Protein AF-0000000079787689 (afdb_homodimer)

pLDDT: mean 85.9, std 15.38, range [28.67, 98.44]

Radius of gyration: 30.89 Å; Cα contacts (8 Å, |Δi|>4): 1537; chains: 2; bounding box: 68×95×63 Å

Nearest PDB structures (foldseek):
  1i8u-assembly1_A  TM=7.383E-01  e=7.746E-08  Thermotoga maritima
  7nwq-assembly1_AAA  TM=6.509E-01  e=5.524E-08  Caldicellulosiruptor acetigenus I77R1B
  7nwo-assembly1_AAA  TM=6.438E-01  e=9.173E-08  Caldicellulosiruptor acetigenus I77R1B
  7b04-assembly3_I  TM=4.260E-01  e=7.138E-04  Candidatus Kuenenia stuttgartensis
  2a3f-assembly1_X  TM=2.308E-01  e=4.158E-01  Rhodnius prolixus

Solvent-accessible surface area (backbone atoms only — not comparable to full-atom values): 37564 Å² total; per-residue (Å²): 105,69,65,54,52,49,50,52,39,54,49,26,20,73,64,50,66,73,82,76,67,54,68,45,71,24,35,43,58,53,92,86,50,54,80,70,76,66,5,56,81,76,38,67,57,51,67,68,49,73,68,49,68,59,34,29,24,24,58,23,84,92,43,72,68,55,92,54,59,33,37,37,36,56,35,28,50,72,52,32,44,32,42,38,36,45,35,49,32,43,65,42,66,63,82,64,80,51,75,62,38,88,59,56,29,44,35,36,50,80,54,29,36,41,22,39,34,77,77,53,37,45,23,41,30,32,44,67,45,47,57,62,73,70,31,52,77,38,67,82,45,68,55,80,55,50,71,24,52,32,62,51,61,51,85,69,35,82,67,22,55,30,37,26,38,24,35,38,35,34,35,65,45,65,45,56,87,31,18,50,73,54,91,54,58,50,88,51,74,70,38,73,44,50,32,38,40,39,38,64,44,74,74,83,69,63,83,85,80,63,64,85,71,61,101,61,83,59,47,45,31,12,57,34,45,55,57,38,98,42,82,72,41,70,92,41,30,13,39,36,31,35,34,79,52,67,72,86,69,69,73,85,74,82,59,90,53,48,60,36,51,48,48,47,52,48,48,51,42,26,41,47,19,43,22,43,64,60,64,43,73,73,56,53,70,86,80,42,78,63,64,50,30,67,70,54,52,66,41,28,62,45,76,46,48,42,70,52,98,76,49,35,41,37,37,30,33,35,60,57,93,83,55,59,39,34,38,33,36,64,87,67,46,57,52,59,56,70,87,56,76,40,38,96,104,68,67,55,51,49,50,52,39,54,47,26,20,73,66,50,66,73,83,75,65,55,70,46,71,26,35,43,57,52,91,85,52,53,81,71,75,67,6,57,79,74,38,65,57,52,67,67,49,71,71,48,69,60,35,29,24,24,58,23,85,92,44,70,69,54,92,53,60,33,36,38,36,55,36,28,51,73,52,30,44,33,41,37,36,45,35,48,30,45,64,42,66,65,84,62,79,50,74,60,39,88,61,55,28,46,34,36,48,80,53,29,37,42,20,40,34,77,76,52,36,45,22,41,31,32,44,66,44,47,59,62,75,70,31,52,78,36,67,82,44,69,55,81,56,50,72,24,50,31,62,52,62,52,85,68,34,80,71,22,55,29,37,26,37,25,35,37,34,34,34,66,46,64,47,56,89,33,21,46,73,57,89,54,58,49,87,51,72,70,38,71,44,50,32,39,40,41,38,63,42,74,72,85,68,65,84,86,82,62,64,84,72,62,99,63,82,62,47,46,31,12,57,34,44,55,57,37,98,42,81,72,41,69,94,42,31,14,40,37,30,34,33,79,55,68,71,86,70,70,73,86,76,82,59,90,53,47,60,36,52,49,46,49,51,48,50,51,42,26,42,47,18,44,23,43,64,59,64,43,73,72,58,54,69,86,81,42,78,63,64,51,30,66,70,53,52,67,40,28,64,43,74,44,49,41,71,53,98,76,48,36,41,38,38,31,33,34,59,56,94,84,55,60,40,32,38,32,37,64,86,67,44,57,52,58,54,69,88,57,73,38,37,97

Organism: Elysia chlorotica (NCBI:txid188477)

Secondary structure (DSSP, 8-state):
-HHHHHHHHHHHHHH--PPP--EEEEEEP-TT-----SS---SHHHHTSPPPPPPEETT-TTSPPPSS-EEEEEEE-SSEEEEEEEEE-SS------STTS--S-EEEETTEEEEE-TT--EEEEEESS-GGGT--EETT-----EEEEEESS-TT-S---EEEEEEEEEHHHHTTTSS-----SSPPTT-EEEEEEEEEE-----SS--S---S---EEEESS--SSS----GGGSEEEEEE-SSTT---PPPPTTHHHHHHHHHHHHHHHHHHHHHS---S-GGGS---HHHHSSSSEEEEEEEEETTEEEEEEEESSTTSPPEEEETT--EEESS------/-HHHHHHHHHHHHHH--PPP--EEEEEEP-TT-----SS---SHHHHTSPPPPPPEETT-TTSPPPSS-EEEEEEE-SSEEEEEEEEE-SS------STTS--S-EEEETTEEEEE-TT--EEEEEESS-GGGT--EETT-----EEEEEESS-TTSS---EEEEEEEEEHHHHTTTSS-----SSPPTT-EEEEEEEEEE-----SS--S---S---EEEESS--SSS----GGGSEEEEEE-SSTTS--PPPPTTHHHHHHHHHHHHHHHHHHHHHS---S-GGGS---HHHHSSSSEEEEEEEEETTEEEEEEEESSTTSPPEEEETT--EEESS------

Structure (mmCIF, N/CA/C/O backbone):
data_AF-0000000079787689-model_v1
#
loop_
_entity.id
_entity.type
_entity.pdbx_description
1 polymer 'Carbohydrate-binding domain-containing protein'
#
loop_
_atom_site.group_PDB
_atom_site.id
_atom_site.type_symbol
_atom_site.label_atom_id
_atom_site.label_alt_id
_atom_site.label_comp_id
_atom_site.label_asym_id
_atom_site.label_entity_id
_atom_site.label_seq_id
_atom_site.pdbx_PDB_ins_code
_atom_site.Cartn_x
_atom_site.Cartn_y
_atom_site.Cartn_z
_atom_site.occupancy
_atom_site.B_iso_or_equiv
_atom_site.auth_seq_id
_atom_site.auth_comp_id
_atom_site.auth_asym_id
_atom_site.auth_atom_id
_atom_site.pdbx_PDB_model_num
ATOM 1 N N . ARG A 1 1 ? 5.504 5.363 -22.781 1 49.41 1 ARG A N 1
ATOM 2 C CA . ARG A 1 1 ? 5.012 4.145 -22.156 1 49.41 1 ARG A CA 1
ATOM 3 C C . ARG A 1 1 ? 3.799 4.434 -21.281 1 49.41 1 ARG A C 1
ATOM 5 O O . ARG A 1 1 ? 2.799 3.715 -21.328 1 49.41 1 ARG A O 1
ATOM 12 N N . HIS A 1 2 ? 3.869 5.578 -20.578 1 56.03 2 HIS A N 1
ATOM 13 C CA . HIS A 1 2 ? 2.732 5.93 -19.734 1 56.03 2 HIS A CA 1
ATOM 14 C C . HIS A 1 2 ? 1.501 6.25 -20.578 1 56.03 2 HIS A C 1
ATOM 16 O O . HIS A 1 2 ? 0.388 5.848 -20.234 1 56.03 2 HIS A O 1
ATOM 22 N N . LEU A 1 3 ? 1.772 6.879 -21.641 1 51.88 3 LEU A N 1
ATOM 23 C CA . LEU A 1 3 ? 0.656 7.223 -22.516 1 51.88 3 LEU A CA 1
ATOM 24 C C . LEU A 1 3 ? 0.043 5.969 -23.125 1 51.88 3 LEU A C 1
ATOM 26 O O . LEU A 1 3 ? -1.182 5.852 -23.219 1 51.88 3 LEU A O 1
ATOM 30 N N . LEU A 1 4 ? 0.965 5.074 -23.422 1 54.41 4 LEU A N 1
ATOM 31 C CA . LEU A 1 4 ? 0.492 3.83 -24.031 1 54.41 4 LEU A CA 1
ATOM 32 C C . LEU A 1 4 ? -0.293 3.006 -23.016 1 54.41 4 LEU A C 1
ATOM 34 O O . LEU A 1 4 ? -1.325 2.422 -23.344 1 54.41 4 LEU A O 1
ATOM 38 N N . GLU A 1 5 ? 0.19 3.033 -21.797 1 68.06 5 GLU A N 1
ATOM 39 C CA . GLU A 1 5 ? -0.511 2.283 -20.75 1 68.06 5 GLU A CA 1
ATOM 40 C C . GLU A 1 5 ? -1.898 2.865 -20.5 1 68.06 5 GLU A C 1
ATOM 42 O O . GLU A 1 5 ? -2.859 2.121 -20.281 1 68.06 5 GLU A O 1
ATOM 47 N N . ASN A 1 6 ? -1.919 4.148 -20.625 1 69.56 6 ASN A N 1
ATOM 48 C CA . ASN A 1 6 ? -3.209 4.801 -20.438 1 69.56 6 ASN A CA 1
ATOM 49 C C . ASN A 1 6 ? -4.188 4.453 -21.547 1 69.56 6 ASN A C 1
ATOM 51 O O . ASN A 1 6 ? -5.379 4.262 -21.297 1 69.56 6 ASN A O 1
ATOM 55 N N . ASP A 1 7 ? -3.604 4.316 -22.719 1 68.69 7 ASP A N 1
ATOM 56 C CA . ASP A 1 7 ? -4.453 3.967 -23.844 1 68.69 7 ASP A CA 1
ATOM 57 C C . ASP A 1 7 ? -4.984 2.541 -23.719 1 68.69 7 ASP A C 1
ATOM 59 O O . ASP A 1 7 ? -6.152 2.281 -24 1 68.69 7 ASP A O 1
ATOM 63 N N . VAL A 1 8 ? -4.168 1.725 -23.281 1 76 8 VAL A N 1
ATOM 64 C CA . VAL A 1 8 ? -4.559 0.328 -23.109 1 76 8 VAL A CA 1
ATOM 65 C C . VAL A 1 8 ? -5.641 0.22 -22.047 1 76 8 VAL A C 1
ATOM 67 O O . VAL A 1 8 ? -6.637 -0.484 -22.219 1 76 8 VAL A O 1
ATOM 70 N N . GLU A 1 9 ? -5.445 0.922 -21.047 1 80.19 9 GLU A N 1
ATOM 71 C CA . GLU A 1 9 ? -6.41 0.869 -19.953 1 80.19 9 GLU A CA 1
ATOM 72 C C . GLU A 1 9 ? -7.75 1.467 -20.359 1 80.19 9 GLU A C 1
ATOM 74 O O . GLU A 1 9 ? -8.805 0.981 -19.953 1 80.19 9 GLU A O 1
ATOM 79 N N . ALA A 1 10 ? -7.652 2.475 -21.109 1 76.56 10 ALA A N 1
ATOM 80 C CA . ALA A 1 10 ? -8.883 3.08 -21.625 1 76.56 10 ALA A CA 1
ATOM 81 C C . ALA A 1 10 ? -9.633 2.109 -22.531 1 76.56 10 ALA A C 1
ATOM 83 O O . ALA A 1 10 ? -10.859 2.016 -22.469 1 76.56 10 ALA A O 1
ATOM 84 N N . CYS A 1 11 ? -8.906 1.46 -23.312 1 80.81 11 CYS A N 1
ATOM 85 C CA . CYS A 1 11 ? -9.508 0.466 -24.188 1 80.81 11 CYS A CA 1
ATOM 86 C C . CYS A 1 11 ? -10.164 -0.648 -23.375 1 80.81 11 CYS A C 1
ATOM 88 O O . CYS A 1 11 ? -11.281 -1.073 -23.688 1 80.81 11 CYS A O 1
ATOM 90 N N . ARG A 1 12 ? -9.516 -1.038 -22.406 1 84 12 ARG A N 1
ATOM 91 C CA . ARG A 1 12 ? -10.039 -2.104 -21.562 1 84 12 ARG A CA 1
ATOM 92 C C . ARG A 1 12 ? -11.32 -1.665 -20.859 1 84 12 ARG A C 1
ATOM 94 O O . ARG A 1 12 ? -12.195 -2.488 -20.578 1 84 12 ARG A O 1
ATOM 101 N N . ALA A 1 13 ? -11.383 -0.445 -20.594 1 85.69 13 ALA A N 1
ATOM 102 C CA . ALA A 1 13 ? -12.562 0.086 -19.922 1 85.69 13 ALA A CA 1
ATOM 103 C C . ALA A 1 13 ? -13.805 -0.038 -20.797 1 85.69 13 ALA A C 1
ATOM 105 O O . ALA A 1 13 ? -14.93 -0.065 -20.297 1 85.69 13 ALA A O 1
ATOM 106 N N . VAL A 1 14 ? -13.562 -0.178 -22.062 1 86 14 VAL A N 1
ATOM 107 C CA . VAL A 1 14 ? -14.672 -0.265 -23.016 1 86 14 VAL A CA 1
ATOM 108 C C . VAL A 1 14 ? -14.875 -1.716 -23.438 1 86 14 VAL A C 1
ATOM 110 O O . VAL A 1 14 ? -16.016 -2.199 -23.5 1 86 14 VAL A O 1
ATOM 113 N N . THR A 1 15 ? -13.82 -2.406 -23.578 1 89.88 15 THR A N 1
ATOM 114 C CA . THR A 1 15 ? -13.898 -3.76 -24.109 1 89.88 15 THR A CA 1
ATOM 115 C C . THR A 1 15 ? -14.07 -4.777 -22.984 1 89.88 15 THR A C 1
ATOM 117 O O . THR A 1 15 ? -14.477 -5.914 -23.219 1 89.88 15 THR A O 1
ATOM 120 N N . CYS A 1 16 ? -13.719 -4.398 -21.797 1 91.44 16 CYS A N 1
ATOM 121 C CA . CYS A 1 16 ? -13.734 -5.273 -20.625 1 91.44 16 CYS A CA 1
ATOM 122 C C . CYS A 1 16 ? -12.867 -6.504 -20.859 1 91.44 16 CYS A C 1
ATOM 124 O O . CYS A 1 16 ? -13.188 -7.59 -20.375 1 91.44 16 CYS A O 1
ATOM 126 N N . ASP A 1 17 ? -11.875 -6.324 -21.656 1 91.19 17 ASP A N 1
ATOM 127 C CA . ASP A 1 17 ? -10.945 -7.41 -21.953 1 91.19 17 ASP A CA 1
ATOM 128 C C . ASP A 1 17 ? -9.789 -7.422 -20.953 1 91.19 17 ASP A C 1
ATOM 130 O O . ASP A 1 17 ? -8.766 -6.766 -21.188 1 91.19 17 ASP A O 1
ATOM 134 N N . ILE A 1 18 ? -9.945 -8.172 -19.953 1 93.12 18 ILE A N 1
ATOM 135 C CA . ILE A 1 18 ? -8.875 -8.367 -18.969 1 93.12 18 ILE A CA 1
ATOM 136 C C . ILE A 1 18 ? -8.07 -9.617 -19.344 1 93.12 18 ILE A C 1
ATOM 138 O O . ILE A 1 18 ? -8.609 -10.719 -19.375 1 93.12 18 ILE A O 1
ATOM 142 N N . PRO A 1 19 ? -6.832 -9.398 -19.547 1 92.56 19 PRO A N 1
ATOM 143 C CA . PRO A 1 19 ? -6.031 -10.539 -20.016 1 92.56 19 PRO A CA 1
ATOM 144 C C . PRO A 1 19 ? -5.926 -11.648 -18.969 1 92.56 19 PRO A C 1
ATOM 146 O O . PRO A 1 19 ? -5.871 -11.367 -17.766 1 92.56 19 PRO A O 1
ATOM 149 N N . TYR A 1 20 ? -5.887 -12.852 -19.469 1 95.25 20 TYR A N 1
ATOM 150 C CA . TYR A 1 20 ? -5.598 -14.008 -18.625 1 95.25 20 TYR A CA 1
ATOM 151 C C . TYR A 1 20 ? -4.094 -14.18 -18.438 1 95.25 20 TYR A C 1
ATOM 153 O O . TYR A 1 20 ? -3.307 -13.852 -19.312 1 95.25 20 TYR A O 1
ATOM 161 N N . PRO A 1 21 ? -3.727 -14.688 -17.281 1 96.56 21 PRO A N 1
ATOM 162 C CA . PRO A 1 21 ? -2.354 -15.18 -17.172 1 96.56 21 PRO A CA 1
ATOM 163 C C . PRO A 1 21 ? -2.115 -16.438 -18 1 96.56 21 PRO A C 1
ATOM 165 O O . PRO A 1 21 ? -2.951 -16.797 -18.844 1 96.56 21 PRO A O 1
ATOM 168 N N . ARG A 1 22 ? -0.986 -17.016 -17.812 1 97.12 22 ARG A N 1
ATOM 169 C CA . ARG A 1 22 ? -0.772 -18.297 -18.484 1 97.12 22 ARG A CA 1
ATOM 170 C C . ARG A 1 22 ? -1.796 -19.328 -18.031 1 97.12 22 ARG A C 1
ATOM 172 O O . ARG A 1 22 ? -2.148 -19.375 -16.844 1 97.12 22 ARG A O 1
ATOM 179 N N . THR A 1 23 ? -2.256 -20.094 -18.969 1 97.31 23 THR A N 1
ATOM 180 C CA . THR A 1 23 ? -3.252 -21.125 -18.703 1 97.31 23 THR A CA 1
ATOM 181 C C . THR A 1 23 ? -2.754 -22.484 -19.156 1 97.31 23 THR A C 1
ATOM 183 O O . THR A 1 23 ? -1.87 -22.578 -20 1 97.31 23 THR A O 1
ATOM 186 N N . TYR A 1 24 ? -3.232 -23.484 -18.562 1 97.19 24 TYR A N 1
ATOM 187 C CA . TYR A 1 24 ? -2.949 -24.875 -18.922 1 97.19 24 TYR A CA 1
ATOM 188 C C . TYR A 1 24 ? -4.176 -25.75 -18.719 1 97.19 24 TYR A C 1
ATOM 190 O O . TYR A 1 24 ? -4.797 -25.719 -17.656 1 97.19 24 TYR A O 1
ATOM 198 N N . VAL A 1 25 ? -4.508 -26.484 -19.719 1 97.81 25 VAL A N 1
ATOM 199 C CA . VAL A 1 25 ? -5.645 -27.406 -19.625 1 97.81 25 VAL A CA 1
ATOM 200 C C . VAL A 1 25 ? -5.16 -28.797 -19.219 1 97.81 25 VAL A C 1
ATOM 202 O O . VAL A 1 25 ? -4.273 -29.359 -19.859 1 97.81 25 VAL A O 1
ATOM 205 N N . ILE A 1 26 ? -5.73 -29.312 -18.188 1 97.62 26 ILE A N 1
ATOM 206 C CA . ILE A 1 26 ? -5.395 -30.625 -17.672 1 97.62 26 ILE A CA 1
ATOM 207 C C . ILE A 1 26 ? -6.457 -31.641 -18.094 1 97.62 26 ILE A C 1
ATOM 209 O O . ILE A 1 26 ? -7.621 -31.531 -17.688 1 97.62 26 ILE A O 1
ATOM 213 N N . TYR A 1 27 ? -6.055 -32.625 -18.812 1 97.44 27 TYR A N 1
ATOM 214 C CA . TYR A 1 27 ? -7.012 -33.625 -19.281 1 97.44 27 TYR A CA 1
ATOM 215 C C . TYR A 1 27 ? -7.031 -34.844 -18.375 1 97.44 27 TYR A C 1
ATOM 217 O O . TYR A 1 27 ? -5.98 -35.312 -17.938 1 97.44 27 TYR A O 1
ATOM 225 N N . LYS A 1 28 ? -8.156 -35.344 -18.125 1 96.81 28 LYS A N 1
ATOM 226 C CA . LYS A 1 28 ? -8.367 -36.5 -17.266 1 96.81 28 LYS A CA 1
ATOM 227 C C . LYS A 1 28 ? -7.801 -37.75 -17.906 1 96.81 28 LYS A C 1
ATOM 229 O O . LYS A 1 28 ? -7.926 -37.969 -19.109 1 96.81 28 LYS A O 1
ATOM 234 N N . LEU A 1 29 ? -7.203 -38.594 -17.078 1 96.62 29 LEU A N 1
ATOM 235 C CA . LEU A 1 29 ? -6.816 -39.906 -17.516 1 96.62 29 LEU A CA 1
ATOM 236 C C . LEU A 1 29 ? -8.047 -40.781 -17.766 1 96.62 29 LEU A C 1
ATOM 238 O O . LEU A 1 29 ? -8.961 -40.812 -16.938 1 96.62 29 LEU A O 1
ATOM 242 N N . ARG A 1 30 ? -8.133 -41.375 -18.953 1 89.94 30 ARG A N 1
ATOM 243 C CA . ARG A 1 30 ? -9.289 -42.219 -19.297 1 89.94 30 ARG A CA 1
ATOM 244 C C . ARG A 1 30 ? -8.844 -43.594 -19.766 1 89.94 30 ARG A C 1
ATOM 246 O O . ARG A 1 30 ? -7.719 -43.75 -20.25 1 89.94 30 ARG A O 1
ATOM 253 N N . GLY A 1 31 ? -9.82 -44.469 -19.641 1 82.88 31 GLY A N 1
ATOM 254 C CA . GLY A 1 31 ? -9.633 -45.812 -20.156 1 82.88 31 GLY A CA 1
ATOM 255 C C . GLY A 1 31 ? -8.414 -46.5 -19.578 1 82.88 31 GLY A C 1
ATOM 256 O O . GLY A 1 31 ? -8.273 -46.594 -18.359 1 82.88 31 GLY A O 1
ATOM 257 N N . ASN A 1 32 ? -7.477 -46.75 -20.531 1 83.31 32 ASN A N 1
ATOM 258 C CA . ASN A 1 32 ? -6.289 -47.5 -20.156 1 83.31 32 ASN A CA 1
ATOM 259 C C . ASN A 1 32 ? -5.074 -46.594 -19.984 1 83.31 32 ASN A C 1
ATOM 261 O O . ASN A 1 32 ? -3.939 -47.094 -19.922 1 83.31 32 ASN A O 1
ATOM 265 N N . ASP A 1 33 ? -5.371 -45.312 -19.922 1 89.75 33 ASP A N 1
ATOM 266 C CA . ASP A 1 33 ? -4.254 -44.406 -19.688 1 89.75 33 ASP A CA 1
ATOM 267 C C . ASP A 1 33 ? -3.709 -44.562 -18.266 1 89.75 33 ASP A C 1
ATOM 269 O O . ASP A 1 33 ? -4.461 -44.469 -17.297 1 89.75 33 ASP A O 1
ATOM 273 N N . VAL A 1 34 ? -2.439 -44.875 -18.234 1 90.88 34 VAL A N 1
ATOM 274 C CA . VAL A 1 34 ? -1.806 -45.062 -16.922 1 90.88 34 VAL A CA 1
ATOM 275 C C . VAL A 1 34 ? -0.493 -44.281 -16.875 1 90.88 34 VAL A C 1
ATOM 277 O O . VAL A 1 34 ? 0.209 -44.188 -17.891 1 90.88 34 VAL A O 1
ATOM 280 N N . ILE A 1 35 ? -0.29 -43.719 -15.82 1 95.56 35 ILE A N 1
ATOM 281 C CA . ILE A 1 35 ? 1.008 -43.125 -15.539 1 95.56 35 ILE A CA 1
ATOM 282 C C . ILE A 1 35 ? 1.77 -43.969 -14.523 1 95.56 35 ILE A C 1
ATOM 284 O O . ILE A 1 35 ? 1.351 -44.094 -13.375 1 95.56 35 ILE A O 1
ATOM 288 N N . ASP A 1 36 ? 2.803 -44.625 -14.953 1 94.5 36 ASP A N 1
ATOM 289 C CA . ASP A 1 36 ? 3.719 -45.344 -14.078 1 94.5 36 ASP A CA 1
ATOM 290 C C . ASP A 1 36 ? 4.773 -44.406 -13.484 1 94.5 36 ASP A C 1
ATOM 292 O O . ASP A 1 36 ? 5.59 -43.844 -14.219 1 94.5 36 ASP A O 1
ATOM 296 N N . LEU A 1 37 ? 4.77 -44.25 -12.242 1 96.56 37 LEU A N 1
ATOM 297 C CA . LEU A 1 37 ? 5.676 -43.312 -11.594 1 96.56 37 LEU A CA 1
ATOM 298 C C . LEU A 1 37 ? 7.086 -43.906 -11.508 1 96.56 37 LEU A C 1
ATOM 300 O O . LEU A 1 37 ? 7.465 -44.469 -10.484 1 96.56 37 LEU A O 1
ATOM 304 N N . ASP A 1 38 ? 7.879 -43.75 -12.477 1 96.31 38 ASP A N 1
ATOM 305 C CA . ASP A 1 38 ? 9.266 -44.219 -12.523 1 96.31 38 ASP A CA 1
ATO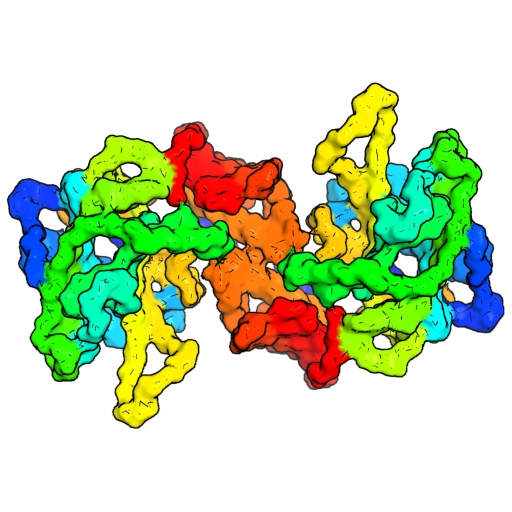M 306 C C . ASP A 1 38 ? 10.227 -43.062 -12.766 1 96.31 38 ASP A C 1
ATOM 308 O O . ASP A 1 38 ? 11.406 -43.281 -13.055 1 96.31 38 ASP A O 1
ATOM 312 N N . GLY A 1 39 ? 9.703 -41.875 -12.711 1 96.25 39 GLY A N 1
ATOM 313 C CA . GLY A 1 39 ? 10.523 -40.688 -12.852 1 96.25 39 GLY A CA 1
ATOM 314 C C . GLY A 1 39 ? 10.695 -40.25 -14.289 1 96.25 39 GLY A C 1
ATOM 315 O O . GLY A 1 39 ? 11.195 -39.156 -14.555 1 96.25 39 GLY A O 1
ATOM 316 N N . ARG A 1 40 ? 10.234 -41.031 -15.195 1 96.38 40 ARG A N 1
ATOM 317 C CA . ARG A 1 40 ? 10.375 -40.719 -16.609 1 96.38 40 ARG A CA 1
ATOM 318 C C . ARG A 1 40 ? 9.047 -40.281 -17.203 1 96.38 40 ARG A C 1
ATOM 320 O O . ARG A 1 40 ? 7.984 -40.688 -16.766 1 96.38 40 ARG A O 1
ATOM 327 N N . LEU A 1 41 ? 9.125 -39.438 -18.172 1 97.19 41 LEU A N 1
ATOM 328 C CA . LEU A 1 41 ? 7.922 -38.875 -18.781 1 97.19 41 LEU A CA 1
ATOM 329 C C . LEU A 1 41 ? 7.676 -39.5 -20.156 1 97.19 41 LEU A C 1
ATOM 331 O O . LEU A 1 41 ? 7.34 -38.812 -21.109 1 97.19 41 LEU A O 1
ATOM 335 N N . GLU A 1 42 ? 7.797 -40.844 -20.172 1 95.94 42 GLU A N 1
ATOM 336 C CA . GLU A 1 42 ? 7.738 -41.531 -21.453 1 95.94 42 GLU A CA 1
ATOM 337 C C . GLU A 1 42 ? 6.402 -42.25 -21.625 1 95.94 42 GLU A C 1
ATOM 339 O O . GLU A 1 42 ? 6.109 -42.781 -22.703 1 95.94 42 GLU A O 1
ATOM 344 N N . ASP A 1 43 ? 5.613 -42.281 -20.578 1 96.44 43 ASP A N 1
ATOM 345 C CA . ASP A 1 43 ? 4.309 -42.906 -20.688 1 96.44 43 ASP A CA 1
ATOM 346 C C . ASP A 1 43 ? 3.471 -42.281 -21.781 1 96.44 43 ASP A C 1
ATOM 348 O O . ASP A 1 43 ? 3.58 -41.062 -22.031 1 96.44 43 ASP A O 1
ATOM 352 N N . LYS A 1 44 ? 2.633 -43.125 -22.406 1 95.62 44 LYS A N 1
ATOM 353 C CA . LYS A 1 44 ? 1.733 -42.594 -23.438 1 95.62 44 LYS A CA 1
ATOM 354 C C . LYS A 1 44 ? 0.887 -41.438 -22.891 1 95.62 44 LYS A C 1
ATOM 356 O O . LYS A 1 44 ? 0.618 -40.469 -23.609 1 95.62 44 LYS A O 1
ATOM 361 N N . ALA A 1 45 ? 0.448 -41.562 -21.672 1 96.69 45 ALA A N 1
ATOM 362 C CA . ALA A 1 45 ? -0.388 -40.531 -21.062 1 96.69 45 ALA A CA 1
ATOM 363 C C . ALA A 1 45 ? 0.301 -39.156 -21.078 1 96.69 45 ALA A C 1
ATOM 365 O O . ALA A 1 45 ? -0.356 -38.125 -21.234 1 96.69 45 ALA A O 1
ATOM 366 N N . TRP A 1 46 ? 1.584 -39.156 -20.906 1 97.31 46 TRP A N 1
ATOM 367 C CA . TRP A 1 46 ? 2.338 -37.906 -20.953 1 97.31 46 TRP A CA 1
ATOM 368 C C . TRP A 1 46 ? 2.51 -37.438 -22.391 1 97.31 46 TRP A C 1
ATOM 370 O O . TRP A 1 46 ? 2.41 -36.25 -22.672 1 97.31 46 TRP A O 1
ATOM 380 N N . LYS A 1 47 ? 2.801 -38.375 -23.266 1 96.06 47 LYS A N 1
ATOM 381 C CA . LYS A 1 47 ? 3.08 -38.062 -24.656 1 96.06 47 LYS A CA 1
ATOM 382 C C . LYS A 1 47 ? 1.852 -37.469 -25.344 1 96.06 47 LYS A C 1
ATOM 384 O O . LYS A 1 47 ? 1.978 -36.656 -26.266 1 96.06 47 LYS A O 1
ATOM 389 N N . ASP A 1 48 ? 0.715 -37.75 -24.859 1 95.25 48 ASP A N 1
ATOM 390 C CA . ASP A 1 48 ? -0.541 -37.375 -25.5 1 95.25 48 ASP A CA 1
ATOM 391 C C . ASP A 1 48 ? -0.894 -35.938 -25.188 1 95.25 48 ASP A C 1
ATOM 393 O O . ASP A 1 48 ? -1.765 -35.344 -25.828 1 95.25 48 ASP A O 1
ATOM 397 N N . VAL A 1 49 ? -0.29 -35.344 -24.203 1 96.5 49 VAL A N 1
ATOM 398 C CA . VAL A 1 49 ? -0.667 -33.969 -23.828 1 96.5 49 VAL A CA 1
ATOM 399 C C . VAL A 1 49 ? 0.504 -33.031 -24.078 1 96.5 49 VAL A C 1
ATOM 401 O O . VAL A 1 49 ? 1.661 -33.469 -24.094 1 96.5 49 VAL A O 1
ATOM 404 N N . ALA A 1 50 ? 0.191 -31.781 -24.312 1 95.44 50 ALA A N 1
ATOM 405 C CA . ALA A 1 50 ? 1.2 -30.766 -24.625 1 95.44 50 ALA A CA 1
ATOM 406 C C . ALA A 1 50 ? 1.937 -30.328 -23.359 1 95.44 50 ALA A C 1
ATOM 408 O O . ALA A 1 50 ? 1.41 -30.438 -22.25 1 95.44 50 ALA A O 1
ATOM 409 N N . TRP A 1 51 ? 3.15 -29.828 -23.562 1 97 51 TRP A N 1
ATOM 410 C CA . TRP A 1 51 ? 3.896 -29.156 -22.5 1 97 51 TRP A CA 1
ATOM 411 C C . TRP A 1 51 ? 3.309 -27.781 -22.203 1 97 51 TRP A C 1
ATOM 413 O O . TRP A 1 51 ? 2.682 -27.172 -23.078 1 97 51 TRP A O 1
ATOM 423 N N . SER A 1 52 ? 3.52 -27.359 -20.984 1 96.75 52 SER A N 1
ATOM 424 C CA . SER A 1 52 ? 3.316 -25.938 -20.688 1 96.75 52 SER A CA 1
ATOM 425 C C . SER A 1 52 ? 4.301 -25.062 -21.469 1 96.75 52 SER A C 1
ATOM 427 O O . SER A 1 52 ? 5.266 -25.578 -22.047 1 96.75 52 SER A O 1
ATOM 429 N N . ASP A 1 53 ? 4.016 -23.703 -21.453 1 96.44 53 ASP A N 1
ATOM 430 C CA . ASP A 1 53 ? 5.059 -22.781 -21.859 1 96.44 53 ASP A CA 1
ATOM 431 C C . ASP A 1 53 ? 6.293 -22.906 -20.969 1 96.44 53 ASP A C 1
ATOM 433 O O . ASP A 1 53 ? 6.18 -23.25 -19.797 1 96.44 53 ASP A O 1
ATOM 437 N N . SER A 1 54 ? 7.414 -22.594 -21.594 1 96.88 54 SER A N 1
ATOM 438 C CA . SER A 1 54 ? 8.656 -22.641 -20.812 1 96.88 54 SER A CA 1
ATOM 439 C C . SER A 1 54 ? 8.664 -21.562 -19.734 1 96.88 54 SER A C 1
ATOM 441 O O . SER A 1 54 ? 8.047 -20.5 -19.891 1 96.88 54 SER A O 1
ATOM 443 N N . PHE A 1 55 ? 9.359 -21.922 -18.703 1 95.94 55 PHE A N 1
ATOM 444 C CA . PHE A 1 55 ? 9.469 -20.969 -17.594 1 95.94 55 PHE A CA 1
ATOM 445 C C . PHE A 1 55 ? 10.195 -19.703 -18.047 1 95.94 55 PHE A C 1
ATOM 447 O O . PHE A 1 55 ? 10.992 -19.734 -18.984 1 95.94 55 PHE A O 1
ATOM 454 N N . ILE A 1 56 ? 9.93 -18.609 -17.406 1 96 56 ILE A N 1
ATOM 455 C CA . ILE A 1 56 ? 10.562 -17.328 -17.656 1 96 56 ILE A CA 1
ATOM 456 C C . ILE A 1 56 ? 11.078 -16.734 -16.344 1 96 56 ILE A C 1
ATOM 458 O O . ILE A 1 56 ? 10.844 -17.312 -15.273 1 96 56 ILE A O 1
ATOM 462 N N . ASP A 1 57 ? 11.805 -15.648 -16.5 1 94.31 57 ASP A N 1
ATOM 463 C CA . ASP A 1 57 ? 12.25 -14.953 -15.297 1 94.31 57 ASP A CA 1
ATOM 464 C C . ASP A 1 57 ? 11.055 -14.539 -14.438 1 94.31 57 ASP A C 1
ATOM 466 O O . ASP A 1 57 ? 10.039 -14.07 -14.953 1 94.31 57 ASP A O 1
ATOM 470 N N . ILE A 1 58 ? 11.195 -14.68 -13.156 1 93.88 58 ILE A N 1
ATOM 471 C CA . ILE A 1 58 ? 10.109 -14.391 -12.219 1 93.88 58 ILE A CA 1
ATOM 472 C C . ILE A 1 58 ? 9.672 -12.938 -12.383 1 93.88 58 ILE A C 1
ATOM 474 O O . ILE A 1 58 ? 8.516 -12.594 -12.094 1 93.88 58 ILE A O 1
ATOM 478 N N . GLN A 1 59 ? 10.5 -12.102 -12.906 1 93.06 59 GLN A N 1
ATOM 479 C CA . GLN A 1 59 ? 10.203 -10.68 -13.039 1 93.06 59 GLN A CA 1
ATOM 480 C C . GLN A 1 59 ? 9.5 -10.391 -14.359 1 93.06 59 GLN A C 1
ATOM 482 O O . GLN A 1 59 ? 9.023 -9.273 -14.586 1 93.06 59 GLN A O 1
ATOM 487 N N . GLY A 1 60 ? 9.508 -11.336 -15.227 1 92.81 60 GLY A N 1
ATOM 488 C CA . GLY A 1 60 ? 8.727 -11.156 -16.438 1 92.81 60 GLY A CA 1
ATOM 489 C C . GLY A 1 60 ? 9.539 -11.336 -17.703 1 92.81 60 GLY A C 1
ATOM 490 O O . GLY A 1 60 ? 10.719 -11.695 -17.641 1 92.81 60 GLY A O 1
ATOM 491 N N . ARG A 1 61 ? 8.922 -11.055 -18.828 1 91.5 61 ARG A N 1
ATOM 492 C CA . ARG A 1 61 ? 9.477 -11.367 -20.156 1 91.5 61 ARG A CA 1
ATOM 493 C C . ARG A 1 61 ? 10.492 -10.312 -20.578 1 91.5 61 ARG A C 1
ATOM 495 O O . ARG A 1 61 ? 11.25 -10.523 -21.531 1 91.5 61 ARG A O 1
ATOM 502 N N . ASP A 1 62 ? 10.484 -9.203 -19.891 1 88.44 62 ASP A N 1
ATOM 503 C CA . ASP A 1 62 ? 11.445 -8.156 -20.203 1 88.44 62 ASP A CA 1
ATOM 504 C C . ASP A 1 62 ? 12.836 -8.5 -19.672 1 88.44 62 ASP A C 1
ATOM 506 O O . ASP A 1 62 ? 13.805 -7.797 -19.953 1 88.44 62 ASP A O 1
ATOM 510 N N . PHE A 1 63 ? 12.922 -9.555 -19 1 90.31 63 PHE A N 1
ATOM 511 C CA . PHE A 1 63 ? 14.195 -10.047 -18.469 1 90.31 63 PHE A CA 1
ATOM 512 C C . PHE A 1 63 ? 14.719 -11.203 -19.328 1 90.31 63 PHE A C 1
ATOM 514 O O . PHE A 1 63 ? 13.969 -11.797 -20.094 1 90.31 63 PHE A O 1
ATOM 521 N N . PRO A 1 64 ? 15.93 -11.445 -19.203 1 90.12 64 PRO A N 1
ATOM 522 C CA . PRO A 1 64 ? 16.516 -12.508 -20.031 1 90.12 64 PRO A CA 1
ATOM 523 C C . PRO A 1 64 ? 15.812 -13.852 -19.844 1 90.12 64 PRO A C 1
ATOM 525 O O . PRO A 1 64 ? 15.422 -14.195 -18.719 1 90.12 64 PRO A O 1
ATOM 528 N N . GLU A 1 65 ? 15.672 -14.477 -20.906 1 92 65 GLU A N 1
ATOM 529 C CA . GLU A 1 65 ? 15.102 -15.82 -20.859 1 92 65 GLU A CA 1
ATOM 530 C C . GLU A 1 65 ? 16 -16.781 -20.078 1 92 65 GLU A C 1
ATOM 532 O O . GLU A 1 65 ? 17.234 -16.703 -20.172 1 92 65 GLU A O 1
ATOM 537 N N . PRO A 1 66 ? 15.367 -17.672 -19.391 1 92.25 66 PRO A N 1
ATOM 538 C CA . PRO A 1 66 ? 16.172 -18.688 -18.703 1 92.25 66 PRO A CA 1
ATOM 539 C C . PRO A 1 66 ? 17.109 -19.438 -19.641 1 92.25 66 PRO A C 1
ATOM 541 O O . PRO A 1 66 ? 16.719 -19.797 -20.75 1 92.25 66 PRO A O 1
ATOM 544 N N . ARG A 1 67 ? 18.312 -19.656 -19.188 1 90.12 67 ARG A N 1
ATOM 545 C CA . ARG A 1 67 ? 19.312 -20.359 -19.969 1 90.12 67 ARG A CA 1
ATOM 546 C C . ARG A 1 67 ? 18.938 -21.828 -20.156 1 90.12 67 ARG A C 1
ATOM 548 O O . ARG A 1 67 ? 19.328 -22.453 -21.156 1 90.12 67 ARG A O 1
ATOM 555 N N . LEU A 1 68 ? 18.25 -22.391 -19.234 1 90.94 68 LEU A N 1
ATOM 556 C CA . LEU A 1 68 ? 17.828 -23.781 -19.25 1 90.94 68 LEU A CA 1
ATOM 557 C C . LEU A 1 68 ? 16.312 -23.891 -19.281 1 90.94 68 LEU A C 1
ATOM 559 O O . LEU A 1 68 ? 15.625 -23.25 -18.484 1 90.94 68 LEU A O 1
ATOM 563 N N . LYS A 1 69 ? 15.859 -24.75 -20.078 1 93.75 69 LYS A N 1
ATOM 564 C CA . LYS A 1 69 ? 14.414 -24.891 -20.25 1 93.75 69 LYS A CA 1
ATOM 565 C C . LYS A 1 69 ? 13.797 -25.688 -19.109 1 93.75 69 LYS A C 1
ATOM 567 O O . LYS A 1 69 ? 14.367 -26.688 -18.672 1 93.75 69 LYS A O 1
ATOM 572 N N . THR A 1 70 ? 12.734 -25.234 -18.625 1 94.31 70 THR A N 1
ATOM 573 C CA . THR A 1 70 ? 11.875 -25.938 -17.672 1 94.31 70 THR A CA 1
ATOM 574 C C . THR A 1 70 ? 10.414 -25.859 -18.109 1 94.31 70 THR A C 1
ATOM 576 O O . THR A 1 70 ? 9.914 -24.781 -18.438 1 94.31 70 THR A O 1
ATOM 579 N N . LYS A 1 71 ? 9.75 -26.969 -18.156 1 96.19 71 LYS A N 1
ATOM 580 C CA . LYS A 1 71 ? 8.344 -27.047 -18.531 1 96.19 71 LYS A CA 1
ATOM 581 C C . LYS A 1 71 ? 7.629 -28.156 -17.766 1 96.19 71 LYS A C 1
ATOM 583 O O . LYS A 1 71 ? 8.273 -29.047 -17.203 1 96.19 71 LYS A O 1
ATOM 588 N N . VAL A 1 72 ? 6.332 -28.172 -17.812 1 97 72 VAL A N 1
ATOM 589 C CA . VAL A 1 72 ? 5.582 -29.156 -17.047 1 97 72 VAL A CA 1
ATOM 590 C C . VAL A 1 72 ? 4.426 -29.688 -17.875 1 97 72 VAL A C 1
ATOM 592 O O . VAL A 1 72 ? 4.012 -29.062 -18.859 1 97 72 VAL A O 1
ATOM 595 N N . LYS A 1 73 ? 4.008 -30.859 -17.578 1 97.38 73 LYS A N 1
ATOM 596 C CA . LYS A 1 73 ? 2.764 -31.5 -18.016 1 97.38 73 LYS A CA 1
ATOM 597 C C . LYS A 1 73 ? 1.896 -31.859 -16.812 1 97.38 73 LYS A C 1
ATOM 599 O O . LYS A 1 73 ? 2.412 -32.125 -15.719 1 97.38 73 LYS A O 1
ATOM 604 N N . MET A 1 74 ? 0.603 -31.859 -17.078 1 97.31 74 MET A N 1
ATOM 605 C CA . MET A 1 74 ? -0.299 -32.281 -16 1 97.31 74 MET A CA 1
ATOM 606 C C . MET A 1 74 ? -1.439 -33.125 -16.531 1 97.31 74 MET A C 1
ATOM 608 O O . MET A 1 74 ? -1.916 -32.906 -17.656 1 97.31 74 MET A O 1
ATOM 612 N N . ARG A 1 75 ? -1.79 -34.031 -15.781 1 97.75 75 ARG A N 1
ATOM 613 C CA . ARG A 1 75 ? -2.957 -34.906 -15.945 1 97.75 75 ARG A CA 1
ATOM 614 C C . ARG A 1 75 ? -3.65 -35.125 -14.602 1 97.75 75 ARG A C 1
ATOM 616 O O . ARG A 1 75 ? -3.129 -34.75 -13.555 1 97.75 75 ARG A O 1
ATOM 623 N N . TYR A 1 76 ? -4.879 -35.688 -14.68 1 97.06 76 TYR A N 1
ATOM 624 C CA . TYR A 1 76 ? -5.516 -36 -13.398 1 97.06 76 TYR A CA 1
ATOM 625 C C . TYR A 1 76 ? -6.48 -37.188 -13.547 1 97.06 76 TYR A C 1
ATOM 627 O O . TYR A 1 76 ? -6.852 -37.562 -14.656 1 97.06 76 TYR A O 1
ATOM 635 N N . ASP A 1 77 ? -6.777 -37.812 -12.516 1 95.81 77 ASP A N 1
ATOM 636 C CA . ASP A 1 77 ? -7.863 -38.781 -12.398 1 95.81 77 ASP A CA 1
ATOM 637 C C . ASP A 1 77 ? -8.719 -38.531 -11.164 1 95.81 77 ASP A C 1
ATOM 639 O O . ASP A 1 77 ? -8.773 -37.375 -10.68 1 95.81 77 ASP A O 1
ATOM 643 N N . TYR A 1 78 ? -9.43 -39.469 -10.719 1 93.06 78 TYR A N 1
ATOM 644 C CA . TYR A 1 78 ? -10.398 -39.25 -9.656 1 93.06 78 TYR A CA 1
ATOM 645 C C . TYR A 1 78 ? -9.688 -39.062 -8.312 1 93.06 78 TYR A C 1
ATOM 647 O O . TYR A 1 78 ? -10.289 -38.594 -7.348 1 93.06 78 TYR A O 1
ATOM 655 N N . ARG A 1 79 ? -8.406 -39.406 -8.258 1 94.38 79 ARG A N 1
ATOM 656 C CA . ARG A 1 79 ? -7.75 -39.406 -6.957 1 94.38 79 ARG A CA 1
ATOM 657 C C . ARG A 1 79 ? -6.559 -38.469 -6.941 1 94.38 79 ARG A C 1
ATOM 659 O O . ARG A 1 79 ? -6.223 -37.906 -5.898 1 94.38 79 ARG A O 1
ATOM 666 N N . PHE A 1 80 ? -5.91 -38.312 -8.109 1 96.31 80 PHE A N 1
ATOM 667 C CA . PHE A 1 80 ? -4.613 -37.656 -8.062 1 96.31 80 PHE A CA 1
ATOM 668 C C . PHE A 1 80 ? -4.512 -36.594 -9.141 1 96.31 80 PHE A C 1
ATOM 670 O O . PHE A 1 80 ? -5.066 -36.75 -10.234 1 96.31 80 PHE A O 1
ATOM 677 N N . LEU A 1 81 ? -3.857 -35.5 -8.797 1 96.5 81 LEU A N 1
ATOM 678 C CA . LEU A 1 81 ? -3.234 -34.625 -9.766 1 96.5 81 LEU A CA 1
ATOM 679 C C . LEU A 1 81 ? -1.833 -35.094 -10.125 1 96.5 81 LEU A C 1
ATOM 681 O O . LEU A 1 81 ? -0.977 -35.25 -9.25 1 96.5 81 LEU A O 1
ATOM 685 N N . TYR A 1 82 ? -1.594 -35.375 -11.344 1 97.44 82 TYR A N 1
ATOM 686 C CA . TYR A 1 82 ? -0.274 -35.781 -11.805 1 97.44 82 TYR A CA 1
ATOM 687 C C . TYR A 1 82 ? 0.479 -34.625 -12.422 1 97.44 82 TYR A C 1
ATOM 689 O O . TYR A 1 82 ? -0.077 -33.875 -13.227 1 97.44 82 TYR A O 1
ATOM 697 N N . ILE A 1 83 ? 1.72 -34.5 -12.039 1 96.88 83 ILE A N 1
ATOM 698 C CA . ILE A 1 83 ? 2.578 -33.469 -12.578 1 96.88 83 ILE A CA 1
ATOM 699 C C . ILE A 1 83 ? 3.885 -34.062 -13.086 1 96.88 83 ILE A C 1
ATOM 701 O O . ILE A 1 83 ? 4.535 -34.844 -12.367 1 96.88 83 ILE A O 1
ATOM 705 N N . GLY A 1 84 ? 4.215 -33.844 -14.258 1 97.06 84 GLY A N 1
ATOM 706 C CA . GLY A 1 84 ? 5.512 -34.156 -14.844 1 97.06 84 GLY A CA 1
ATOM 707 C C . GLY A 1 84 ? 6.316 -32.906 -15.18 1 97.06 84 GLY A C 1
ATOM 708 O O . GLY A 1 84 ? 5.816 -32 -15.836 1 97.06 84 GLY A O 1
ATOM 709 N N . ALA A 1 85 ? 7.52 -32.906 -14.719 1 95.81 85 ALA A N 1
ATOM 710 C CA . ALA A 1 85 ? 8.375 -31.734 -14.969 1 95.81 85 ALA A CA 1
ATOM 711 C C . ALA A 1 85 ? 9.672 -32.156 -15.656 1 95.81 85 ALA A C 1
ATOM 713 O O . ALA A 1 85 ? 10.258 -33.188 -15.32 1 95.81 85 ALA A O 1
ATOM 714 N N . LEU A 1 86 ? 10.047 -31.359 -16.609 1 96.25 86 LEU A N 1
ATOM 715 C CA . LEU A 1 86 ? 11.336 -31.5 -17.266 1 96.25 86 LEU A CA 1
ATOM 716 C C . LEU A 1 86 ? 12.234 -30.297 -16.953 1 96.25 86 LEU A C 1
ATOM 718 O O . LEU A 1 86 ? 11.844 -29.156 -17.188 1 96.25 86 LEU A O 1
ATOM 722 N N . LEU A 1 87 ? 13.391 -30.609 -16.438 1 93 87 LEU A N 1
ATOM 723 C CA . LEU A 1 87 ? 14.375 -29.578 -16.141 1 93 87 LEU A CA 1
ATOM 724 C C . LEU A 1 87 ? 15.695 -29.859 -16.844 1 93 87 LEU A C 1
ATOM 726 O O . LEU A 1 87 ? 16.422 -30.781 -16.484 1 93 87 LEU A O 1
ATOM 730 N N . GLU A 1 88 ? 15.938 -29.031 -17.828 1 92.62 88 GLU A N 1
ATOM 731 C CA . GLU A 1 88 ? 17.281 -29.078 -18.375 1 92.62 88 GLU A CA 1
ATOM 732 C C . GLU A 1 88 ? 18.328 -28.672 -17.328 1 92.62 88 GLU A C 1
ATOM 734 O O . GLU A 1 88 ? 18.141 -27.672 -16.625 1 92.62 88 GLU A O 1
ATOM 739 N N . GLU A 1 89 ? 19.328 -29.5 -17.219 1 88 89 GLU A N 1
ATOM 740 C CA . GLU A 1 89 ? 20.344 -29.234 -16.203 1 88 89 GLU A CA 1
ATOM 741 C C . GLU A 1 89 ? 21.609 -30.031 -16.469 1 88 89 GLU A C 1
ATOM 743 O O . GLU A 1 89 ? 21.688 -31.234 -16.203 1 88 89 GLU A O 1
ATOM 748 N N . PRO A 1 90 ? 22.609 -29.328 -16.891 1 85.19 90 PRO A N 1
ATOM 749 C CA . PRO A 1 90 ? 23.859 -30.031 -17.109 1 85.19 90 PRO A CA 1
ATOM 750 C C . PRO A 1 90 ? 24.531 -30.484 -15.82 1 85.19 90 PRO A C 1
ATOM 752 O O . PRO A 1 90 ? 25.266 -31.469 -15.805 1 85.19 90 PRO A O 1
ATOM 755 N N . ASP A 1 91 ? 24.281 -29.703 -14.758 1 80.94 91 ASP A N 1
ATOM 756 C CA . ASP A 1 91 ? 24.875 -30 -13.461 1 80.94 91 ASP A CA 1
ATOM 757 C C . ASP A 1 91 ? 23.812 -30.297 -12.406 1 80.94 91 ASP A C 1
ATOM 759 O O . ASP A 1 91 ? 23.531 -29.453 -11.555 1 80.94 91 ASP A O 1
ATOM 763 N N . VAL A 1 92 ? 23.391 -31.5 -12.414 1 79.62 92 VAL A N 1
ATOM 764 C CA . VAL A 1 92 ? 22.344 -31.875 -11.469 1 79.62 92 VAL A CA 1
ATOM 765 C C . VAL A 1 92 ? 22.953 -32.156 -10.094 1 79.62 92 VAL A C 1
ATOM 767 O O . VAL A 1 92 ? 23.781 -33.031 -9.945 1 79.62 92 VAL A O 1
ATOM 770 N N . TRP A 1 93 ? 22.547 -31.297 -9.141 1 75.88 93 TRP A N 1
ATOM 771 C CA . TRP A 1 93 ? 23.094 -31.438 -7.793 1 75.88 93 TRP A CA 1
ATOM 772 C C . TRP A 1 93 ? 21.969 -31.5 -6.754 1 75.88 93 TRP A C 1
ATOM 774 O O . TRP A 1 93 ? 20.984 -30.766 -6.855 1 75.88 93 TRP A O 1
ATOM 784 N N . ALA A 1 94 ? 22.109 -32.438 -5.785 1 79.75 94 ALA A N 1
ATOM 785 C CA . ALA A 1 94 ? 21.219 -32.5 -4.625 1 79.75 94 ALA A CA 1
ATOM 786 C C . ALA A 1 94 ? 21.938 -33.125 -3.434 1 79.75 94 ALA A C 1
ATOM 788 O O . ALA A 1 94 ? 22.359 -34.281 -3.494 1 79.75 94 ALA A O 1
ATOM 789 N N . ASN A 1 95 ? 21.984 -32.312 -2.311 1 76.12 95 ASN A N 1
ATOM 790 C CA . ASN A 1 95 ? 22.719 -32.812 -1.153 1 76.12 95 ASN A CA 1
ATOM 791 C C . ASN A 1 95 ? 21.812 -33 0.058 1 76.12 95 ASN A C 1
ATOM 793 O O . ASN A 1 95 ? 22.172 -33.656 1.023 1 76.12 95 ASN A O 1
ATOM 797 N N . VAL A 1 96 ? 20.688 -32.375 -0.034 1 75.62 96 VAL A N 1
ATOM 798 C CA . VAL A 1 96 ? 19.75 -32.531 1.074 1 75.62 96 VAL A CA 1
ATOM 799 C C . VAL A 1 96 ? 19.094 -33.906 1.034 1 75.62 96 VAL A C 1
ATOM 801 O O . VAL A 1 96 ? 18.562 -34.312 -0.002 1 75.62 96 VAL A O 1
ATOM 804 N N . THR A 1 97 ? 19.078 -34.594 2.197 1 80.62 97 THR A N 1
ATOM 805 C CA . THR A 1 97 ? 18.578 -35.969 2.213 1 80.62 97 THR A CA 1
ATOM 806 C C . THR A 1 97 ? 17.469 -36.094 3.236 1 80.62 97 THR A C 1
ATOM 808 O O . THR A 1 97 ? 16.859 -37.188 3.359 1 80.62 97 THR A O 1
ATOM 811 N N . LEU A 1 98 ? 17.203 -35.031 3.881 1 80.06 98 LEU A N 1
ATOM 812 C CA . LEU A 1 98 ? 16.172 -35.125 4.906 1 80.06 98 LEU A CA 1
ATOM 813 C C . LEU A 1 98 ? 14.867 -34.469 4.43 1 80.06 98 LEU A C 1
ATOM 815 O O . LEU A 1 98 ? 14.883 -33.438 3.789 1 80.06 98 LEU A O 1
ATOM 819 N N . HIS A 1 99 ? 13.828 -35.219 4.789 1 82.12 99 HIS A N 1
ATOM 820 C CA . HIS A 1 99 ? 12.5 -34.688 4.512 1 82.12 99 HIS A CA 1
ATOM 821 C C . HIS A 1 99 ? 12.32 -33.281 5.121 1 82.12 99 HIS A C 1
ATOM 823 O O . HIS A 1 99 ? 12.758 -33.031 6.25 1 82.12 99 HIS A O 1
ATOM 829 N N . ASP A 1 100 ? 11.695 -32.312 4.266 1 73.44 100 ASP A N 1
ATOM 830 C CA . ASP A 1 100 ? 11.391 -30.938 4.652 1 73.44 100 ASP A CA 1
ATOM 831 C C . ASP A 1 100 ? 12.656 -30.094 4.77 1 73.44 100 ASP A C 1
ATOM 833 O O . ASP A 1 100 ? 12.648 -29.016 5.371 1 73.44 100 ASP A O 1
ATOM 837 N N . GLY A 1 101 ? 13.703 -30.609 4.297 1 68.19 101 GLY A N 1
ATOM 838 C CA . GLY A 1 101 ? 14.898 -29.797 4.152 1 68.19 101 GLY A CA 1
ATOM 839 C C . GLY A 1 101 ? 14.797 -28.781 3.027 1 68.19 101 GLY A C 1
ATOM 840 O O . GLY A 1 101 ? 13.844 -28.797 2.254 1 68.19 101 GLY A O 1
ATOM 841 N N . PRO A 1 102 ? 15.805 -27.828 3.131 1 60.81 102 PRO A N 1
ATOM 842 C CA . PRO A 1 102 ? 15.766 -26.828 2.055 1 60.81 102 PRO A CA 1
ATOM 843 C C . PRO A 1 102 ? 15.828 -27.469 0.667 1 60.81 102 PRO A C 1
ATOM 845 O O . PRO A 1 102 ? 16.562 -28.438 0.461 1 60.81 102 PRO A O 1
ATOM 848 N N . GLY A 1 103 ? 14.82 -27.297 -0.118 1 57.94 103 GLY A N 1
ATOM 849 C CA . GLY A 1 103 ? 14.75 -27.938 -1.417 1 57.94 103 GLY A CA 1
ATOM 850 C C . GLY A 1 103 ? 15.008 -27 -2.572 1 57.94 103 GLY A C 1
ATOM 851 O O . GLY A 1 103 ? 15.188 -25.797 -2.367 1 57.94 103 GLY A O 1
ATOM 852 N N . ALA A 1 104 ? 15.266 -27.594 -3.803 1 57 104 ALA A N 1
ATOM 853 C CA . ALA A 1 104 ? 15.758 -26.891 -4.992 1 57 104 ALA A CA 1
ATOM 854 C C . ALA A 1 104 ? 14.602 -26.531 -5.926 1 57 104 ALA A C 1
ATOM 856 O O . ALA A 1 104 ? 14.727 -25.625 -6.754 1 57 104 ALA A O 1
ATOM 857 N N . TRP A 1 105 ? 13.453 -27.219 -5.898 1 59.69 105 TRP A N 1
ATOM 858 C CA . TRP A 1 105 ? 12.383 -27 -6.867 1 59.69 105 TRP A CA 1
ATOM 859 C C . TRP A 1 105 ? 11.039 -26.828 -6.168 1 59.69 105 TRP A C 1
ATOM 861 O O . TRP A 1 105 ? 10.352 -27.812 -5.879 1 59.69 105 TRP A O 1
ATOM 871 N N . PRO A 1 106 ? 10.602 -25.625 -5.977 1 69.31 106 PRO A N 1
ATOM 872 C CA . PRO A 1 106 ? 9.297 -25.453 -5.336 1 69.31 106 PRO A CA 1
ATOM 873 C C . PRO A 1 106 ? 8.156 -25.312 -6.34 1 69.31 106 PRO A C 1
ATOM 875 O O . PRO A 1 106 ? 8.359 -24.781 -7.441 1 69.31 106 PRO A O 1
ATOM 878 N N . LEU A 1 107 ? 7.113 -26.047 -6.172 1 73.69 107 LEU A N 1
ATOM 879 C CA . LEU A 1 107 ? 5.836 -25.844 -6.84 1 73.69 107 LEU A CA 1
ATOM 880 C C . LEU A 1 107 ? 4.781 -25.359 -5.852 1 73.69 107 LEU A C 1
ATOM 882 O O . LEU A 1 107 ? 4.824 -25.703 -4.668 1 73.69 107 LEU A O 1
ATOM 886 N N . TRP A 1 108 ? 3.867 -24.453 -6.324 1 76.12 108 TRP A N 1
ATOM 887 C CA . TRP A 1 108 ? 2.736 -23.984 -5.527 1 76.12 108 TRP A CA 1
ATOM 888 C C . TRP A 1 108 ? 1.416 -24.297 -6.223 1 76.12 108 TRP A C 1
ATOM 890 O O . TRP A 1 108 ? 1.205 -23.906 -7.375 1 76.12 108 TRP A O 1
ATOM 900 N N . ILE A 1 109 ? 0.501 -25.047 -5.547 1 66.88 109 ILE A N 1
ATOM 901 C CA . ILE A 1 109 ? -0.9 -25.234 -5.902 1 66.88 109 ILE A CA 1
ATOM 902 C C . ILE A 1 109 ? -1.779 -25.031 -4.672 1 66.88 109 ILE A C 1
ATOM 904 O O . ILE A 1 109 ? -1.563 -25.656 -3.635 1 66.88 109 ILE A O 1
ATOM 908 N N . PHE A 1 110 ? -2.881 -24.203 -4.762 1 65.44 110 PHE A N 1
ATOM 909 C CA . PHE A 1 110 ? -3.75 -23.828 -3.652 1 65.44 110 PHE A CA 1
ATOM 910 C C . PHE A 1 110 ? -2.928 -23.375 -2.453 1 65.44 110 PHE A C 1
ATOM 912 O O . PHE A 1 110 ? -3.221 -23.75 -1.315 1 65.44 110 PHE A O 1
ATOM 919 N N . TYR A 1 111 ? -1.979 -22.812 -2.699 1 78.06 111 TYR A N 1
ATOM 920 C CA . TYR A 1 111 ? -0.996 -22.234 -1.788 1 78.06 111 TYR A CA 1
ATOM 921 C C . TYR A 1 111 ? -0.389 -23.297 -0.892 1 78.06 111 TYR A C 1
ATOM 923 O O . TYR A 1 111 ? -0.078 -23.047 0.273 1 78.06 111 TYR A O 1
ATOM 931 N N . LYS A 1 112 ? -0.538 -24.594 -1.429 1 88.62 112 LYS A N 1
ATOM 932 C CA . LYS A 1 112 ? 0.323 -25.672 -0.959 1 88.62 112 LYS A CA 1
ATOM 933 C C . LYS A 1 112 ? 1.689 -25.625 -1.637 1 88.62 112 LYS A C 1
ATOM 935 O O . LYS A 1 112 ? 1.776 -25.484 -2.859 1 88.62 112 LYS A O 1
ATOM 940 N N . GLU A 1 113 ? 2.607 -25.609 -0.836 1 89.94 113 GLU A N 1
ATOM 941 C CA . GLU A 1 113 ? 3.965 -25.578 -1.375 1 89.94 113 GLU A CA 1
ATOM 942 C C . GLU A 1 113 ? 4.625 -26.938 -1.284 1 89.94 113 GLU A C 1
ATOM 944 O O . GLU A 1 113 ? 4.73 -27.516 -0.199 1 89.94 113 GLU A O 1
ATOM 949 N N . ILE A 1 114 ? 4.973 -27.453 -2.381 1 91.75 114 ILE A N 1
ATOM 950 C CA . ILE A 1 114 ? 5.676 -28.734 -2.467 1 91.75 114 ILE A CA 1
ATOM 951 C C . ILE A 1 114 ? 7.008 -28.547 -3.189 1 91.75 114 ILE A C 1
ATOM 953 O O . ILE A 1 114 ? 7.055 -27.953 -4.277 1 91.75 114 ILE A O 1
ATOM 957 N N . THR A 1 115 ? 8.039 -29 -2.549 1 89.5 115 THR A N 1
ATOM 958 C CA . THR A 1 115 ? 9.375 -28.906 -3.137 1 89.5 115 THR A CA 1
ATOM 959 C C . THR A 1 115 ? 10.008 -30.297 -3.238 1 89.5 115 THR A C 1
ATOM 961 O O . THR A 1 115 ? 9.812 -31.141 -2.367 1 89.5 115 THR A O 1
ATOM 964 N N . ILE A 1 116 ? 10.719 -30.516 -4.324 1 88.62 116 ILE A N 1
ATOM 965 C CA . ILE A 1 116 ? 11.414 -31.781 -4.523 1 88.62 116 ILE A CA 1
ATOM 966 C C . ILE A 1 116 ? 12.805 -31.516 -5.113 1 88.62 116 ILE A C 1
ATOM 968 O O . ILE A 1 116 ? 12.969 -30.641 -5.953 1 88.62 116 ILE A O 1
ATOM 972 N N . ASN A 1 117 ? 13.758 -32.25 -4.668 1 85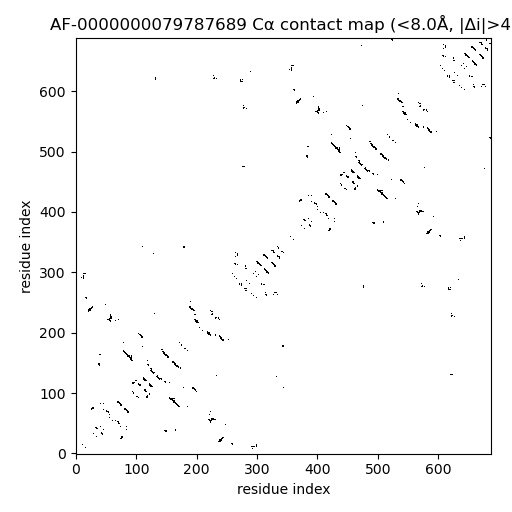.88 117 ASN A N 1
ATOM 973 C CA . ASN A 1 117 ? 15.094 -32.125 -5.254 1 85.88 117 ASN A CA 1
ATOM 974 C C . ASN A 1 117 ? 15.422 -33.344 -6.141 1 85.88 117 ASN A C 1
ATOM 976 O O . ASN A 1 117 ? 14.586 -34.219 -6.344 1 85.88 117 ASN A O 1
ATOM 980 N N . ALA A 1 118 ? 16.609 -33.344 -6.695 1 87.31 118 ALA A N 1
ATOM 981 C CA . ALA A 1 118 ? 16.984 -34.375 -7.691 1 87.31 118 ALA A CA 1
ATOM 982 C C . ALA A 1 118 ? 17.188 -35.719 -7.043 1 87.31 118 ALA A C 1
ATOM 984 O O . ALA A 1 118 ? 17.297 -36.75 -7.738 1 87.31 118 ALA A O 1
ATOM 985 N N . ARG A 1 119 ? 17.156 -35.75 -5.73 1 87.75 119 ARG A N 1
ATOM 986 C CA . ARG A 1 119 ? 17.234 -37.031 -5.012 1 87.75 119 ARG A CA 1
ATOM 987 C C . ARG A 1 119 ? 15.828 -37.562 -4.719 1 87.75 119 ARG A C 1
ATOM 989 O O . ARG A 1 119 ? 15.68 -38.688 -4.254 1 87.75 119 ARG A O 1
ATOM 996 N N . GLY A 1 120 ? 14.883 -36.719 -4.969 1 88.94 120 GLY A N 1
ATOM 997 C CA . GLY A 1 120 ? 13.508 -37.125 -4.699 1 88.94 120 GLY A CA 1
ATOM 998 C C . GLY A 1 120 ? 13.047 -36.781 -3.301 1 88.94 120 GLY A C 1
ATOM 999 O O . GLY A 1 120 ? 12 -37.219 -2.848 1 88.94 120 GLY A O 1
ATOM 1000 N N . ILE A 1 121 ? 13.836 -35.969 -2.656 1 88.25 121 ILE A N 1
ATOM 1001 C CA . ILE A 1 121 ? 13.461 -35.562 -1.309 1 88.25 121 ILE A CA 1
ATOM 1002 C C . ILE A 1 121 ? 12.406 -34.469 -1.382 1 88.25 121 ILE A C 1
ATOM 1004 O O . ILE A 1 121 ? 12.578 -33.469 -2.107 1 88.25 121 ILE A O 1
ATOM 1008 N N . VAL A 1 122 ? 11.391 -34.688 -0.583 1 90.31 122 VAL A N 1
ATOM 1009 C CA . VAL A 1 122 ? 10.242 -33.781 -0.651 1 90.31 122 VAL A CA 1
ATOM 1010 C C . VAL A 1 122 ? 10.203 -32.875 0.59 1 90.31 122 VAL A C 1
ATOM 1012 O O . VAL A 1 122 ? 10.523 -33.344 1.692 1 90.31 122 VAL A O 1
ATOM 1015 N N . ALA A 1 123 ? 9.875 -31.656 0.405 1 88.62 123 ALA A N 1
ATOM 1016 C CA . ALA A 1 123 ? 9.445 -30.75 1.455 1 88.62 123 ALA A CA 1
ATOM 1017 C C . ALA A 1 123 ? 8.078 -30.156 1.138 1 88.62 123 ALA A C 1
ATOM 1019 O O . ALA A 1 123 ? 7.781 -29.828 -0.018 1 88.62 123 ALA A O 1
ATOM 1020 N N . ASP A 1 124 ? 7.176 -30.125 2.109 1 90.56 124 ASP A N 1
ATOM 1021 C CA . ASP A 1 124 ? 5.84 -29.609 1.847 1 90.56 124 ASP A CA 1
ATOM 1022 C C . ASP A 1 124 ? 5.332 -28.781 3.025 1 90.56 124 ASP A C 1
ATOM 1024 O O . ASP A 1 124 ? 5.715 -29.016 4.172 1 90.56 124 ASP A O 1
ATOM 1028 N N . LEU A 1 125 ? 4.672 -27.734 2.758 1 89.75 125 LEU A N 1
ATOM 1029 C CA . LEU A 1 125 ? 4.016 -26.875 3.729 1 89.75 125 LEU A CA 1
ATOM 1030 C C . LEU A 1 125 ? 2.766 -26.234 3.129 1 89.75 125 LEU A C 1
ATOM 1032 O O . LEU A 1 125 ? 2.566 -26.266 1.912 1 89.75 125 LEU A O 1
ATOM 1036 N N . MET A 1 126 ? 1.93 -25.828 3.984 1 89.25 126 MET A N 1
ATOM 1037 C CA . MET A 1 126 ? 0.745 -25.109 3.52 1 89.25 126 MET A CA 1
ATOM 1038 C C . MET A 1 126 ? 0.697 -23.703 4.098 1 89.25 126 MET A C 1
ATOM 1040 O O . MET A 1 126 ? 1.028 -23.5 5.266 1 89.25 126 MET A O 1
ATOM 1044 N N . MET A 1 127 ? 0.305 -22.781 3.211 1 87.44 127 MET A N 1
ATOM 1045 C CA . MET A 1 127 ? 0.127 -21.406 3.656 1 87.44 127 MET A CA 1
ATOM 1046 C C . MET A 1 127 ? -1.333 -21.125 3.998 1 87.44 127 MET A C 1
ATOM 1048 O O . MET A 1 127 ? -2.236 -21.562 3.285 1 87.44 127 MET A O 1
ATOM 1052 N N . THR A 1 128 ? -1.613 -20.406 5.004 1 81.75 128 THR A N 1
ATOM 1053 C CA . THR A 1 128 ? -2.971 -20.031 5.375 1 81.75 128 THR A CA 1
ATOM 1054 C C . THR A 1 128 ? -3.484 -18.891 4.484 1 81.75 128 THR A C 1
ATOM 1056 O O . THR A 1 128 ? -4.648 -18.906 4.074 1 81.75 128 THR A O 1
ATOM 1059 N N . LYS A 1 129 ? -2.691 -17.953 4.242 1 86.88 129 LYS A N 1
ATOM 1060 C CA . LYS A 1 129 ? -2.875 -16.812 3.359 1 86.88 129 LYS A CA 1
ATOM 1061 C C . LYS A 1 129 ? -1.532 -16.234 2.924 1 86.88 129 LYS A C 1
ATOM 1063 O O . LYS A 1 129 ? -0.478 -16.688 3.369 1 86.88 129 LYS A O 1
ATOM 1068 N N . PRO A 1 130 ? -1.61 -15.32 1.95 1 89.56 130 PRO A N 1
ATOM 1069 C CA . PRO A 1 130 ? -0.339 -14.766 1.478 1 89.56 130 PRO A CA 1
ATOM 1070 C C . PRO A 1 130 ? 0.438 -14.047 2.58 1 89.56 130 PRO A C 1
ATOM 1072 O O . PRO A 1 130 ? -0.164 -13.492 3.502 1 89.56 130 PRO A O 1
ATOM 1075 N N . TYR A 1 131 ? 1.729 -14.055 2.426 1 90.31 131 TYR A N 1
ATOM 1076 C CA . TYR A 1 131 ? 2.584 -13.383 3.393 1 90.31 131 TYR A CA 1
ATOM 1077 C C . TYR A 1 131 ? 2.221 -11.906 3.502 1 90.31 131 TYR A C 1
ATOM 1079 O O . TYR A 1 131 ? 2.262 -11.328 4.59 1 90.31 131 TYR A O 1
ATOM 1087 N N . VAL A 1 132 ? 1.839 -11.258 2.42 1 92.5 132 VAL A N 1
ATOM 1088 C CA . VAL A 1 132 ? 1.496 -9.836 2.406 1 92.5 132 VAL A CA 1
ATOM 1089 C C . VAL A 1 132 ? 0.26 -9.594 3.27 1 92.5 132 VAL A C 1
ATOM 1091 O O . VAL A 1 132 ? 0.003 -8.469 3.695 1 92.5 132 VAL A O 1
ATOM 1094 N N . ASP A 1 133 ? -0.476 -10.641 3.518 1 92 133 ASP A N 1
ATOM 1095 C CA . ASP A 1 133 ? -1.662 -10.578 4.367 1 92 133 ASP A CA 1
ATOM 1096 C C . ASP A 1 133 ? -1.385 -11.18 5.742 1 92 133 ASP A C 1
ATOM 1098 O O . ASP A 1 133 ? -2.311 -11.594 6.441 1 92 133 ASP A O 1
ATOM 1102 N N . SER A 1 134 ? -0.14 -11.367 6.066 1 90.06 134 SER A N 1
ATOM 1103 C CA . SER A 1 134 ? 0.305 -11.875 7.359 1 90.06 134 SER A CA 1
ATOM 1104 C C . SER A 1 134 ? 0.039 -13.375 7.48 1 90.06 134 SER A C 1
ATOM 1106 O O . SER A 1 134 ? -0.297 -13.859 8.562 1 90.06 134 SER A O 1
ATOM 1108 N N . GLY A 1 135 ? 0.156 -14 6.379 1 89.75 135 GLY A N 1
ATOM 1109 C CA . GLY A 1 135 ? 0.045 -15.445 6.406 1 89.75 135 GLY A CA 1
ATOM 1110 C C . GLY A 1 135 ? 1.25 -16.125 7.027 1 89.75 135 GLY A C 1
ATOM 1111 O O . GLY A 1 135 ? 2.34 -15.547 7.074 1 89.75 135 GLY A O 1
ATOM 1112 N N . GLU A 1 136 ? 0.958 -17.344 7.566 1 88.31 136 GLU A N 1
ATOM 1113 C CA . GLU A 1 136 ? 2.01 -18.141 8.18 1 88.31 136 GLU A CA 1
ATOM 1114 C C . GLU A 1 136 ? 2.088 -19.531 7.539 1 88.31 136 GLU A C 1
ATOM 1116 O O . GLU A 1 136 ? 1.062 -20.109 7.191 1 88.31 136 GLU A O 1
ATOM 1121 N N . PRO A 1 137 ? 3.312 -19.984 7.422 1 88.75 137 PRO A N 1
ATOM 1122 C CA . PRO A 1 137 ? 3.459 -21.344 6.918 1 88.75 137 PRO A CA 1
ATOM 1123 C C . PRO A 1 137 ? 3.137 -22.406 7.973 1 88.75 137 PRO A C 1
ATOM 1125 O O . PRO A 1 137 ? 3.559 -22.281 9.125 1 88.75 137 PRO A O 1
ATOM 1128 N N . LEU A 1 138 ? 2.354 -23.297 7.617 1 89.19 138 LEU A N 1
ATOM 1129 C CA . LEU A 1 138 ? 2.096 -24.484 8.43 1 89.19 138 LEU A CA 1
ATOM 1130 C C . LEU A 1 138 ? 2.984 -25.641 7.992 1 89.19 138 LEU A C 1
ATOM 1132 O O . LEU A 1 138 ? 2.621 -26.406 7.094 1 89.19 138 LEU A O 1
ATOM 1136 N N . GLN A 1 139 ? 4 -25.844 8.688 1 87.31 139 GLN A N 1
ATOM 1137 C CA . GLN A 1 139 ? 5.059 -26.766 8.297 1 87.31 139 GLN A CA 1
ATOM 1138 C C . GLN A 1 139 ? 4.652 -28.219 8.562 1 87.31 139 GLN A C 1
ATOM 1140 O O . GLN A 1 139 ? 5.277 -29.156 8.047 1 87.31 139 GLN A O 1
ATOM 1145 N N . PHE A 1 140 ? 3.652 -28.391 9.305 1 87.38 140 PHE A N 1
ATOM 1146 C CA . PHE A 1 140 ? 3.277 -29.75 9.68 1 87.38 140 PHE A CA 1
ATOM 1147 C C . PHE A 1 140 ? 2.391 -30.375 8.609 1 87.38 140 PHE A C 1
ATOM 1149 O O . PHE A 1 140 ? 2.139 -31.578 8.633 1 87.38 140 PHE A O 1
ATOM 1156 N N . TRP A 1 141 ? 1.889 -29.594 7.664 1 90.19 141 TRP A N 1
ATOM 1157 C CA . TRP A 1 141 ? 1.089 -30.156 6.582 1 90.19 141 TRP A CA 1
ATOM 1158 C C . TRP A 1 141 ? 1.919 -31.109 5.734 1 90.19 141 TRP A C 1
ATOM 1160 O O . TRP A 1 141 ? 3.068 -30.812 5.398 1 90.19 141 TRP A O 1
ATOM 1170 N N . GLU A 1 142 ? 1.301 -32.25 5.367 1 91.06 142 GLU A N 1
ATOM 1171 C CA . GLU A 1 142 ? 1.932 -33.25 4.512 1 91.06 142 GLU A CA 1
ATOM 1172 C C . GLU A 1 142 ? 1.131 -33.469 3.23 1 91.06 142 GLU A C 1
ATOM 1174 O O . GLU A 1 142 ? -0.093 -33.625 3.273 1 91.06 142 GLU A O 1
ATOM 1179 N N . SER A 1 143 ? 1.833 -33.531 2.135 1 91 143 SER A N 1
ATOM 1180 C CA . SER A 1 143 ? 1.176 -33.656 0.837 1 91 143 SER A CA 1
ATOM 1181 C C . SER A 1 143 ? 0.783 -35.094 0.555 1 91 143 SER A C 1
ATOM 1183 O O . SER A 1 143 ? -0.079 -35.344 -0.286 1 91 143 SER A O 1
ATOM 1185 N N . ASP A 1 144 ? 1.438 -36.062 1.216 1 93.19 144 ASP A N 1
ATOM 1186 C CA . ASP A 1 144 ? 1.249 -37.469 0.983 1 93.19 144 ASP A CA 1
ATOM 1187 C C . ASP A 1 144 ? 1.438 -37.812 -0.492 1 93.19 144 ASP A C 1
ATOM 1189 O O . ASP A 1 144 ? 0.797 -38.75 -1.007 1 93.19 144 ASP A O 1
ATOM 1193 N N . LEU A 1 145 ? 2.221 -37.031 -1.224 1 94.5 145 LEU A N 1
ATOM 1194 C CA . LEU A 1 145 ? 2.445 -37.312 -2.641 1 94.5 145 LEU A CA 1
ATOM 1195 C C . LEU A 1 145 ? 3.336 -38.531 -2.834 1 94.5 145 LEU A C 1
ATOM 1197 O O . LEU A 1 145 ? 4.043 -38.938 -1.911 1 94.5 145 LEU A O 1
ATOM 1201 N N . VAL A 1 146 ? 3.18 -39.156 -3.955 1 95.81 146 VAL A N 1
ATOM 1202 C CA . VAL A 1 146 ? 4.125 -40.156 -4.445 1 95.81 146 VAL A CA 1
ATOM 1203 C C . VAL A 1 146 ? 4.891 -39.594 -5.645 1 95.81 146 VAL A C 1
ATOM 1205 O O . VAL A 1 146 ? 4.301 -39 -6.539 1 95.81 146 VAL A O 1
ATOM 1208 N N . SER A 1 147 ? 6.242 -39.719 -5.547 1 94.31 147 SER A N 1
ATOM 1209 C CA . SER A 1 147 ? 7.027 -39.125 -6.625 1 94.31 147 SER A CA 1
ATOM 1210 C C . SER A 1 147 ? 8.242 -40 -6.961 1 94.31 147 SER A C 1
ATOM 1212 O O . SER A 1 147 ? 8.672 -40.812 -6.152 1 94.31 147 SER A O 1
ATOM 1214 N N . GLU A 1 148 ? 8.656 -39.906 -8.141 1 96.25 148 GLU A N 1
ATOM 1215 C CA . GLU A 1 148 ? 9.906 -40.469 -8.633 1 96.25 148 GLU A CA 1
ATOM 1216 C C . GLU A 1 148 ? 10.672 -39.469 -9.484 1 96.25 148 GLU A C 1
ATOM 1218 O O . GLU A 1 148 ? 10.07 -38.625 -10.164 1 96.25 148 GLU A O 1
ATOM 1223 N N . VAL A 1 149 ? 12 -39.531 -9.383 1 94 149 VAL A N 1
ATOM 1224 C CA . VAL A 1 149 ? 12.875 -38.625 -10.141 1 94 149 VAL A CA 1
ATOM 1225 C C . VAL A 1 149 ? 13.789 -39.469 -11.047 1 94 149 VAL A C 1
ATOM 1227 O O . VAL A 1 149 ? 14.25 -40.531 -10.656 1 94 149 VAL A O 1
ATOM 1230 N N . TYR A 1 150 ? 13.992 -39 -12.211 1 94.88 150 TYR A N 1
ATOM 1231 C CA . TYR A 1 150 ? 14.961 -39.594 -13.133 1 94.88 150 TYR A CA 1
ATOM 1232 C C . TYR A 1 150 ? 16.016 -38.562 -13.539 1 94.88 150 TYR A C 1
ATOM 1234 O O . TYR A 1 150 ? 15.68 -37.438 -13.875 1 94.88 150 TYR A O 1
ATOM 1242 N N . VAL A 1 151 ? 17.266 -38.906 -13.43 1 92.62 151 VAL A N 1
ATOM 1243 C CA . VAL A 1 151 ? 18.375 -38.062 -13.852 1 92.62 151 VAL A CA 1
ATOM 1244 C C . VAL A 1 151 ? 19.062 -38.688 -15.062 1 92.62 151 VAL A C 1
ATOM 1246 O O . VAL A 1 151 ? 19.516 -39.844 -15.008 1 92.62 151 VAL A O 1
ATOM 1249 N N . GLN A 1 152 ? 19 -38 -16.156 1 93.38 152 GLN A N 1
ATOM 1250 C CA . GLN A 1 152 ? 19.797 -38.438 -17.297 1 93.38 152 GLN A CA 1
ATOM 1251 C C . GLN A 1 152 ? 21.281 -38.188 -17.047 1 93.38 152 GLN A C 1
ATOM 1253 O O . GLN A 1 152 ? 21.797 -37.094 -17.375 1 93.38 152 GLN A O 1
ATOM 1258 N N . GLY A 1 153 ? 21.953 -39.094 -16.688 1 88.56 153 GLY A N 1
ATOM 1259 C CA . GLY A 1 153 ? 23.312 -39 -16.172 1 88.56 153 GLY A CA 1
ATOM 1260 C C . GLY A 1 153 ? 23.422 -39.5 -14.734 1 88.56 153 GLY A C 1
ATOM 1261 O O . GLY A 1 153 ? 22.844 -40.531 -14.375 1 88.56 153 GLY A O 1
ATOM 1262 N N . SER A 1 154 ? 24.359 -38.844 -13.945 1 84.81 154 SER A N 1
ATOM 1263 C CA . SER A 1 154 ? 24.531 -39.219 -12.547 1 84.81 154 SER A CA 1
ATOM 1264 C C . SER A 1 154 ? 24.453 -38.031 -11.625 1 84.81 154 SER A C 1
ATOM 1266 O O . SER A 1 154 ? 24.938 -36.938 -11.969 1 84.81 154 SER A O 1
ATOM 1268 N N . LEU A 1 155 ? 23.828 -38.281 -10.516 1 83.81 155 LEU A N 1
ATOM 1269 C CA . LEU A 1 155 ? 23.672 -37.219 -9.516 1 83.81 155 LEU A CA 1
ATOM 1270 C C . LEU A 1 155 ? 25.031 -36.75 -9.031 1 83.81 155 LEU A C 1
ATOM 1272 O O . LEU A 1 155 ? 25.938 -37.531 -8.773 1 83.81 155 LEU A O 1
ATOM 1276 N N . ASN A 1 156 ? 25.156 -35.406 -9.031 1 77.25 156 ASN A N 1
ATOM 1277 C CA . ASN A 1 156 ? 26.344 -34.75 -8.5 1 77.25 156 ASN A CA 1
ATOM 1278 C C . ASN A 1 156 ? 27.562 -35 -9.383 1 77.25 156 ASN A C 1
ATOM 1280 O O . ASN A 1 156 ? 28.672 -35.156 -8.883 1 77.25 156 ASN A O 1
ATOM 1284 N N . ASN A 1 157 ? 27.328 -35.312 -10.578 1 77.75 157 ASN A N 1
ATOM 1285 C CA . ASN A 1 157 ? 28.359 -35.406 -11.609 1 77.75 157 ASN A CA 1
ATOM 1286 C C . ASN A 1 157 ? 28.078 -34.469 -12.773 1 77.75 157 ASN A C 1
ATOM 1288 O O . ASN A 1 157 ? 26.969 -34.438 -13.305 1 77.75 157 ASN A O 1
ATOM 1292 N N . PRO A 1 158 ? 29.031 -33.594 -13.117 1 72.38 158 PRO A N 1
ATOM 1293 C CA . PRO A 1 158 ? 28.812 -32.656 -14.195 1 72.38 158 PRO A CA 1
ATOM 1294 C C . PRO A 1 158 ? 28.625 -33.312 -15.562 1 72.38 158 PRO A C 1
ATOM 1296 O O . PRO A 1 158 ? 29.5 -34.062 -16.016 1 72.38 158 PRO A O 1
ATOM 1299 N N . ARG A 1 159 ? 27.891 -33.594 -16.094 1 71.38 159 ARG A N 1
ATOM 1300 C CA . ARG A 1 159 ? 27.688 -34.156 -17.438 1 71.38 159 ARG A CA 1
ATOM 1301 C C . ARG A 1 159 ? 26.266 -34.656 -17.625 1 71.38 159 ARG A C 1
ATOM 1303 O O . ARG A 1 159 ? 26.047 -35.719 -18.188 1 71.38 159 ARG A O 1
ATOM 1310 N N . ASN A 1 160 ? 25.453 -33.812 -17.094 1 76.69 160 ASN A N 1
ATOM 1311 C CA . ASN A 1 160 ? 24.062 -34.188 -17.25 1 76.69 160 ASN A CA 1
ATOM 1312 C C . ASN A 1 160 ? 23.359 -33.344 -18.328 1 76.69 160 ASN A C 1
ATOM 1314 O O . ASN A 1 160 ? 23.953 -32.406 -18.844 1 76.69 160 ASN A O 1
ATOM 1318 N N . GLU A 1 161 ? 22.234 -33.969 -18.703 1 86.88 161 GLU A N 1
ATOM 1319 C CA . GLU A 1 161 ? 21.438 -33.219 -19.672 1 86.88 161 GLU A CA 1
ATOM 1320 C C . GLU A 1 161 ? 20.188 -32.625 -19.031 1 86.88 161 GLU A C 1
ATOM 1322 O O . GLU A 1 161 ? 19.922 -31.438 -19.172 1 86.88 161 GLU A O 1
ATOM 1327 N N . TYR A 1 162 ? 19.5 -33.469 -18.375 1 92.38 162 TYR A N 1
ATOM 1328 C CA . TYR A 1 162 ? 18.266 -33.031 -17.734 1 92.38 162 TYR A CA 1
ATOM 1329 C C . TYR A 1 162 ? 17.859 -33.969 -16.609 1 92.38 162 TYR A C 1
ATOM 1331 O O . TYR A 1 162 ? 18.453 -35.031 -16.453 1 92.38 162 TYR A O 1
ATOM 1339 N N . TRP A 1 163 ? 16.953 -33.625 -15.789 1 92.06 163 TRP A N 1
ATOM 1340 C CA . TRP A 1 163 ? 16.234 -34.531 -14.883 1 92.06 163 TRP A CA 1
ATOM 1341 C C . TRP A 1 163 ? 14.734 -34.281 -14.945 1 92.06 163 TRP A C 1
ATOM 1343 O O . TRP A 1 163 ? 14.297 -33.188 -15.352 1 92.06 163 TRP A O 1
ATOM 1353 N N . THR A 1 164 ? 14.031 -35.312 -14.703 1 95 164 THR A N 1
ATOM 1354 C CA . THR A 1 164 ? 12.578 -35.25 -14.758 1 95 164 THR A CA 1
ATOM 1355 C C . THR A 1 164 ? 11.961 -35.688 -13.43 1 95 164 THR A C 1
ATOM 1357 O O . THR A 1 164 ? 12.578 -36.438 -12.672 1 95 164 THR A O 1
ATOM 1360 N N . ILE A 1 165 ? 10.859 -35.094 -13.188 1 94.62 165 ILE A N 1
ATOM 1361 C CA . ILE A 1 165 ? 10.078 -35.406 -11.992 1 94.62 165 ILE A CA 1
ATOM 1362 C C . ILE A 1 165 ? 8.695 -35.906 -12.391 1 94.62 165 ILE A C 1
ATOM 1364 O O . ILE A 1 165 ? 8.062 -35.344 -13.289 1 94.62 165 ILE A O 1
ATOM 1368 N N . GLU A 1 166 ? 8.297 -36.938 -11.797 1 96.38 166 GLU A N 1
ATOM 1369 C CA . GLU A 1 166 ? 6.914 -37.406 -11.836 1 96.38 166 GLU A CA 1
ATOM 1370 C C . GLU A 1 166 ? 6.301 -37.438 -10.438 1 96.38 166 GLU A C 1
ATOM 1372 O O . GLU A 1 166 ? 6.859 -38.031 -9.516 1 96.38 166 GLU A O 1
ATOM 1377 N N . MET A 1 167 ? 5.164 -36.781 -10.297 1 95.38 167 MET A N 1
ATOM 1378 C CA . MET A 1 167 ? 4.535 -36.812 -8.977 1 95.38 167 MET A CA 1
ATOM 1379 C C . MET A 1 167 ? 3.025 -37 -9.102 1 95.38 167 MET A C 1
ATOM 1381 O O . MET A 1 167 ? 2.422 -36.562 -10.086 1 95.38 167 MET A O 1
ATOM 1385 N N . ALA A 1 168 ? 2.473 -37.688 -8.242 1 96.94 168 ALA A N 1
ATOM 1386 C CA . ALA A 1 168 ? 1.034 -37.844 -8.023 1 96.94 168 ALA A CA 1
ATOM 1387 C C . ALA A 1 168 ? 0.63 -37.25 -6.668 1 96.94 168 ALA A C 1
ATOM 1389 O O . ALA A 1 168 ? 1.04 -37.75 -5.621 1 96.94 168 ALA A O 1
ATOM 1390 N N . VAL A 1 169 ? -0.142 -36.219 -6.695 1 95.38 169 VAL A N 1
ATOM 1391 C CA . VAL A 1 169 ? -0.58 -35.562 -5.473 1 95.38 169 VAL A CA 1
ATOM 1392 C C . VAL A 1 169 ? -2.059 -35.844 -5.227 1 95.38 169 VAL A C 1
ATOM 1394 O O . VAL A 1 169 ? -2.906 -35.531 -6.066 1 95.38 169 VAL A O 1
ATOM 1397 N N . PRO A 1 170 ? -2.389 -36.375 -4.059 1 94.81 170 PRO A N 1
ATOM 1398 C CA . PRO A 1 170 ? -3.803 -36.656 -3.799 1 94.81 170 PRO A CA 1
ATOM 1399 C C . PRO A 1 170 ? -4.645 -35.375 -3.68 1 94.81 170 PRO A C 1
ATOM 1401 O O . PRO A 1 170 ? -4.25 -34.438 -2.986 1 94.81 170 PRO A O 1
ATOM 1404 N N . PHE A 1 171 ? -5.844 -35.406 -4.301 1 92.88 171 PHE A N 1
ATOM 1405 C CA . PHE A 1 171 ? -6.754 -34.281 -4.172 1 92.88 171 PHE A CA 1
ATOM 1406 C C . PHE A 1 171 ? -7.215 -34.125 -2.729 1 92.88 171 PHE A C 1
ATOM 1408 O O . PHE A 1 171 ? -7.445 -33 -2.266 1 92.88 171 PHE A O 1
ATOM 1415 N N . SER A 1 172 ? -7.293 -35.25 -2.051 1 89.31 172 SER A N 1
ATOM 1416 C CA . SER A 1 172 ? -7.719 -35.188 -0.656 1 89.31 172 SER A CA 1
ATOM 1417 C C . SER A 1 172 ? -6.797 -34.312 0.177 1 89.31 172 SER A C 1
ATOM 1419 O O . SER A 1 172 ? -7.258 -33.594 1.07 1 89.31 172 SER A O 1
ATOM 1421 N N . THR A 1 173 ? -5.539 -34.344 -0.099 1 88.94 173 THR A N 1
ATOM 1422 C CA . THR A 1 173 ? -4.59 -33.531 0.639 1 88.94 173 THR A CA 1
ATOM 1423 C C . THR A 1 173 ? -4.613 -32.094 0.13 1 88.94 173 THR A C 1
ATOM 1425 O O . THR A 1 173 ? -4.488 -31.156 0.914 1 88.94 173 THR A O 1
ATOM 1428 N N . LEU A 1 174 ? -4.824 -31.906 -1.138 1 89.25 174 LEU A N 1
ATOM 1429 C CA . LEU A 1 174 ? -4.863 -30.578 -1.71 1 89.25 174 LEU A CA 1
ATOM 1430 C C . LEU A 1 174 ? -6.086 -29.812 -1.214 1 89.25 174 LEU A C 1
ATOM 1432 O O . LEU A 1 174 ? -6.043 -28.578 -1.08 1 89.25 174 LEU A O 1
ATOM 1436 N N . TYR A 1 175 ? -7.07 -30.5 -0.923 1 86.38 175 TYR A N 1
ATOM 1437 C CA . TYR A 1 175 ? -8.305 -29.859 -0.481 1 86.38 175 TYR A CA 1
ATOM 1438 C C . TYR A 1 175 ? -8.25 -29.547 1.012 1 86.38 175 TYR A C 1
ATOM 1440 O O . TYR A 1 175 ? -9.094 -28.797 1.527 1 86.38 175 TYR A O 1
ATOM 1448 N N . GLN A 1 176 ? -7.309 -30.062 1.698 1 82 176 GLN A N 1
ATOM 1449 C CA . GLN A 1 176 ? -7.211 -29.797 3.129 1 82 176 GLN A CA 1
ATOM 1450 C C . GLN A 1 176 ? -7.012 -28.297 3.398 1 82 176 GLN A C 1
ATOM 1452 O O . GLN A 1 176 ? -6.121 -27.672 2.816 1 82 176 GLN A O 1
ATOM 1457 N N . GLY A 1 177 ? -7.855 -27.688 4.324 1 73.5 177 GLY A N 1
ATOM 1458 C CA . GLY A 1 177 ? -7.711 -26.297 4.711 1 73.5 177 GLY A CA 1
ATOM 1459 C C . GLY A 1 177 ? -8.156 -25.328 3.633 1 73.5 177 GLY A C 1
ATOM 1460 O O . GLY A 1 177 ? -7.922 -24.125 3.736 1 73.5 177 GLY A O 1
ATOM 1461 N N . SER A 1 178 ? -8.469 -25.844 2.531 1 65.88 178 SER A N 1
ATOM 1462 C CA . SER A 1 178 ? -8.953 -24.984 1.458 1 65.88 178 SER A CA 1
ATOM 1463 C C . SER A 1 178 ? -10.469 -24.797 1.545 1 65.88 178 SER A C 1
ATOM 1465 O O . SER A 1 178 ? -11.172 -25.641 2.08 1 65.88 178 SER A O 1
ATOM 1467 N N . GLY A 1 179 ? -10.969 -23.734 2.344 1 55.91 179 GLY A N 1
ATOM 1468 C CA . GLY A 1 179 ? -12.383 -23.469 2.533 1 55.91 179 GLY A CA 1
ATOM 1469 C C . GLY A 1 179 ? -13.281 -24.375 1.716 1 55.91 179 GLY A C 1
ATOM 1470 O O . GLY A 1 179 ? -14.5 -24.188 1.687 1 55.91 179 GLY A O 1
ATOM 1471 N N . ALA A 1 180 ? -12.844 -24.797 0.77 1 48.06 180 ALA A N 1
ATOM 1472 C CA . ALA A 1 180 ? -13.812 -25.531 -0.039 1 48.06 180 ALA A CA 1
ATOM 1473 C C . ALA A 1 180 ? -14.398 -26.719 0.735 1 48.06 180 ALA A C 1
ATOM 1475 O O . ALA A 1 180 ? -13.664 -27.578 1.218 1 48.06 180 ALA A O 1
ATOM 1476 N N . SER A 1 181 ? -15.258 -26.547 1.598 1 45.59 181 SER A N 1
ATOM 1477 C CA . SER A 1 181 ? -16.141 -27.641 2.002 1 45.59 181 SER A CA 1
ATOM 1478 C C . SER A 1 181 ? -16.172 -28.734 0.949 1 45.59 181 SER A C 1
ATOM 1480 O O . SER A 1 181 ? -17.188 -29.422 0.791 1 45.59 181 SER A O 1
ATOM 1482 N N . MET A 1 182 ? -15.273 -28.75 0.004 1 50.88 182 MET A N 1
ATOM 1483 C CA . MET A 1 182 ? -15.805 -29.531 -1.117 1 50.88 182 MET A CA 1
ATOM 1484 C C . MET A 1 182 ? -15.891 -31.016 -0.762 1 50.88 182 MET A C 1
ATOM 1486 O O . MET A 1 182 ? -14.883 -31.625 -0.412 1 50.88 182 MET A O 1
ATOM 1490 N N . ASN A 1 183 ? -16.797 -31.172 0.015 1 60.84 183 ASN A N 1
ATOM 1491 C CA . ASN A 1 183 ? -17.109 -32.594 0.026 1 60.84 183 ASN A CA 1
ATOM 1492 C C . ASN A 1 183 ? -16.828 -33.25 -1.322 1 60.84 183 ASN A C 1
ATOM 1494 O O . ASN A 1 183 ? -17.609 -34.062 -1.814 1 60.84 183 ASN A O 1
ATOM 1498 N N . ARG A 1 184 ? -15.648 -32.625 -1.979 1 74.75 184 ARG A N 1
ATOM 1499 C CA . ARG A 1 184 ? -15.359 -33.25 -3.268 1 74.75 184 ARG A CA 1
ATOM 1500 C C . ARG A 1 184 ? -14.055 -34.031 -3.217 1 74.75 184 ARG A C 1
ATOM 1502 O O . ARG A 1 184 ? -13.148 -33.688 -2.461 1 74.75 184 ARG A O 1
ATOM 1509 N N . SER A 1 185 ? -14.055 -35.062 -3.91 1 81.81 185 SER A N 1
ATOM 1510 C CA . SER A 1 185 ? -12.906 -35.969 -3.961 1 81.81 185 SER A CA 1
ATOM 1511 C C . SER A 1 185 ? -11.977 -35.594 -5.121 1 81.81 185 SER A C 1
ATOM 1513 O O . SER A 1 185 ? -10.797 -35.938 -5.102 1 81.81 185 SER A O 1
ATOM 1515 N N . SER A 1 186 ? -12.484 -34.906 -6.133 1 88.75 186 SER A N 1
ATOM 1516 C CA . SER A 1 186 ? -11.711 -34.5 -7.301 1 88.75 186 SER A CA 1
ATOM 1517 C C . SER A 1 186 ? -12.344 -33.312 -8.008 1 88.75 186 SER A C 1
ATOM 1519 O O . SER A 1 186 ? -13.523 -33 -7.797 1 88.75 186 SER A O 1
ATOM 1521 N N . PRO A 1 187 ? -11.57 -32.594 -8.781 1 90.94 187 PRO A N 1
ATOM 1522 C CA . PRO A 1 187 ? -12.133 -31.469 -9.523 1 90.94 187 PRO A CA 1
ATOM 1523 C C . PRO A 1 187 ? -13.156 -31.906 -10.57 1 90.94 187 PRO A C 1
ATOM 1525 O O . PRO A 1 187 ? -13.078 -33.031 -11.086 1 90.94 187 PRO A O 1
ATOM 1528 N N . ILE A 1 188 ? -14.086 -30.984 -10.828 1 90.5 188 ILE A N 1
ATOM 1529 C CA . ILE A 1 188 ? -15.086 -31.25 -11.859 1 90.5 188 ILE A CA 1
ATOM 1530 C C . ILE A 1 188 ? -14.648 -30.625 -13.18 1 90.5 188 ILE A C 1
ATOM 1532 O O . ILE A 1 188 ? -13.734 -29.797 -13.211 1 90.5 188 ILE A O 1
ATOM 1536 N N . HIS A 1 189 ? -15.32 -31.094 -14.266 1 93 189 HIS A N 1
ATOM 1537 C CA . HIS A 1 189 ? -15.055 -30.547 -15.594 1 93 189 HIS A CA 1
ATOM 1538 C C . HIS A 1 189 ? -15.172 -29.031 -15.602 1 93 189 HIS A C 1
ATOM 1540 O O . HIS A 1 189 ? -16.125 -28.469 -15.062 1 93 189 HIS A O 1
ATOM 1546 N N . ASP A 1 190 ? -14.094 -28.312 -16.031 1 93.12 190 ASP A N 1
ATOM 1547 C CA . ASP A 1 190 ? -14.023 -26.875 -16.234 1 93.12 190 ASP A CA 1
ATOM 1548 C C . ASP A 1 190 ? -13.625 -26.156 -14.953 1 93.12 190 ASP A C 1
ATOM 1550 O O . ASP A 1 190 ? -13.562 -24.922 -14.914 1 93.12 190 ASP A O 1
ATOM 1554 N N . GLU A 1 191 ? -13.375 -26.938 -13.945 1 92.12 191 GLU A N 1
ATOM 1555 C CA . GLU A 1 191 ? -12.891 -26.297 -12.727 1 92.12 191 GLU A CA 1
ATOM 1556 C C . GLU A 1 191 ? -11.5 -25.703 -12.93 1 92.12 191 GLU A C 1
ATOM 1558 O O . GLU A 1 191 ? -10.648 -26.328 -13.578 1 92.12 191 GLU A O 1
ATOM 1563 N N . THR A 1 192 ? -11.344 -24.484 -12.391 1 93.56 192 THR A N 1
ATOM 1564 C CA . THR A 1 192 ? -10.086 -23.766 -12.602 1 93.56 192 THR A CA 1
ATOM 1565 C C . THR A 1 192 ? -9.406 -23.469 -11.273 1 93.56 192 THR A C 1
ATOM 1567 O O . THR A 1 192 ? -10.07 -23.062 -10.312 1 93.56 192 THR A O 1
ATOM 1570 N N . TRP A 1 193 ? -8.086 -23.781 -11.211 1 92.38 193 TRP A N 1
ATOM 1571 C CA . TRP A 1 193 ? -7.262 -23.469 -10.047 1 92.38 193 TRP A CA 1
ATOM 1572 C C . TRP A 1 193 ? -6.109 -22.547 -10.422 1 92.38 193 TRP A C 1
ATOM 1574 O O . TRP A 1 193 ? -5.711 -22.484 -11.594 1 92.38 193 TRP A O 1
ATOM 1584 N N . ARG A 1 194 ? -5.656 -21.781 -9.398 1 92.81 194 ARG A N 1
ATOM 1585 C CA . ARG A 1 194 ? -4.395 -21.062 -9.555 1 92.81 194 ARG A CA 1
ATOM 1586 C C . ARG A 1 194 ? -3.209 -21.953 -9.195 1 92.81 194 ARG A C 1
ATOM 1588 O O . ARG A 1 194 ? -3.268 -22.719 -8.234 1 92.81 194 ARG A O 1
ATOM 1595 N N . ALA A 1 195 ? -2.189 -21.828 -9.961 1 94.19 195 ALA A N 1
ATOM 1596 C CA . ALA A 1 195 ? -0.967 -22.578 -9.711 1 94.19 195 ALA A CA 1
ATOM 1597 C C . ALA A 1 195 ? 0.256 -21.844 -10.25 1 94.19 195 ALA A C 1
ATOM 1599 O O . ALA A 1 195 ? 0.132 -20.984 -11.117 1 94.19 195 ALA A O 1
ATOM 1600 N N . ASN A 1 196 ? 1.336 -22.109 -9.641 1 95.75 196 ASN A N 1
ATOM 1601 C CA . ASN A 1 196 ? 2.611 -21.656 -10.18 1 95.75 196 ASN A CA 1
ATOM 1602 C C . ASN A 1 196 ? 3.742 -22.625 -9.852 1 95.75 196 ASN A C 1
ATOM 1604 O O . ASN A 1 196 ? 3.605 -23.469 -8.969 1 95.75 196 ASN A O 1
ATOM 1608 N N . PHE A 1 197 ? 4.75 -22.609 -10.625 1 94.69 197 PHE A N 1
ATOM 1609 C CA . PHE A 1 197 ? 5.941 -23.453 -10.523 1 94.69 197 PHE A CA 1
ATOM 1610 C C . PHE A 1 197 ? 7.203 -22.594 -10.562 1 94.69 197 PHE A C 1
ATOM 1612 O O . PHE A 1 197 ? 7.281 -21.625 -11.32 1 94.69 197 PHE A O 1
ATOM 1619 N N . LEU A 1 198 ? 8.094 -22.984 -9.766 1 92.12 198 LEU A N 1
ATOM 1620 C CA . LEU A 1 198 ? 9.312 -22.188 -9.656 1 92.12 198 LEU A CA 1
ATOM 1621 C C . LEU A 1 198 ? 10.547 -23.094 -9.68 1 92.12 198 LEU A C 1
ATOM 1623 O O . LEU A 1 198 ? 10.5 -24.219 -9.188 1 92.12 198 LEU A O 1
ATOM 1627 N N . ARG A 1 199 ? 11.57 -22.625 -10.258 1 87.5 199 ARG A N 1
ATOM 1628 C CA . ARG A 1 199 ? 12.898 -23.234 -10.242 1 87.5 199 ARG A CA 1
ATOM 1629 C C . ARG A 1 199 ? 13.953 -22.234 -9.781 1 87.5 199 ARG A C 1
ATOM 1631 O O . ARG A 1 199 ? 13.992 -21.094 -10.25 1 87.5 199 ARG A O 1
ATOM 1638 N N . CYS A 1 200 ? 14.664 -22.688 -8.836 1 81.5 200 CYS A N 1
ATOM 1639 C CA . CYS A 1 200 ? 15.812 -21.891 -8.406 1 81.5 200 CYS A CA 1
ATOM 1640 C C . CYS A 1 200 ? 17.031 -22.188 -9.258 1 81.5 200 CYS A C 1
ATOM 1642 O O . CYS A 1 200 ? 17.484 -23.328 -9.32 1 81.5 200 CYS A O 1
ATOM 1644 N N . ALA A 1 201 ? 17.469 -21.172 -9.961 1 71.94 201 ALA A N 1
ATOM 1645 C CA . ALA A 1 201 ? 18.656 -21.391 -10.773 1 71.94 201 ALA A CA 1
ATOM 1646 C C . ALA A 1 201 ? 19.906 -20.797 -10.117 1 71.94 201 ALA A C 1
ATOM 1648 O O . ALA A 1 201 ? 19.938 -19.609 -9.812 1 71.94 201 ALA A O 1
ATOM 1649 N N . LYS A 1 202 ? 20.641 -21.672 -9.445 1 60.72 202 LYS A N 1
ATOM 1650 C CA . LYS A 1 202 ? 21.891 -21.188 -8.844 1 60.72 202 LYS A CA 1
ATOM 1651 C C . LYS A 1 202 ? 22.922 -20.844 -9.914 1 60.72 202 LYS A C 1
ATOM 1653 O O . LYS A 1 202 ? 22.984 -21.516 -10.953 1 60.72 202 LYS A O 1
ATOM 1658 N N . ILE A 1 203 ? 23.438 -19.766 -10.016 1 50.12 203 ILE A N 1
ATOM 1659 C CA . ILE A 1 203 ? 24.531 -19.422 -10.914 1 50.12 203 ILE A CA 1
ATOM 1660 C C . ILE A 1 203 ? 25.781 -20.203 -10.508 1 50.12 203 ILE A C 1
ATOM 1662 O O . ILE A 1 203 ? 26.078 -20.344 -9.32 1 50.12 203 ILE A O 1
ATOM 1666 N N . LYS A 1 204 ? 26.344 -21.062 -11.555 1 47.28 204 LYS A N 1
ATOM 1667 C CA . LYS A 1 204 ? 27.594 -21.812 -11.453 1 47.28 204 LYS A CA 1
ATOM 1668 C C . LYS A 1 204 ? 28.625 -21.047 -10.625 1 47.28 204 LYS A C 1
ATOM 1670 O O . LYS A 1 204 ? 28.844 -19.859 -10.852 1 47.28 204 LYS A O 1
ATOM 1675 N N . ARG A 1 205 ? 29.047 -21.797 -9.445 1 42.16 205 ARG A N 1
ATOM 1676 C CA . ARG A 1 205 ? 30.234 -21.484 -8.656 1 42.16 205 ARG A CA 1
ATOM 1677 C C . ARG A 1 205 ? 31.484 -21.469 -9.531 1 42.16 205 ARG A C 1
ATOM 1679 O O . ARG A 1 205 ? 31.812 -22.484 -10.172 1 42.16 205 ARG A O 1
ATOM 1686 N N . MET A 1 206 ? 32.062 -20.641 -10.031 1 35.75 206 MET A N 1
ATOM 1687 C CA . MET A 1 206 ? 33.5 -20.844 -10.25 1 35.75 206 MET A CA 1
ATOM 1688 C C . MET A 1 206 ? 34.156 -21.328 -8.969 1 35.75 206 MET A C 1
ATOM 1690 O O . MET A 1 206 ? 33.688 -21.078 -7.871 1 35.75 206 MET A O 1
ATOM 1694 N N . LYS A 1 207 ? 35.375 -22.125 -8.977 1 35.06 207 LYS A N 1
ATOM 1695 C CA . LYS A 1 207 ? 36.188 -22.781 -7.969 1 35.06 207 LYS A CA 1
ATOM 1696 C C . LYS A 1 207 ? 36.156 -22.016 -6.648 1 35.06 207 LYS A C 1
ATOM 1698 O O . LYS A 1 207 ? 36.094 -22.625 -5.578 1 35.06 207 LYS A O 1
ATOM 1703 N N . ARG A 1 208 ? 37.188 -20.969 -6.504 1 34.56 208 ARG A N 1
ATOM 1704 C CA . ARG A 1 208 ? 37.656 -20.469 -5.215 1 34.56 208 ARG A CA 1
ATOM 1705 C C . ARG A 1 208 ? 36.5 -20.141 -4.297 1 34.56 208 ARG A C 1
ATOM 1707 O O . ARG A 1 208 ? 36.562 -20.391 -3.094 1 34.56 208 ARG A O 1
ATOM 1714 N N . PHE A 1 209 ? 35.844 -18.906 -4.328 1 28.67 209 PHE A N 1
ATOM 1715 C CA . PHE A 1 209 ? 35 -18.219 -3.377 1 28.67 209 PHE A CA 1
ATOM 1716 C C . PHE A 1 209 ? 33.594 -18.828 -3.377 1 28.67 209 PHE A C 1
ATOM 1718 O O . PHE A 1 209 ? 32.75 -18.453 -4.184 1 28.67 209 PHE A O 1
ATOM 1725 N N . LEU A 1 210 ? 33.375 -20.016 -3.352 1 31.98 210 LEU A N 1
ATOM 1726 C CA . LEU A 1 210 ? 32.125 -20.719 -3.123 1 31.98 210 LEU A CA 1
ATOM 1727 C C . LEU A 1 210 ? 31.375 -20.141 -1.924 1 31.98 210 LEU A C 1
ATOM 1729 O O . LEU A 1 210 ? 30.391 -20.703 -1.47 1 31.98 210 LEU A O 1
ATOM 1733 N N . LEU A 1 211 ? 32.188 -19.5 -0.93 1 30.48 211 LEU A N 1
ATOM 1734 C CA . LEU A 1 211 ? 31.594 -19.125 0.357 1 30.48 211 LEU A CA 1
ATOM 1735 C C . LEU A 1 211 ? 30.156 -18.656 0.191 1 30.48 211 LEU A C 1
ATOM 1737 O O . LEU A 1 211 ? 29.734 -18.297 -0.913 1 30.48 211 LEU A O 1
ATOM 1741 N N . PHE A 1 212 ? 29.625 -18.094 1.474 1 30.73 212 PHE A N 1
ATOM 1742 C CA . PHE A 1 212 ? 28.359 -17.484 1.906 1 30.73 212 PHE A CA 1
ATOM 1743 C C . PHE A 1 212 ? 27.875 -16.453 0.892 1 30.73 212 PHE A C 1
ATOM 1745 O O . PHE A 1 212 ? 28.203 -15.266 1 1 30.73 212 PHE A O 1
ATOM 1752 N N . GLN A 1 213 ? 28.219 -16.578 -0.238 1 33.88 213 GLN A N 1
ATOM 1753 C CA . GLN A 1 213 ? 27.75 -15.445 -1.032 1 33.88 213 GLN A CA 1
ATOM 1754 C C . GLN A 1 213 ? 26.328 -15.062 -0.661 1 33.88 213 GLN A C 1
ATOM 1756 O O . GLN A 1 213 ? 25.438 -15.906 -0.64 1 33.88 213 GLN A O 1
ATOM 1761 N N . SER A 1 214 ? 26.078 -13.977 0.141 1 35.91 214 SER A N 1
ATOM 1762 C CA . SER A 1 214 ? 24.969 -13.141 0.597 1 35.91 214 SER A CA 1
ATOM 1763 C C . SER A 1 214 ? 23.734 -13.312 -0.292 1 35.91 214 SER A C 1
ATOM 1765 O O . SER A 1 214 ? 23.828 -13.906 -1.372 1 35.91 214 SER A O 1
ATOM 1767 N N . LYS A 1 215 ? 22.641 -12.391 -0.032 1 38.62 215 LYS A N 1
ATOM 1768 C CA . LYS A 1 215 ? 21.422 -12.195 -0.827 1 38.62 215 LYS A CA 1
ATOM 1769 C C . LYS A 1 215 ? 21.734 -12.227 -2.32 1 38.62 215 LYS A C 1
ATOM 1771 O O . LYS A 1 215 ? 21.875 -11.18 -2.953 1 38.62 215 LYS A O 1
ATOM 1776 N N . ILE A 1 216 ? 22.672 -12.883 -2.854 1 40.38 216 ILE A N 1
ATOM 1777 C CA . ILE A 1 216 ? 23.109 -13.008 -4.238 1 40.38 216 ILE A CA 1
ATOM 1778 C C . ILE A 1 216 ? 21.906 -13.367 -5.125 1 40.38 216 ILE A C 1
ATOM 1780 O O . ILE A 1 216 ? 21.031 -14.109 -4.711 1 40.38 216 ILE A O 1
ATOM 1784 N N . SER A 1 217 ? 21.891 -12.953 -6.422 1 50.22 217 SER A N 1
ATOM 1785 C CA . SER A 1 217 ? 20.938 -12.82 -7.523 1 50.22 217 SER A CA 1
ATOM 1786 C C . SER A 1 217 ? 20.438 -14.188 -7.977 1 50.22 217 SER A C 1
ATOM 1788 O O . SER A 1 217 ? 21.047 -14.836 -8.82 1 50.22 217 SER A O 1
ATOM 1790 N N . ALA A 1 218 ? 20.172 -15.078 -7.148 1 57.22 218 ALA A N 1
ATOM 1791 C CA . ALA A 1 218 ? 19.438 -16.203 -7.734 1 57.22 218 ALA A CA 1
ATOM 1792 C C . ALA A 1 218 ? 18.422 -15.703 -8.773 1 57.22 218 ALA A C 1
ATOM 1794 O O . ALA A 1 218 ? 17.812 -14.648 -8.594 1 57.22 218 ALA A O 1
ATOM 1795 N N . ASN A 1 219 ? 18.641 -16.406 -9.867 1 78.12 219 ASN A N 1
ATOM 1796 C CA . ASN A 1 219 ? 17.594 -16.219 -10.875 1 78.12 219 ASN A CA 1
ATOM 1797 C C . ASN A 1 219 ? 16.422 -17.141 -10.641 1 78.12 219 ASN A C 1
ATOM 1799 O O . ASN A 1 219 ? 16.609 -18.328 -10.328 1 78.12 219 ASN A O 1
ATOM 1803 N N . TRP A 1 220 ? 15.414 -16.656 -10.398 1 88.19 220 TRP A N 1
ATOM 1804 C CA . TRP A 1 220 ? 14.18 -17.422 -10.242 1 88.19 220 TRP A CA 1
ATOM 1805 C C . TRP A 1 220 ? 13.406 -17.469 -11.562 1 88.19 220 TRP A C 1
ATOM 1807 O O . TRP A 1 220 ? 13.148 -16.422 -12.172 1 88.19 220 TRP A O 1
ATOM 1817 N N . TRP A 1 221 ? 13.148 -18.75 -11.914 1 92.81 221 TRP A N 1
ATOM 1818 C CA . TRP A 1 221 ? 12.359 -18.953 -13.117 1 92.81 221 TRP A CA 1
ATOM 1819 C C . TRP A 1 221 ? 11 -19.547 -12.789 1 92.81 221 TRP A C 1
ATOM 1821 O O . TRP A 1 221 ? 10.891 -20.438 -11.93 1 92.81 221 TRP A O 1
ATOM 1831 N N . VAL A 1 222 ? 9.977 -19.062 -13.398 1 95.19 222 VAL A N 1
ATOM 1832 C CA . VAL A 1 222 ? 8.617 -19.469 -13.047 1 95.19 222 VAL A CA 1
ATOM 1833 C C . VAL A 1 222 ? 7.816 -19.734 -14.312 1 95.19 222 VAL A C 1
ATOM 1835 O O . VAL A 1 222 ? 8.172 -19.266 -15.398 1 95.19 222 VAL A O 1
ATOM 1838 N N . TRP A 1 223 ? 6.766 -20.562 -14.094 1 96.62 223 TRP A N 1
ATOM 1839 C CA . TRP A 1 223 ? 5.828 -20.734 -15.195 1 96.62 223 TRP A CA 1
ATOM 1840 C C . TRP A 1 223 ? 5.055 -19.453 -15.469 1 96.62 223 TRP A C 1
ATOM 1842 O O . TRP A 1 223 ? 5.051 -18.953 -16.594 1 96.62 223 TRP A O 1
ATOM 1852 N N . GLN A 1 224 ? 4.539 -18.859 -14.445 1 96.88 224 GLN A N 1
ATOM 1853 C CA . GLN A 1 224 ? 3.828 -17.594 -14.531 1 96.88 224 GLN A CA 1
ATOM 1854 C C . GLN A 1 224 ? 4.5 -16.516 -13.672 1 96.88 224 GLN A C 1
ATOM 1856 O O . GLN A 1 224 ? 4.645 -16.703 -12.461 1 96.88 224 GLN A O 1
ATOM 1861 N N . SER A 1 225 ? 4.855 -15.43 -14.312 1 95.94 225 SER A N 1
ATOM 1862 C CA . SER A 1 225 ? 5.559 -14.367 -13.602 1 95.94 225 SER A CA 1
ATOM 1863 C C . SER A 1 225 ? 4.59 -13.5 -12.805 1 95.94 225 SER A C 1
ATOM 1865 O O . SER A 1 225 ? 3.605 -13 -13.352 1 95.94 225 SER A O 1
ATOM 1867 N N . PRO A 1 226 ? 4.922 -13.32 -11.547 1 94.88 226 PRO A N 1
ATOM 1868 C CA . PRO A 1 226 ? 4.172 -12.312 -10.789 1 94.88 226 PRO A CA 1
ATOM 1869 C C . PRO A 1 226 ? 4.699 -10.898 -11.008 1 94.88 226 PRO A C 1
ATOM 1871 O O . PRO A 1 226 ? 4.195 -9.945 -10.398 1 94.88 226 PRO A O 1
ATOM 1874 N N . GLN A 1 227 ? 5.75 -10.695 -11.742 1 93.44 227 GLN A N 1
ATOM 1875 C CA . GLN A 1 227 ? 6.336 -9.422 -12.148 1 93.44 227 GLN A CA 1
ATOM 1876 C C . GLN A 1 227 ? 7.094 -8.773 -11 1 93.44 227 GLN A C 1
ATOM 1878 O O . GLN A 1 227 ? 7.328 -7.562 -11.008 1 93.44 227 GLN A O 1
ATOM 1883 N N . VAL A 1 228 ? 7.301 -9.484 -9.977 1 93.25 228 VAL A N 1
ATOM 1884 C CA . VAL A 1 228 ? 8.109 -9.102 -8.828 1 93.25 228 VAL A CA 1
ATOM 1885 C C . VAL A 1 228 ? 8.844 -10.328 -8.281 1 93.25 228 VAL A C 1
ATOM 1887 O O . VAL A 1 228 ? 8.406 -11.469 -8.492 1 93.25 228 VAL A O 1
ATOM 1890 N N . THR A 1 229 ? 9.93 -10.102 -7.613 1 90.5 229 THR A N 1
ATOM 1891 C CA . THR A 1 229 ? 10.695 -11.234 -7.09 1 90.5 229 THR A CA 1
ATOM 1892 C C . THR A 1 229 ? 10.039 -11.789 -5.828 1 90.5 229 THR A C 1
ATOM 1894 O O . THR A 1 229 ? 10.664 -11.836 -4.766 1 90.5 229 THR A O 1
ATOM 1897 N N . ASN A 1 230 ? 8.844 -12.188 -5.953 1 92.75 230 ASN A N 1
ATOM 1898 C CA . ASN A 1 230 ? 8.023 -12.82 -4.93 1 92.75 230 ASN A CA 1
ATOM 1899 C C . ASN A 1 230 ? 6.957 -13.719 -5.543 1 92.75 230 ASN A C 1
ATOM 1901 O O . ASN A 1 230 ? 5.98 -13.227 -6.113 1 92.75 230 ASN A O 1
ATOM 1905 N N . VAL A 1 231 ? 7.117 -14.93 -5.402 1 92.44 231 VAL A N 1
ATOM 1906 C CA . VAL A 1 231 ? 6.176 -15.867 -6.008 1 92.44 231 VAL A CA 1
ATOM 1907 C C . VAL A 1 231 ? 4.941 -16.016 -5.117 1 92.44 231 VAL A C 1
ATOM 1909 O O . VAL A 1 231 ? 3.916 -16.531 -5.547 1 92.44 231 VAL A O 1
ATOM 1912 N N . HIS A 1 232 ? 5.039 -15.57 -3.865 1 93.38 232 HIS A N 1
ATOM 1913 C CA . HIS A 1 232 ? 3.959 -15.75 -2.902 1 93.38 232 HIS A CA 1
ATOM 1914 C C . HIS A 1 232 ? 2.854 -14.719 -3.109 1 93.38 232 HIS A C 1
ATOM 1916 O O . HIS A 1 232 ? 2.443 -14.047 -2.164 1 93.38 232 HIS A O 1
ATOM 1922 N N . LEU A 1 233 ? 2.4 -14.609 -4.293 1 94.56 233 LEU A N 1
ATOM 1923 C CA . LEU A 1 233 ? 1.282 -13.797 -4.75 1 94.56 233 LEU A CA 1
ATOM 1924 C C . LEU A 1 233 ? 0.301 -14.625 -5.57 1 94.56 233 LEU A C 1
ATOM 1926 O O . LEU A 1 233 ? 0.244 -14.492 -6.793 1 94.56 233 LEU A O 1
ATOM 1930 N N . PRO A 1 234 ? -0.537 -15.352 -4.898 1 93.69 234 PRO A N 1
ATOM 1931 C CA . PRO A 1 234 ? -1.373 -16.344 -5.586 1 93.69 234 PRO A CA 1
ATOM 1932 C C . PRO A 1 234 ? -2.314 -15.711 -6.609 1 93.69 234 PRO A C 1
ATOM 1934 O O . PRO A 1 234 ? -2.662 -16.344 -7.605 1 93.69 234 PRO A O 1
ATOM 1937 N N . ASP A 1 235 ? -2.697 -14.477 -6.445 1 94.38 235 ASP A N 1
ATOM 1938 C CA . ASP A 1 235 ? -3.598 -13.805 -7.375 1 94.38 235 ASP A CA 1
ATOM 1939 C C . ASP A 1 235 ? -2.922 -13.578 -8.727 1 94.38 235 ASP A C 1
ATOM 1941 O O . ASP A 1 235 ? -3.59 -13.258 -9.711 1 94.38 235 ASP A O 1
ATOM 1945 N N . ARG A 1 236 ? -1.621 -13.797 -8.758 1 95.62 236 ARG A N 1
ATOM 1946 C CA . ARG A 1 236 ? -0.871 -13.523 -9.977 1 95.62 236 ARG A CA 1
ATOM 1947 C C . ARG A 1 236 ? -0.333 -14.82 -10.586 1 95.62 236 ARG A C 1
ATOM 1949 O O . ARG A 1 236 ? 0.492 -14.781 -11.5 1 95.62 236 ARG A O 1
ATOM 1956 N N . TRP A 1 237 ? -0.769 -15.922 -10.062 1 96.31 237 TRP A N 1
ATOM 1957 C CA . TRP A 1 237 ? -0.354 -17.203 -10.602 1 96.31 237 TRP A CA 1
ATOM 1958 C C . TRP A 1 237 ? -1.112 -17.531 -11.883 1 96.31 237 TRP A C 1
ATOM 1960 O O . TRP A 1 237 ? -2.047 -16.828 -12.258 1 96.31 237 TRP A O 1
ATOM 1970 N N . GLY A 1 238 ? -0.622 -18.578 -12.562 1 96.75 238 GLY A N 1
ATOM 1971 C CA . GLY A 1 238 ? -1.339 -19.047 -13.734 1 96.75 238 GLY A CA 1
ATOM 1972 C C . GLY A 1 238 ? -2.605 -19.812 -13.391 1 96.75 238 GLY A C 1
ATOM 1973 O O . GLY A 1 238 ? -2.93 -19.984 -12.211 1 96.75 238 GLY A O 1
ATOM 1974 N N . LEU A 1 239 ? -3.328 -20.156 -14.469 1 96.56 239 LEU A N 1
ATOM 1975 C CA . LEU A 1 239 ? -4.586 -20.875 -14.297 1 96.56 239 LEU A CA 1
ATOM 1976 C C . LEU A 1 239 ? -4.5 -22.266 -14.93 1 96.56 239 LEU A C 1
ATOM 1978 O O . LEU A 1 239 ? -4.086 -22.406 -16.078 1 96.56 239 LEU A O 1
ATOM 1982 N N . ILE A 1 240 ? -4.863 -23.25 -14.125 1 96 240 ILE A N 1
ATOM 1983 C CA . ILE A 1 240 ? -5 -24.594 -14.641 1 96 240 ILE A CA 1
ATOM 1984 C C . ILE A 1 240 ? -6.469 -25.016 -14.633 1 96 240 ILE A C 1
ATOM 1986 O O . ILE A 1 240 ? -7.211 -24.672 -13.711 1 96 240 ILE A O 1
ATOM 1990 N N . GLN A 1 241 ? -6.863 -25.641 -15.664 1 96.5 241 GLN A N 1
ATOM 1991 C CA . GLN A 1 241 ? -8.266 -26 -15.812 1 96.5 241 GLN A CA 1
ATOM 1992 C C . GLN A 1 241 ? -8.422 -27.5 -16.078 1 96.5 241 GLN A C 1
ATOM 1994 O O . GLN A 1 241 ? -7.754 -28.047 -16.969 1 96.5 241 GLN A O 1
ATOM 1999 N N . PHE A 1 242 ? -9.328 -28.109 -15.289 1 95.94 242 PHE A N 1
ATOM 2000 C CA . PHE A 1 242 ? -9.555 -29.547 -15.398 1 95.94 242 PHE A CA 1
ATOM 2001 C C . PHE A 1 242 ? -10.609 -29.844 -16.453 1 95.94 242 PHE A C 1
ATOM 2003 O O . PHE A 1 242 ? -11.68 -29.234 -16.469 1 95.94 242 PHE A O 1
ATOM 2010 N N . GLN A 1 243 ? -10.266 -30.781 -17.344 1 96.06 243 GLN A N 1
ATOM 2011 C CA . GLN A 1 243 ? -11.195 -31.141 -18.406 1 96.06 243 GLN A CA 1
ATOM 2012 C C . GLN A 1 243 ? -11.406 -32.656 -18.469 1 96.06 243 GLN A C 1
ATOM 2014 O O . GLN A 1 243 ? -10.445 -33.406 -18.562 1 96.06 243 GLN A O 1
ATOM 2019 N N . ASP A 1 244 ? -12.633 -32.969 -18.359 1 94.12 244 ASP A N 1
ATOM 2020 C CA . ASP A 1 244 ? -13.055 -34.344 -18.656 1 94.12 244 ASP A CA 1
ATOM 2021 C C . ASP A 1 244 ? -13.547 -34.469 -20.094 1 94.12 244 ASP A C 1
ATOM 2023 O O . ASP A 1 244 ? -14.742 -34.625 -20.328 1 94.12 244 ASP A O 1
ATOM 2027 N N . ALA A 1 245 ? -12.633 -34.344 -21.047 1 92.38 245 ALA A N 1
ATOM 2028 C CA . ALA A 1 245 ? -12.867 -34.375 -22.484 1 92.38 245 ALA A CA 1
ATOM 2029 C C . ALA A 1 245 ? -11.727 -35.062 -23.219 1 92.38 245 ALA A C 1
ATOM 2031 O O . ALA A 1 245 ? -10.742 -35.5 -22.594 1 92.38 245 ALA A O 1
ATOM 2032 N N . LYS A 1 246 ? -12.016 -35.281 -24.516 1 92.06 246 LYS A N 1
ATOM 2033 C CA . LYS A 1 246 ? -10.953 -35.844 -25.344 1 92.06 246 LYS A CA 1
ATOM 2034 C C . LYS A 1 246 ? -9.695 -34.969 -25.312 1 92.06 246 LYS A C 1
ATOM 2036 O O . LYS A 1 246 ? -9.781 -33.75 -25.359 1 92.06 246 LYS A O 1
ATOM 2041 N N . ILE A 1 247 ? -8.617 -35.625 -25.203 1 92.38 247 ILE A N 1
ATOM 2042 C CA . ILE A 1 247 ? -7.324 -34.938 -25.062 1 92.38 247 ILE A CA 1
ATOM 2043 C C . ILE A 1 247 ? -7.129 -33.938 -26.188 1 92.38 247 ILE A C 1
ATOM 2045 O O . ILE A 1 247 ? -7.418 -34.25 -27.359 1 92.38 247 ILE A O 1
ATOM 2049 N N . ASN A 1 248 ? -6.664 -32.844 -25.875 1 87.44 248 ASN A N 1
ATOM 2050 C CA . ASN A 1 248 ? -6.27 -31.75 -26.781 1 87.44 248 ASN A CA 1
ATOM 2051 C C . ASN A 1 248 ? -7.426 -31.312 -27.672 1 87.44 248 ASN A C 1
ATOM 2053 O O . ASN A 1 248 ? -7.207 -30.797 -28.766 1 87.44 248 ASN A O 1
ATOM 2057 N N . SER A 1 249 ? -8.617 -31.562 -27.25 1 86.75 249 SER A N 1
ATOM 2058 C CA . SER A 1 249 ? -9.789 -31.234 -28.047 1 86.75 249 SER A CA 1
ATOM 2059 C C . SER A 1 249 ? -10.422 -29.922 -27.578 1 86.75 249 SER A C 1
ATOM 2061 O O . SER A 1 249 ? -11.383 -29.438 -28.188 1 86.75 249 SER A O 1
ATOM 2063 N N . SER A 1 250 ? -9.914 -29.453 -26.578 1 85.06 250 SER A N 1
ATOM 2064 C CA . SER A 1 250 ? -10.531 -28.266 -26 1 85.06 250 SER A CA 1
ATOM 2065 C C . SER A 1 250 ? -9.492 -27.188 -25.703 1 85.06 250 SER A C 1
ATOM 2067 O O . SER A 1 250 ? -8.289 -27.422 -25.859 1 85.06 250 SER A O 1
ATOM 2069 N N . ARG A 1 251 ? -9.992 -25.984 -25.484 1 90.19 251 ARG A N 1
ATOM 2070 C CA . ARG A 1 251 ? -9.18 -24.844 -25.047 1 90.19 251 ARG A CA 1
ATOM 2071 C C . ARG A 1 251 ? -9.641 -24.344 -23.688 1 90.19 251 ARG A C 1
ATOM 2073 O O . ARG A 1 251 ? -10.703 -24.734 -23.203 1 90.19 251 ARG A O 1
ATOM 2080 N N . PHE A 1 252 ? -8.758 -23.641 -23.094 1 94.38 252 PHE A N 1
ATOM 2081 C CA . PHE A 1 252 ? -9.117 -23.031 -21.812 1 94.38 252 PHE A CA 1
ATOM 2082 C C . PHE A 1 252 ? -10.414 -22.25 -21.938 1 94.38 252 PHE A C 1
ATOM 2084 O O . PHE A 1 252 ? -10.547 -21.391 -22.812 1 94.38 252 PHE A O 1
ATOM 2091 N N . MET A 1 253 ? -11.336 -22.578 -21.109 1 91.88 253 MET A N 1
ATOM 2092 C CA . MET A 1 253 ? -12.625 -21.891 -21.125 1 91.88 253 MET A CA 1
ATOM 2093 C C . MET A 1 253 ? -12.617 -20.688 -20.172 1 91.88 253 MET A C 1
ATOM 2095 O O . MET A 1 253 ? -12.289 -20.828 -19 1 91.88 253 MET A O 1
ATOM 2099 N N . THR A 1 254 ? -13.039 -19.641 -20.703 1 89.19 254 THR A N 1
ATOM 2100 C CA . THR A 1 254 ? -13.078 -18.406 -19.938 1 89.19 254 THR A CA 1
ATOM 2101 C C . THR A 1 254 ? -14.242 -18.422 -18.938 1 89.19 254 THR A C 1
ATOM 2103 O O . THR A 1 254 ? -15.289 -19.016 -19.219 1 89.19 254 THR A O 1
ATOM 2106 N N . SER A 1 255 ? -14.031 -17.828 -17.891 1 88.38 255 SER A N 1
ATOM 2107 C CA . SER A 1 255 ? -15.07 -17.719 -16.891 1 88.38 255 SER A CA 1
ATOM 2108 C C . SER A 1 255 ? -15.852 -16.406 -17.031 1 88.38 255 SER A C 1
ATOM 2110 O O . SER A 1 255 ? -15.266 -15.352 -17.281 1 88.38 255 SER A O 1
ATOM 2112 N N . GLU A 1 256 ? -17.141 -16.5 -16.828 1 87.56 256 GLU A N 1
ATOM 2113 C CA . GLU A 1 256 ? -17.969 -15.297 -16.812 1 87.56 256 GLU A CA 1
ATOM 2114 C C . GLU A 1 256 ? -17.672 -14.43 -15.594 1 87.56 256 GLU A C 1
ATOM 2116 O O . GLU A 1 256 ? -18.031 -13.258 -15.562 1 87.56 256 GLU A O 1
ATOM 2121 N N . LYS A 1 257 ? -17 -15.078 -14.711 1 90.88 257 LYS A N 1
ATOM 2122 C CA . LYS A 1 257 ? -16.703 -14.367 -13.461 1 90.88 257 LYS A CA 1
ATOM 2123 C C . LYS A 1 257 ? -15.344 -13.68 -13.531 1 90.88 257 LYS A C 1
ATOM 2125 O O . LYS A 1 257 ? -14.938 -13.008 -12.586 1 90.88 257 LYS A O 1
ATOM 2130 N N . TRP A 1 258 ? -14.695 -13.812 -14.609 1 94.06 258 TRP A N 1
ATOM 2131 C CA . TRP A 1 258 ? -13.305 -13.375 -14.695 1 94.06 258 TRP A CA 1
ATOM 2132 C C . TRP A 1 258 ? -13.188 -11.875 -14.469 1 94.06 258 TRP A C 1
ATOM 2134 O O . TRP A 1 258 ? -12.367 -11.43 -13.664 1 94.06 258 TRP A O 1
ATOM 2144 N N . VAL A 1 259 ? -14.047 -11.109 -15.133 1 94.31 259 VAL A N 1
ATOM 2145 C CA . VAL A 1 259 ? -13.984 -9.656 -15.023 1 94.31 259 VAL A CA 1
ATOM 2146 C C . VAL A 1 259 ? -14.312 -9.227 -13.594 1 94.31 259 VAL A C 1
ATOM 2148 O O . VAL A 1 259 ? -13.602 -8.414 -13 1 94.31 259 VAL A O 1
ATOM 2151 N N . ALA A 1 260 ? -15.336 -9.82 -13.039 1 94.69 260 ALA A N 1
ATOM 2152 C CA . ALA A 1 260 ? -15.734 -9.492 -11.672 1 94.69 260 ALA A CA 1
ATOM 2153 C C . ALA A 1 260 ? -14.664 -9.914 -10.68 1 94.69 260 ALA A C 1
ATOM 2155 O O . ALA A 1 260 ? -14.383 -9.195 -9.711 1 94.69 260 ALA A O 1
ATOM 2156 N N . THR A 1 261 ? -14.094 -11.094 -10.875 1 95.56 261 THR A N 1
ATOM 2157 C CA . THR A 1 261 ? -13.016 -11.562 -10.016 1 95.56 261 THR A CA 1
ATOM 2158 C C . THR A 1 261 ? -11.859 -10.562 -10.008 1 95.56 261 THR A C 1
ATOM 2160 O O . THR A 1 261 ? -11.352 -10.211 -8.938 1 95.56 261 THR A O 1
ATOM 2163 N N . ASN A 1 262 ? -11.516 -10.102 -11.156 1 96.56 262 ASN A N 1
ATOM 2164 C CA . ASN A 1 262 ? -10.398 -9.164 -11.227 1 96.56 262 ASN A CA 1
ATOM 2165 C C . ASN A 1 262 ? -10.758 -7.809 -10.617 1 96.56 262 ASN A C 1
ATOM 2167 O O . ASN A 1 262 ? -9.914 -7.156 -10 1 96.56 262 ASN A O 1
ATOM 2171 N N . ALA A 1 263 ? -11.977 -7.402 -10.789 1 96.75 263 ALA A N 1
ATOM 2172 C CA . ALA A 1 263 ? -12.422 -6.164 -10.156 1 96.75 263 ALA A CA 1
ATOM 2173 C C . ALA A 1 263 ? -12.305 -6.258 -8.633 1 96.75 263 ALA A C 1
ATOM 2175 O O . ALA A 1 263 ? -11.891 -5.305 -7.977 1 96.75 263 ALA A O 1
ATOM 2176 N N . LEU A 1 264 ? -12.695 -7.43 -8.078 1 97.38 264 LEU A N 1
ATOM 2177 C CA . LEU A 1 264 ? -12.562 -7.672 -6.645 1 97.38 264 LEU A CA 1
ATOM 2178 C C . LEU A 1 264 ? -11.109 -7.605 -6.207 1 97.38 264 LEU A C 1
ATOM 2180 O O . LEU A 1 264 ? -10.773 -6.918 -5.242 1 97.38 264 LEU A O 1
ATOM 2184 N N . LEU A 1 265 ? -10.297 -8.258 -6.93 1 97.62 265 LEU A N 1
ATOM 2185 C CA . LEU A 1 265 ? -8.891 -8.359 -6.566 1 97.62 265 LEU A CA 1
ATOM 2186 C C . LEU A 1 265 ? -8.195 -7.012 -6.719 1 97.62 265 LEU A C 1
ATOM 2188 O O . LEU A 1 265 ? -7.367 -6.637 -5.887 1 97.62 265 LEU A O 1
ATOM 2192 N N . ASP A 1 266 ? -8.5 -6.281 -7.785 1 97.31 266 ASP A N 1
ATOM 2193 C CA . ASP A 1 266 ? -7.938 -4.945 -7.977 1 97.31 266 ASP A CA 1
ATOM 2194 C C . ASP A 1 266 ? -8.367 -4.004 -6.852 1 97.31 266 ASP A C 1
ATOM 2196 O O . ASP A 1 266 ? -7.555 -3.219 -6.352 1 97.31 266 ASP A O 1
ATOM 2200 N N . THR A 1 267 ? -9.602 -4.086 -6.488 1 98.06 267 THR A N 1
ATOM 2201 C CA . THR A 1 267 ? -10.109 -3.234 -5.414 1 98.06 267 THR A CA 1
ATOM 2202 C C . THR A 1 267 ? -9.469 -3.615 -4.082 1 98.06 267 THR A C 1
ATOM 2204 O O . THR A 1 267 ? -9.07 -2.742 -3.307 1 98.06 267 THR A O 1
ATOM 2207 N N . TYR A 1 268 ? -9.391 -4.93 -3.852 1 97.88 268 TYR A N 1
ATOM 2208 C CA . TYR A 1 268 ? -8.703 -5.41 -2.66 1 97.88 268 TYR A CA 1
ATOM 2209 C C . TYR A 1 268 ? -7.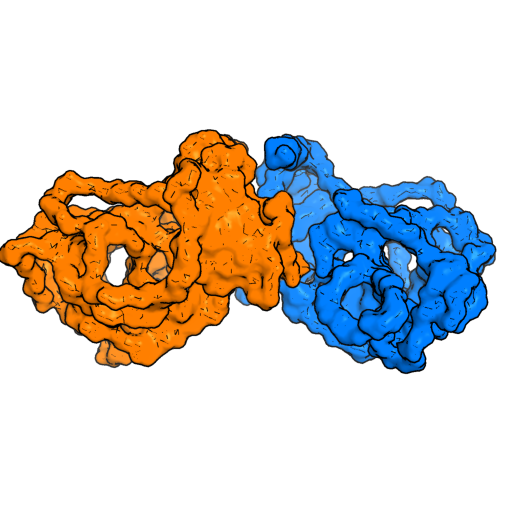289 -4.84 -2.576 1 97.88 268 TYR A C 1
ATOM 2211 O O . TYR A 1 268 ? -6.902 -4.281 -1.549 1 97.88 268 TYR A O 1
ATOM 2219 N N . SER A 1 269 ? -6.559 -4.965 -3.609 1 98 269 SER A N 1
ATOM 2220 C CA . SER A 1 269 ? -5.18 -4.488 -3.652 1 98 269 SER A CA 1
ATOM 2221 C C . SER A 1 269 ? -5.105 -2.982 -3.441 1 98 269 SER A C 1
ATOM 2223 O O . SER A 1 269 ? -4.219 -2.49 -2.74 1 98 269 SER A O 1
ATOM 2225 N N . ALA A 1 270 ? -5.988 -2.26 -4.074 1 98.12 270 ALA A N 1
ATOM 2226 C CA . ALA A 1 270 ? -6.008 -0.804 -3.941 1 98.12 270 ALA A CA 1
ATOM 2227 C C . ALA A 1 270 ? -6.289 -0.388 -2.5 1 98.12 270 ALA A C 1
ATOM 2229 O O . ALA A 1 270 ? -5.73 0.596 -2.012 1 98.12 270 ALA A O 1
ATOM 2230 N N . LEU A 1 271 ? -7.164 -1.117 -1.868 1 98.44 271 LEU A N 1
ATOM 2231 C CA . LEU A 1 271 ? -7.484 -0.828 -0.475 1 98.44 271 LEU A CA 1
ATOM 2232 C C . LEU A 1 271 ? -6.281 -1.088 0.425 1 98.44 271 LEU A C 1
ATOM 2234 O O . LEU A 1 271 ? -6 -0.307 1.338 1 98.44 271 LEU A O 1
ATOM 2238 N N . GLN A 1 272 ? -5.582 -2.188 0.146 1 97.94 272 GLN A N 1
ATOM 2239 C CA . GLN A 1 272 ? -4.371 -2.482 0.901 1 97.94 272 GLN A CA 1
ATOM 2240 C C . GLN A 1 272 ? -3.316 -1.399 0.693 1 97.94 272 GLN A C 1
ATOM 2242 O O . GLN A 1 272 ? -2.684 -0.95 1.651 1 97.94 272 GLN A O 1
ATOM 2247 N N . ALA A 1 273 ? -3.141 -1.025 -0.511 1 98.31 273 ALA A N 1
ATOM 2248 C CA . ALA A 1 273 ? -2.189 0.033 -0.841 1 98.31 273 ALA A CA 1
ATOM 2249 C C . ALA A 1 273 ? -2.566 1.343 -0.155 1 98.31 273 ALA A C 1
ATOM 2251 O O . ALA A 1 273 ? -1.704 2.033 0.395 1 98.31 273 ALA A O 1
ATOM 2252 N N . PHE A 1 274 ? -3.834 1.673 -0.22 1 98.19 274 PHE A N 1
ATOM 2253 C CA . PHE A 1 274 ? -4.34 2.889 0.407 1 98.19 274 PHE A CA 1
ATOM 2254 C C . PHE A 1 274 ? -4.074 2.873 1.908 1 98.19 274 PHE A C 1
ATOM 2256 O O . PHE A 1 274 ? -3.627 3.873 2.475 1 98.19 274 PHE A O 1
ATOM 2263 N N . HIS A 1 275 ? -4.332 1.803 2.492 1 97.62 275 HIS A N 1
ATOM 2264 C CA . HIS A 1 275 ? -4.109 1.643 3.926 1 97.62 275 HIS A CA 1
ATOM 2265 C C . HIS A 1 275 ? -2.641 1.828 4.281 1 97.62 275 HIS A C 1
ATOM 2267 O O . HIS A 1 275 ? -2.316 2.428 5.309 1 97.62 275 HIS A O 1
ATOM 2273 N N . ALA A 1 276 ? -1.808 1.354 3.432 1 96.94 276 ALA A N 1
ATOM 2274 C CA . ALA A 1 276 ? -0.373 1.422 3.693 1 96.94 276 ALA A CA 1
ATOM 2275 C C . ALA A 1 276 ? 0.113 2.867 3.721 1 96.94 276 ALA A C 1
ATOM 2277 O O . ALA A 1 276 ? 1.039 3.205 4.465 1 96.94 276 ALA A O 1
ATOM 2278 N N . VAL A 1 277 ? -0.523 3.707 2.975 1 97.19 277 VAL A N 1
ATOM 2279 C CA . VAL A 1 277 ? -0.011 5.062 2.812 1 97.19 277 VAL A CA 1
ATOM 2280 C C . VAL A 1 277 ? -0.781 6.02 3.723 1 97.19 277 VAL A C 1
ATOM 2282 O O . VAL A 1 277 ? -0.264 7.07 4.109 1 97.19 277 VAL A O 1
ATOM 2285 N N . THR A 1 278 ? -1.996 5.621 4.148 1 97 278 THR A N 1
ATOM 2286 C CA . THR A 1 278 ? -2.82 6.578 4.879 1 97 278 THR A CA 1
ATOM 2287 C C . THR A 1 278 ? -3.129 6.062 6.281 1 97 278 THR A C 1
ATOM 2289 O O . THR A 1 278 ? -3.578 6.82 7.145 1 97 278 THR A O 1
ATOM 2292 N N . GLY A 1 279 ? -2.957 4.773 6.477 1 95.69 279 GLY A N 1
ATOM 2293 C CA . GLY A 1 279 ? -3.27 4.168 7.762 1 95.69 279 GLY A CA 1
ATOM 2294 C C . GLY A 1 279 ? -4.738 3.826 7.918 1 95.69 279 GLY A C 1
ATOM 2295 O O . GLY A 1 279 ? -5.16 3.352 8.977 1 95.69 279 GLY A O 1
ATOM 2296 N N . ARG A 1 280 ? -5.531 4.113 6.816 1 95.69 280 ARG A N 1
ATOM 2297 C CA . ARG A 1 280 ? -6.969 3.859 6.863 1 95.69 280 ARG A CA 1
ATOM 2298 C C . ARG A 1 280 ? -7.441 3.16 5.598 1 95.69 280 ARG A C 1
ATOM 2300 O O . ARG A 1 280 ? -6.852 3.334 4.527 1 95.69 280 ARG A O 1
ATOM 2307 N N . TYR A 1 281 ? -8.492 2.326 5.773 1 96.94 281 TYR A N 1
ATOM 2308 C CA . TYR A 1 281 ? -9.258 1.92 4.602 1 96.94 281 TYR A CA 1
ATOM 2309 C C . TYR A 1 281 ? -10.297 2.977 4.234 1 96.94 281 TYR A C 1
ATOM 2311 O O . TYR A 1 281 ? -10.516 3.93 4.984 1 96.94 281 TYR A O 1
ATOM 2319 N N . THR A 1 282 ? -10.867 2.832 3.078 1 96.31 282 THR A N 1
ATOM 2320 C CA . THR A 1 282 ? -11.883 3.789 2.646 1 96.31 282 THR A CA 1
ATOM 2321 C C . THR A 1 282 ? -13.031 3.078 1.936 1 96.31 282 THR A C 1
ATOM 2323 O O . THR A 1 282 ? -12.836 2.023 1.328 1 96.31 282 THR A O 1
ATOM 2326 N N . ASP A 1 283 ? -14.234 3.598 2.102 1 95.69 283 ASP A N 1
ATOM 2327 C CA . ASP A 1 283 ? -15.383 3.094 1.349 1 95.69 283 ASP A CA 1
ATOM 2328 C C . ASP A 1 283 ? -15.609 3.92 0.086 1 95.69 283 ASP A C 1
ATOM 2330 O O . ASP A 1 283 ? -16.578 3.688 -0.646 1 95.69 283 ASP A O 1
ATOM 2334 N N . ARG A 1 284 ? -14.711 4.891 -0.122 1 93.12 284 ARG A N 1
ATOM 2335 C CA . ARG A 1 284 ? -14.797 5.75 -1.297 1 93.12 284 ARG A CA 1
ATOM 2336 C C . ARG A 1 284 ? -13.852 5.27 -2.398 1 93.12 284 ARG A C 1
ATOM 2338 O O . ARG A 1 284 ? -12.648 5.504 -2.338 1 93.12 284 ARG A O 1
ATOM 2345 N N . LYS A 1 285 ? -14.375 4.676 -3.4 1 91.88 285 LYS A N 1
ATOM 2346 C CA . LYS A 1 285 ? -13.57 4.082 -4.461 1 91.88 285 LYS A CA 1
ATOM 2347 C C . LYS A 1 285 ? -12.828 5.156 -5.254 1 91.88 285 LYS A C 1
ATOM 2349 O O . LYS A 1 285 ? -11.797 4.879 -5.871 1 91.88 285 LYS A O 1
ATOM 2354 N N . GLU A 1 286 ? -13.25 6.465 -5.207 1 88.5 286 GLU A N 1
ATOM 2355 C CA . GLU A 1 286 ? -12.625 7.559 -5.953 1 88.5 286 GLU A CA 1
ATOM 2356 C C . GLU A 1 286 ? -11.25 7.887 -5.395 1 88.5 286 GLU A C 1
ATOM 2358 O O . GLU A 1 286 ? -10.43 8.516 -6.074 1 88.5 286 GLU A O 1
ATOM 2363 N N . LEU A 1 287 ? -10.984 7.484 -4.164 1 92.44 287 LEU A N 1
ATOM 2364 C CA . LEU A 1 287 ? -9.703 7.762 -3.535 1 92.44 287 LEU A CA 1
ATOM 2365 C C . LEU A 1 287 ? -8.688 6.676 -3.883 1 92.44 287 LEU A C 1
ATOM 2367 O O . LEU A 1 287 ? -7.496 6.82 -3.59 1 92.44 287 LEU A O 1
ATOM 2371 N N . LEU A 1 288 ? -9.141 5.609 -4.531 1 94.88 288 LEU A N 1
ATOM 2372 C CA . LEU A 1 288 ? -8.289 4.457 -4.816 1 94.88 288 LEU A CA 1
ATOM 2373 C C . LEU A 1 288 ? -7.742 4.523 -6.238 1 94.88 288 LEU A C 1
ATOM 2375 O O . LEU A 1 288 ? -8.398 5.047 -7.141 1 94.88 288 LEU A O 1
ATOM 2379 N N . HIS A 1 289 ? -6.52 4 -6.352 1 92.69 289 HIS A N 1
ATOM 2380 C CA . HIS A 1 289 ? -5.984 3.791 -7.691 1 92.69 289 HIS A CA 1
ATOM 2381 C C . HIS A 1 289 ? -6.527 2.506 -8.305 1 92.69 289 HIS A C 1
ATOM 2383 O O . HIS A 1 289 ? -5.992 1.422 -8.062 1 92.69 289 HIS A O 1
ATOM 2389 N N . LEU A 1 290 ? -7.562 2.66 -9.094 1 93.31 290 LEU A N 1
ATOM 2390 C CA . LEU A 1 290 ? -8.188 1.512 -9.742 1 93.31 290 LEU A CA 1
ATOM 2391 C C . LEU A 1 290 ? -8.125 1.643 -11.258 1 93.31 290 LEU A C 1
ATOM 2393 O O . LEU A 1 290 ? -8.156 2.754 -11.797 1 93.31 290 LEU A O 1
ATOM 2397 N N . PRO A 1 291 ? -7.992 0.512 -11.938 1 91.62 291 PRO A N 1
ATOM 2398 C CA . PRO A 1 291 ? -8.078 0.599 -13.398 1 91.62 291 PRO A CA 1
ATOM 2399 C C . PRO A 1 291 ? -9.438 1.105 -13.875 1 91.62 291 PRO A C 1
ATOM 2401 O O . PRO A 1 291 ? -10.461 0.842 -13.234 1 91.62 291 PRO A O 1
ATOM 2404 N N . PRO A 1 292 ? -9.438 1.717 -15.023 1 89 292 PRO A N 1
ATOM 2405 C CA . PRO A 1 292 ? -10.648 2.377 -15.516 1 89 292 PRO A CA 1
ATOM 2406 C C . PRO A 1 292 ? -11.805 1.404 -15.719 1 89 292 PRO A C 1
ATOM 2408 O O . PRO A 1 292 ? -12.969 1.791 -15.586 1 89 292 PRO A O 1
ATOM 2411 N N . TYR A 1 293 ? -11.562 0.17 -16.016 1 91.12 293 TYR A N 1
ATOM 2412 C CA . TYR A 1 293 ? -12.648 -0.752 -16.312 1 91.12 293 TYR A CA 1
ATOM 2413 C C . TYR A 1 293 ? -13.531 -0.961 -15.086 1 91.12 293 TYR A C 1
ATOM 2415 O O . TYR A 1 293 ? -14.703 -1.315 -15.203 1 91.12 293 TYR A O 1
ATOM 2423 N N . VAL A 1 294 ? -12.984 -0.675 -13.891 1 92.19 294 VAL A N 1
ATOM 2424 C CA . VAL A 1 294 ? -13.727 -0.841 -12.641 1 92.19 294 VAL A CA 1
ATOM 2425 C C . VAL A 1 294 ? -14.75 0.283 -12.492 1 92.19 294 VAL A C 1
ATOM 2427 O O . VAL A 1 294 ? -15.805 0.097 -11.875 1 92.19 294 VAL A O 1
ATOM 2430 N N . PHE A 1 295 ? -14.445 1.437 -13.117 1 85.5 295 PHE A N 1
ATOM 2431 C CA . PHE A 1 295 ? -15.281 2.623 -12.969 1 85.5 295 PHE A CA 1
ATOM 2432 C C . PHE A 1 295 ? -16.234 2.762 -14.148 1 85.5 295 PHE A C 1
ATOM 2434 O O . PHE A 1 295 ? -17.203 3.535 -14.086 1 85.5 295 PHE A O 1
ATOM 2441 N N . SER A 1 296 ? -16.047 2.105 -15.188 1 81.38 296 SER A N 1
ATOM 2442 C CA . SER A 1 296 ? -16.703 2.383 -16.469 1 81.38 296 SER A CA 1
ATOM 2443 C C . SER A 1 296 ? -18.203 2.064 -16.391 1 81.38 296 SER A C 1
ATOM 2445 O O . SER A 1 296 ? -18.984 2.588 -17.188 1 81.38 296 SER A O 1
ATOM 2447 N N . GLY A 1 297 ? -18.562 1.258 -15.477 1 85.12 297 GLY A N 1
ATOM 2448 C CA . GLY A 1 297 ? -19.938 0.801 -15.43 1 85.12 297 GLY A CA 1
ATOM 2449 C C . GLY A 1 297 ? -20.297 -0.141 -16.562 1 85.12 297 GLY A C 1
ATOM 2450 O O . GLY A 1 297 ? -21.391 -0.687 -16.609 1 85.12 297 GLY A O 1
ATOM 2451 N N . LYS A 1 298 ? -19.391 -0.279 -17.438 1 88.25 298 LYS A N 1
ATOM 2452 C CA . LYS A 1 298 ? -19.609 -1.133 -18.609 1 88.25 298 LYS A CA 1
ATOM 2453 C C . LYS A 1 298 ? -19.188 -2.57 -18.328 1 88.25 298 LYS A C 1
ATOM 2455 O O . LYS A 1 298 ? -19.781 -3.516 -18.844 1 88.25 298 LYS A O 1
ATOM 2460 N N . CYS A 1 299 ? -18.219 -2.74 -17.531 1 92.44 299 CYS A N 1
ATOM 2461 C CA . CYS A 1 299 ? -17.625 -4.059 -17.344 1 92.44 299 CYS A CA 1
ATOM 2462 C C . CYS A 1 299 ? -18.203 -4.75 -16.125 1 92.44 299 CYS A C 1
ATOM 2464 O O . CYS A 1 299 ? -18.328 -5.977 -16.094 1 92.44 299 CYS A O 1
ATOM 2466 N N . VAL A 1 300 ? -18.438 -4.004 -15.133 1 92.38 300 VAL A N 1
ATOM 2467 C CA . VAL A 1 300 ? -19.125 -4.469 -1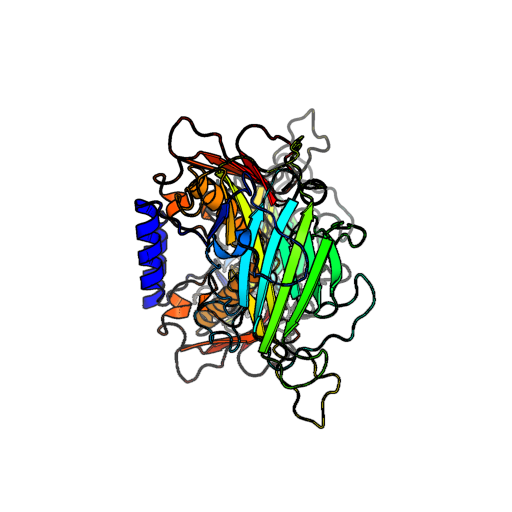3.93 1 92.38 300 VAL A CA 1
ATOM 2468 C C . VAL A 1 300 ? -20.219 -3.479 -13.547 1 92.38 300 VAL A C 1
ATOM 2470 O O . VAL A 1 300 ? -20.125 -2.289 -13.867 1 92.38 300 VAL A O 1
ATOM 2473 N N . ASP A 1 301 ? -21.297 -3.92 -12.953 1 86.5 301 ASP A N 1
ATOM 2474 C CA . ASP A 1 301 ? -22.422 -3.057 -12.648 1 86.5 301 ASP A CA 1
ATOM 2475 C C . ASP A 1 301 ? -22.109 -2.131 -11.469 1 86.5 301 ASP A C 1
ATOM 2477 O O . ASP A 1 301 ? -22.484 -0.955 -11.484 1 86.5 301 ASP A O 1
ATOM 2481 N N . ASP A 1 302 ? -21.594 -2.787 -10.43 1 84.94 302 ASP A N 1
ATOM 2482 C CA . ASP A 1 302 ? -21.328 -1.953 -9.266 1 84.94 302 ASP A CA 1
ATOM 2483 C C . ASP A 1 302 ? -20.172 -2.525 -8.438 1 84.94 302 ASP A C 1
ATOM 2485 O O . ASP A 1 302 ? -20.031 -3.744 -8.336 1 84.94 302 ASP A O 1
ATOM 2489 N N . VAL A 1 303 ? -19.375 -1.676 -8.016 1 94.19 303 VAL A N 1
ATOM 2490 C CA . VAL A 1 303 ? -18.359 -2.014 -7.008 1 94.19 303 VAL A CA 1
ATOM 2491 C C . VAL A 1 303 ? -18.656 -1.25 -5.719 1 94.19 303 VAL A C 1
ATOM 2493 O O . VAL A 1 303 ? -18.625 -0.017 -5.699 1 94.19 303 VAL A O 1
ATOM 2496 N N . ASN A 1 304 ? -18.938 -1.976 -4.734 1 96.38 304 ASN A N 1
ATOM 2497 C CA . ASN A 1 304 ? -19.281 -1.376 -3.445 1 96.38 304 ASN A CA 1
ATOM 2498 C C . ASN A 1 304 ? -18.266 -1.764 -2.365 1 96.38 304 ASN A C 1
ATOM 2500 O O . ASN A 1 304 ? -17.859 -2.92 -2.287 1 96.38 304 ASN A O 1
ATOM 2504 N N . ILE A 1 305 ? -17.906 -0.85 -1.607 1 97.69 305 ILE A N 1
ATOM 2505 C CA . ILE A 1 305 ? -17 -1.066 -0.489 1 97.69 305 ILE A CA 1
ATOM 2506 C C . ILE A 1 305 ? -17.688 -0.701 0.821 1 97.69 305 ILE A C 1
ATOM 2508 O O . ILE A 1 305 ? -18.219 0.405 0.965 1 97.69 305 ILE A O 1
ATOM 2512 N N . LYS A 1 306 ? -17.703 -1.555 1.714 1 97.44 306 LYS A N 1
ATOM 2513 C CA . LYS A 1 306 ? -18.203 -1.303 3.062 1 97.44 306 LYS A CA 1
ATOM 2514 C C . LYS A 1 306 ? -17.125 -1.562 4.105 1 97.44 306 LYS A C 1
ATOM 2516 O O . LYS A 1 306 ? -16.453 -2.598 4.07 1 97.44 306 LYS A O 1
ATOM 2521 N N . LEU A 1 307 ? -16.984 -0.597 4.938 1 96.19 307 LEU A N 1
ATOM 2522 C CA . LEU A 1 307 ? -16.031 -0.779 6.023 1 96.19 307 LEU A CA 1
ATOM 2523 C C . LEU A 1 307 ? -16.688 -1.467 7.215 1 96.19 307 LEU A C 1
ATOM 2525 O O . LEU A 1 307 ? -17.844 -1.211 7.52 1 96.19 307 LEU A O 1
ATOM 2529 N N . ASP A 1 308 ? -15.938 -2.309 7.812 1 91.25 308 ASP A N 1
ATOM 2530 C CA . ASP A 1 308 ? -16.406 -2.984 9.016 1 91.25 308 ASP A CA 1
ATOM 2531 C C . ASP A 1 308 ? -15.242 -3.291 9.961 1 91.25 308 ASP A C 1
ATOM 2533 O O . ASP A 1 308 ? -14.125 -2.797 9.766 1 91.25 308 ASP A O 1
ATOM 2537 N N . TRP A 1 309 ? -15.484 -4.02 11 1 87.75 309 TRP A N 1
ATOM 2538 C CA . TRP A 1 309 ? -14.484 -4.258 12.047 1 87.75 309 TRP A CA 1
ATOM 2539 C C . TRP A 1 309 ? -13.32 -5.086 11.508 1 87.75 309 TRP A C 1
ATOM 2541 O O . TRP A 1 309 ? -12.211 -5.031 12.047 1 87.75 309 TRP A O 1
ATOM 2551 N N . SER A 1 310 ? -13.5 -5.738 10.43 1 85.56 310 SER A N 1
ATOM 2552 C CA . SER A 1 310 ? -12.453 -6.578 9.867 1 85.56 310 SER A CA 1
ATOM 2553 C C . SER A 1 310 ? -11.625 -5.809 8.844 1 85.56 310 SER A C 1
ATOM 2555 O O . SER A 1 310 ? -10.594 -6.297 8.375 1 85.56 310 SER A O 1
ATOM 2557 N N . GLY A 1 311 ? -12.031 -4.668 8.578 1 94.06 311 GLY A N 1
ATOM 2558 C CA . GLY A 1 311 ? -11.383 -3.846 7.574 1 94.06 311 GLY A CA 1
ATOM 2559 C C . GLY A 1 311 ? -12.328 -3.363 6.492 1 94.06 311 GLY A C 1
ATOM 2560 O O . GLY A 1 311 ? -12.82 -2.234 6.547 1 94.06 311 GLY A O 1
ATOM 2561 N N . PHE A 1 312 ? -12.688 -4.32 5.582 1 97.69 312 PHE A N 1
ATOM 2562 C CA . PHE A 1 312 ? -13.609 -3.938 4.523 1 97.69 312 PHE A CA 1
ATOM 2563 C C . PHE A 1 312 ? -14.258 -5.172 3.898 1 97.69 312 PHE A C 1
ATOM 2565 O O . PHE A 1 312 ? -13.781 -6.293 4.09 1 97.69 312 PHE A O 1
ATOM 2572 N N . HIS A 1 313 ? -15.344 -4.977 3.324 1 97 313 HIS A N 1
ATOM 2573 C CA . HIS A 1 313 ? -16.078 -5.922 2.484 1 97 313 HIS A CA 1
ATOM 2574 C C . HIS A 1 313 ? -16.422 -5.309 1.132 1 97 313 HIS A C 1
ATOM 2576 O O . HIS A 1 313 ? -17.172 -4.336 1.061 1 97 313 HIS A O 1
ATOM 2582 N N . VAL A 1 314 ? -15.812 -5.883 0.098 1 97.75 314 VAL A N 1
ATOM 2583 C CA . VAL A 1 314 ? -16.062 -5.398 -1.256 1 97.75 314 VAL A CA 1
ATOM 2584 C C . VAL A 1 314 ? -17.062 -6.312 -1.955 1 97.75 314 VAL A C 1
ATOM 2586 O O . VAL A 1 314 ? -16.969 -7.539 -1.852 1 97.75 314 VAL A O 1
ATOM 2589 N N . THR A 1 315 ? -17.984 -5.746 -2.643 1 96.69 315 THR A N 1
ATOM 2590 C CA . THR A 1 315 ? -18.938 -6.492 -3.453 1 96.69 315 THR A CA 1
ATOM 2591 C C . THR A 1 315 ? -18.938 -5.988 -4.895 1 96.69 315 THR A C 1
ATOM 2593 O O . THR A 1 315 ? -18.859 -4.781 -5.133 1 96.69 315 THR A O 1
ATOM 2596 N N . VAL A 1 316 ? -18.938 -6.93 -5.816 1 95.69 316 VAL A N 1
ATOM 2597 C CA . VAL A 1 316 ? -19 -6.609 -7.238 1 95.69 316 VAL A CA 1
ATOM 2598 C C . VAL A 1 316 ? -20.109 -7.41 -7.91 1 95.69 316 VAL A C 1
ATOM 2600 O O . VAL A 1 316 ? -20.188 -8.625 -7.746 1 95.69 316 VAL A O 1
ATOM 2603 N N . LYS A 1 317 ? -20.875 -6.719 -8.609 1 91 317 LYS A N 1
ATOM 2604 C CA . LYS A 1 317 ? -21.906 -7.375 -9.414 1 91 317 LYS A CA 1
ATOM 2605 C C . LYS A 1 317 ? -21.469 -7.48 -10.875 1 91 317 LYS A C 1
ATOM 2607 O O . LYS A 1 317 ? -21.266 -6.465 -11.547 1 91 317 LYS A O 1
ATOM 2612 N N . PRO A 1 318 ? -21.281 -8.789 -11.32 1 88.44 318 PRO A N 1
ATOM 2613 C CA . PRO A 1 318 ? -20.938 -8.93 -12.742 1 88.44 318 PRO A CA 1
ATOM 2614 C C . PRO A 1 318 ? -22 -8.336 -13.664 1 88.44 318 PRO A C 1
ATOM 2616 O O . PRO A 1 318 ? -23.156 -8.164 -13.258 1 88.44 318 PRO A O 1
ATOM 2619 N N . LYS A 1 319 ? -21.422 -7.953 -14.82 1 83 319 LYS A N 1
ATOM 2620 C CA . LYS A 1 319 ? -22.375 -7.461 -15.812 1 83 319 LYS A CA 1
ATOM 2621 C C . LYS A 1 319 ? -23.281 -8.586 -16.312 1 83 319 LYS A C 1
ATOM 2623 O O . LYS A 1 319 ? -22.812 -9.703 -16.562 1 83 319 LYS A O 1
ATOM 2628 N N . GLY A 1 320 ? -24.484 -8.414 -16.312 1 73.88 320 GLY A N 1
ATOM 2629 C CA . GLY A 1 320 ? -25.453 -9.406 -16.75 1 73.88 320 GLY A CA 1
ATOM 2630 C C . GLY A 1 320 ? -26.266 -9.984 -15.609 1 73.88 320 GLY A C 1
ATOM 2631 O O . GLY A 1 320 ? -25.734 -10.188 -14.508 1 73.88 320 GLY A O 1
ATOM 2632 N N . GLY A 1 321 ? -27.453 -9.664 -15.461 1 65 321 GLY A N 1
ATOM 2633 C CA . GLY A 1 321 ? -28.453 -9.758 -14.414 1 65 321 GLY A CA 1
ATOM 2634 C C . GLY A 1 321 ? -28.516 -11.133 -13.773 1 65 321 GLY A C 1
ATOM 2635 O O . GLY A 1 321 ? -28.906 -11.266 -12.609 1 65 321 GLY A O 1
ATOM 2636 N N . ASN A 1 322 ? -27.797 -12.25 -14.312 1 78 322 ASN A N 1
ATOM 2637 C CA . ASN A 1 322 ? -28.062 -13.547 -13.703 1 78 322 ASN A CA 1
ATOM 2638 C C . ASN A 1 322 ? -26.828 -14.094 -12.992 1 78 322 ASN A C 1
ATOM 2640 O O . ASN A 1 322 ? -26.859 -15.188 -12.422 1 78 322 ASN A O 1
ATOM 2644 N N . LEU A 1 323 ? -25.781 -13.391 -12.914 1 84.62 323 LEU A N 1
ATOM 2645 C CA . LEU A 1 323 ? -24.578 -13.891 -12.266 1 84.62 323 LEU A CA 1
ATOM 2646 C C . LEU A 1 323 ? -24.562 -13.5 -10.789 1 84.62 323 LEU A C 1
ATOM 2648 O O . LEU A 1 323 ? -25.078 -12.445 -10.414 1 84.62 323 LEU A O 1
ATOM 2652 N N . GLU A 1 324 ? -24.047 -14.406 -10 1 89.56 324 GLU A N 1
ATOM 2653 C CA . GLU A 1 324 ? -23.922 -14.156 -8.562 1 89.56 324 GLU A CA 1
ATOM 2654 C C . GLU A 1 324 ? -22.969 -13.008 -8.281 1 89.56 324 GLU A C 1
ATOM 2656 O O . GLU A 1 324 ? -21.984 -12.812 -9.016 1 89.56 324 GLU A O 1
ATOM 2661 N N . GLU A 1 325 ? -23.281 -12.367 -7.242 1 93.19 325 GLU A N 1
ATOM 2662 C CA . GLU A 1 325 ? -22.438 -11.273 -6.781 1 93.19 325 GLU A CA 1
ATOM 2663 C C . GLU A 1 325 ? -21.141 -11.805 -6.184 1 93.19 325 GLU A C 1
ATOM 2665 O O . GLU A 1 325 ? -21.141 -12.805 -5.469 1 93.19 325 GLU A O 1
ATOM 2670 N N . GLY A 1 326 ? -20.031 -11.133 -6.547 1 94.69 326 GLY A N 1
ATOM 2671 C CA . GLY A 1 326 ? -18.75 -11.461 -5.961 1 94.69 326 GLY A CA 1
ATOM 2672 C C . GLY A 1 326 ? -18.438 -10.68 -4.703 1 94.69 326 GLY A C 1
ATOM 2673 O O . GLY A 1 326 ? -18.891 -9.539 -4.551 1 94.69 326 GLY A O 1
ATOM 2674 N N . HIS A 1 327 ? -17.625 -11.289 -3.826 1 95.62 327 HIS A N 1
ATOM 2675 C CA . HIS A 1 327 ? -17.266 -10.695 -2.541 1 95.62 327 HIS A CA 1
ATOM 2676 C C . HIS A 1 327 ? -15.789 -10.906 -2.232 1 95.62 327 HIS A C 1
ATOM 2678 O O . HIS A 1 327 ? -15.227 -11.945 -2.564 1 95.62 327 HIS A O 1
ATOM 2684 N N . ILE A 1 328 ? -15.219 -9.961 -1.549 1 95.31 328 ILE A N 1
ATOM 2685 C CA . ILE A 1 328 ? -13.898 -10.172 -0.97 1 95.31 328 ILE A CA 1
ATOM 2686 C C . ILE A 1 328 ? -13.766 -9.375 0.328 1 95.31 328 ILE A C 1
ATOM 2688 O O . ILE A 1 328 ? -14.242 -8.242 0.416 1 95.31 328 ILE A O 1
ATOM 2692 N N . LYS A 1 329 ? -13.125 -9.953 1.305 1 94.94 329 LYS A N 1
ATOM 2693 C CA . LYS A 1 329 ? -12.922 -9.312 2.602 1 94.94 329 LYS A CA 1
ATOM 2694 C C . LYS A 1 329 ? -11.453 -8.961 2.811 1 94.94 329 LYS A C 1
ATOM 2696 O O . LYS A 1 329 ? -10.594 -9.328 2.004 1 94.94 329 LYS A O 1
ATOM 2701 N N . ALA A 1 330 ? -11.18 -8.227 3.875 1 95 330 ALA A N 1
ATOM 2702 C CA . ALA A 1 330 ? -9.844 -7.695 4.152 1 95 330 ALA A CA 1
ATOM 2703 C C . ALA A 1 330 ? -8.844 -8.82 4.387 1 95 330 ALA A C 1
ATOM 2705 O O . ALA A 1 330 ? -7.637 -8.617 4.289 1 95 330 ALA A O 1
ATOM 2706 N N . ASP A 1 331 ? -9.297 -9.969 4.738 1 89.75 331 ASP A N 1
ATOM 2707 C CA . ASP A 1 331 ? -8.398 -11.102 4.969 1 89.75 331 ASP A CA 1
ATOM 2708 C C . ASP A 1 331 ? -8.164 -11.883 3.678 1 89.75 331 ASP A C 1
ATOM 2710 O O . ASP A 1 331 ? -7.637 -13 3.709 1 89.75 331 ASP A O 1
ATOM 2714 N N . HIS A 1 332 ? -8.703 -11.398 2.543 1 92 332 HIS A N 1
ATOM 2715 C CA . HIS A 1 332 ? -8.422 -11.914 1.206 1 92 332 HIS A CA 1
ATOM 2716 C C . HIS A 1 332 ? -9.352 -13.07 0.857 1 92 332 HIS A C 1
ATOM 2718 O O . HIS A 1 332 ? -9.117 -13.789 -0.121 1 92 332 HIS A O 1
ATOM 2724 N N . PHE A 1 333 ? -10.359 -13.297 1.647 1 89.75 333 PHE A N 1
ATOM 2725 C CA . PHE A 1 333 ? -11.352 -14.32 1.336 1 89.75 333 PHE A CA 1
ATOM 2726 C C . PHE A 1 333 ? -12.273 -13.859 0.216 1 89.75 333 PHE A C 1
ATOM 2728 O O . PHE A 1 333 ? -12.992 -12.867 0.366 1 89.75 333 PHE A O 1
ATOM 2735 N N . LEU A 1 334 ? -12.312 -14.57 -0.892 1 92.25 334 LEU A N 1
ATOM 2736 C CA . LEU A 1 334 ? -13.07 -14.211 -2.082 1 92.25 334 LEU A CA 1
ATOM 2737 C C . LEU A 1 334 ? -14.086 -15.297 -2.43 1 92.25 334 LEU A C 1
ATOM 2739 O O . LEU A 1 334 ? -13.75 -16.484 -2.434 1 92.25 334 LEU A O 1
ATOM 2743 N N . TRP A 1 335 ? -15.359 -14.906 -2.639 1 90.88 335 TRP A N 1
ATOM 2744 C CA . TRP A 1 335 ? -16.375 -15.883 -3.012 1 90.88 335 TRP A CA 1
ATOM 2745 C C . TRP A 1 335 ? -17.453 -15.25 -3.871 1 90.88 335 TRP A C 1
ATOM 2747 O O . TRP A 1 335 ? -17.531 -14.023 -3.99 1 90.88 335 TRP A O 1
ATOM 2757 N N . PHE A 1 336 ? -18.234 -16.031 -4.512 1 91.38 336 PHE A N 1
ATOM 2758 C CA . PHE A 1 336 ? -19.406 -15.586 -5.254 1 91.38 336 PHE A CA 1
ATOM 2759 C C . PHE A 1 336 ? -20.672 -16.188 -4.664 1 91.38 336 PHE A C 1
ATOM 2761 O O . PHE A 1 336 ? -20.703 -17.359 -4.289 1 91.38 336 PHE A O 1
ATOM 2768 N N . GLY A 1 337 ? -21.703 -15.383 -4.633 1 90.06 337 GLY A N 1
ATOM 2769 C CA . GLY A 1 337 ? -22.969 -15.844 -4.09 1 90.06 337 GLY A CA 1
ATOM 2770 C C . GLY A 1 337 ? -22.969 -15.938 -2.576 1 90.06 337 GLY A C 1
ATOM 2771 O O . GLY A 1 337 ? -22.516 -15.016 -1.892 1 90.06 337 GLY A O 1
ATOM 2772 N N . LYS A 1 338 ? -23.641 -16.938 -1.978 1 84.31 338 LYS A N 1
ATOM 2773 C CA . LYS A 1 338 ? -23.703 -17.125 -0.531 1 84.31 338 LYS A CA 1
ATOM 2774 C C . LYS A 1 338 ? -22.359 -17.562 0.026 1 84.31 338 LYS A C 1
ATOM 2776 O O . LYS A 1 338 ? -21.656 -18.359 -0.598 1 84.31 338 LYS A O 1
ATOM 2781 N N . GLU A 1 339 ? -22.047 -16.672 1.077 1 71.38 339 GLU A N 1
ATOM 2782 C CA . GLU A 1 339 ? -20.781 -17 1.702 1 71.38 339 GLU A CA 1
ATOM 2783 C C . GLU A 1 339 ? -20.703 -18.484 2.086 1 71.38 339 GLU A C 1
ATOM 2785 O O . GLU A 1 339 ? -21.547 -18.969 2.848 1 71.38 339 GLU A O 1
ATOM 2790 N N . ASP A 1 340 ? -20.438 -19.203 1.138 1 58.09 340 ASP A N 1
ATOM 2791 C CA . ASP A 1 340 ? -20.188 -20.578 1.553 1 58.09 340 ASP A CA 1
ATOM 2792 C C . ASP A 1 340 ? -18.75 -20.75 2.012 1 58.09 340 ASP A C 1
ATOM 2794 O O . ASP A 1 340 ? -17.844 -20.094 1.5 1 58.09 340 ASP A O 1
ATOM 2798 N N . MET A 1 341 ? -18.578 -20.656 3.305 1 49.66 341 MET A N 1
ATOM 2799 C CA . MET A 1 341 ? -17.25 -20.703 3.928 1 49.66 341 MET A CA 1
ATOM 2800 C C . MET A 1 341 ? -16.266 -21.438 3.031 1 49.66 341 MET A C 1
ATOM 2802 O O . MET A 1 341 ? -16.188 -22.672 3.061 1 49.66 341 MET A O 1
ATOM 2806 N N . GLN A 1 342 ? -16.219 -20.984 1.749 1 42.88 342 GLN A N 1
ATOM 2807 C CA . GLN A 1 342 ? -15.086 -21.594 1.048 1 42.88 342 GLN A CA 1
ATOM 2808 C C . GLN A 1 342 ? -13.789 -20.859 1.373 1 42.88 342 GLN A C 1
ATOM 2810 O O . GLN A 1 342 ? -13.734 -19.625 1.334 1 42.88 342 GLN A O 1
ATOM 2815 N N . TYR A 1 343 ? -13.094 -21.266 2.311 1 39.12 343 TYR A N 1
ATOM 2816 C CA . TYR A 1 343 ? -11.797 -20.688 2.654 1 39.12 343 TYR A CA 1
ATOM 2817 C C . TYR A 1 343 ? -10.812 -20.844 1.498 1 39.12 343 TYR A C 1
ATOM 2819 O O . TYR A 1 343 ? -10.758 -21.891 0.848 1 39.12 343 TYR A O 1
ATOM 2827 N N . PHE A 1 344 ? -10.609 -19.922 0.685 1 37.12 344 PHE A N 1
ATOM 2828 C CA . PHE A 1 344 ? -9.484 -20 -0.244 1 37.12 344 PHE A CA 1
ATOM 2829 C C . PHE A 1 344 ? -8.156 -19.953 0.506 1 37.12 344 PHE A C 1
ATOM 2831 O O . PHE A 1 344 ? -8.055 -19.312 1.555 1 37.12 344 PHE A O 1
ATOM 2838 N N . ARG B 1 1 ? -15.375 11.57 -14.211 1 51.75 1 ARG B N 1
ATOM 2839 C CA . ARG B 1 1 ? -14.438 12 -13.18 1 51.75 1 ARG B CA 1
ATOM 2840 C C . ARG B 1 1 ? -13.047 11.422 -13.422 1 51.75 1 ARG B C 1
ATOM 2842 O O . ARG B 1 1 ? -12.047 12.141 -13.352 1 51.75 1 ARG B O 1
ATOM 2849 N N . HIS B 1 2 ? -13.031 10.164 -13.797 1 55.56 2 HIS B N 1
ATOM 2850 C CA . HIS B 1 2 ? -11.734 9.562 -14.07 1 55.56 2 HIS B CA 1
ATOM 2851 C C . HIS B 1 2 ? -11.078 10.195 -15.297 1 55.56 2 HIS B C 1
ATOM 2853 O O . HIS B 1 2 ? -9.875 10.453 -15.297 1 55.56 2 HIS B O 1
ATOM 2859 N N . LEU B 1 3 ? -11.883 10.477 -16.188 1 52.28 3 LEU B N 1
ATOM 2860 C CA . LEU B 1 3 ? -11.344 11.094 -17.406 1 52.28 3 LEU B CA 1
ATOM 2861 C C . LEU B 1 3 ? -10.836 12.5 -17.109 1 52.28 3 LEU B C 1
ATOM 2863 O O . LEU B 1 3 ? -9.773 12.898 -17.594 1 52.28 3 LEU B O 1
ATOM 2867 N N . LEU B 1 4 ? -11.617 13.109 -16.234 1 55.03 4 LEU B N 1
ATOM 2868 C CA . LEU B 1 4 ? -11.219 14.469 -15.859 1 55.03 4 LEU B CA 1
ATOM 2869 C C . LEU B 1 4 ? -9.922 14.445 -15.055 1 55.03 4 LEU B C 1
ATOM 2871 O O . LEU B 1 4 ? -9.047 15.289 -15.258 1 55.03 4 LEU B O 1
ATOM 2875 N N . GLU B 1 5 ? -9.82 13.469 -14.18 1 68.25 5 GLU B N 1
ATOM 2876 C CA . GLU B 1 5 ? -8.609 13.367 -13.383 1 68.25 5 GLU B CA 1
ATOM 2877 C C . GLU B 1 5 ? -7.391 13.07 -14.25 1 68.25 5 GLU B C 1
ATOM 2879 O O . GLU B 1 5 ? -6.309 13.602 -14.016 1 68.25 5 GLU B O 1
ATOM 2884 N N . ASN B 1 6 ? -7.688 12.305 -15.242 1 70.38 6 ASN B N 1
ATOM 2885 C CA . ASN B 1 6 ? -6.598 11.992 -16.156 1 70.38 6 ASN B CA 1
ATOM 2886 C C . ASN B 1 6 ? -6.152 13.219 -16.953 1 70.38 6 ASN B C 1
ATOM 2888 O O . ASN B 1 6 ? -4.957 13.398 -17.203 1 70.38 6 ASN B O 1
ATOM 2892 N N . ASP B 1 7 ? -7.141 14.016 -17.234 1 69 7 ASP B N 1
ATOM 2893 C CA . ASP B 1 7 ? -6.816 15.234 -17.969 1 69 7 ASP B CA 1
ATOM 2894 C C . ASP B 1 7 ? -6.012 16.203 -17.109 1 69 7 ASP B C 1
ATOM 2896 O O . ASP B 1 7 ? -5.051 16.812 -17.578 1 69 7 ASP B O 1
ATOM 2900 N N . VAL B 1 8 ? -6.391 16.266 -15.938 1 75.88 8 VAL B N 1
ATOM 2901 C CA . VAL B 1 8 ? -5.695 17.156 -15.008 1 75.88 8 VAL B CA 1
ATOM 2902 C C . VAL B 1 8 ? -4.258 16.672 -14.812 1 75.88 8 VAL B C 1
ATOM 2904 O O . VAL B 1 8 ? -3.322 17.484 -14.844 1 75.88 8 VAL B O 1
ATOM 2907 N N . GLU B 1 9 ? -4.137 15.469 -14.672 1 80.5 9 GLU B N 1
ATOM 2908 C CA . GLU B 1 9 ? -2.807 14.914 -14.453 1 80.5 9 GLU B CA 1
ATOM 2909 C C . GLU B 1 9 ? -1.928 15.07 -15.688 1 80.5 9 GLU B C 1
ATOM 2911 O O . GLU B 1 9 ? -0.724 15.312 -15.57 1 80.5 9 GLU B O 1
ATOM 2916 N N . ALA B 1 10 ? -2.535 14.914 -16.781 1 76.94 10 ALA B N 1
ATOM 2917 C CA . ALA B 1 10 ? -1.8 15.117 -18.016 1 76.94 10 ALA B CA 1
ATOM 2918 C C . ALA B 1 10 ? -1.336 16.562 -18.156 1 76.94 10 ALA B C 1
ATOM 2920 O O . ALA B 1 10 ? -0.211 16.828 -18.578 1 76.94 10 ALA B O 1
ATOM 2921 N N . CYS B 1 11 ? -2.18 17.406 -17.797 1 80.5 11 CYS B N 1
ATOM 2922 C CA . CYS B 1 11 ? -1.827 18.828 -17.844 1 80.5 11 CYS B CA 1
ATOM 2923 C C . CYS B 1 11 ? -0.681 19.125 -16.875 1 80.5 11 CYS B C 1
ATOM 2925 O O . CYS B 1 11 ? 0.252 19.844 -17.234 1 80.5 11 CYS B O 1
ATOM 2927 N N . ARG B 1 12 ? -0.768 18.562 -15.773 1 84 12 ARG B N 1
ATOM 2928 C CA . ARG B 1 12 ? 0.274 18.781 -14.773 1 84 12 ARG B CA 1
ATOM 2929 C C . ARG B 1 12 ? 1.616 18.234 -15.266 1 84 12 ARG B C 1
ATOM 2931 O O . ARG B 1 12 ? 2.67 18.766 -14.898 1 84 12 ARG B O 1
ATOM 2938 N N . ALA B 1 13 ? 1.55 17.25 -16.016 1 85.81 13 ALA B N 1
ATOM 2939 C CA . ALA B 1 13 ? 2.773 16.641 -16.531 1 85.81 13 ALA B CA 1
ATOM 2940 C C . ALA B 1 13 ? 3.514 17.594 -17.469 1 85.81 13 ALA B C 1
ATOM 2942 O O . ALA B 1 13 ? 4.727 17.469 -17.656 1 85.81 13 ALA B O 1
ATOM 2943 N N . VAL B 1 14 ? 2.781 18.562 -17.953 1 86.06 14 VAL B N 1
ATOM 2944 C CA . VAL B 1 14 ? 3.375 19.516 -18.875 1 86.06 14 VAL B CA 1
ATOM 2945 C C . VAL B 1 14 ? 3.652 20.828 -18.172 1 86.06 14 VAL B C 1
ATOM 2947 O O . VAL B 1 14 ? 4.715 21.422 -18.344 1 86.06 14 VAL B O 1
ATOM 2950 N N . THR B 1 15 ? 2.795 21.188 -17.281 1 90 15 THR B N 1
ATOM 2951 C CA . THR B 1 15 ? 2.902 22.484 -16.641 1 90 15 THR B CA 1
ATOM 2952 C C . THR B 1 15 ? 3.742 22.406 -15.375 1 90 15 THR B C 1
ATOM 2954 O O . THR B 1 15 ? 4.219 23.422 -14.867 1 90 15 THR B O 1
ATOM 2957 N N . CYS B 1 16 ? 3.861 21.234 -14.836 1 91.44 16 CYS B N 1
ATOM 2958 C CA . CYS B 1 16 ? 4.559 20.984 -13.578 1 91.44 16 CYS B CA 1
ATOM 2959 C C . CYS B 1 16 ? 3.941 21.797 -12.453 1 91.44 16 CYS B C 1
ATOM 2961 O O . CYS B 1 16 ? 4.648 22.234 -11.547 1 91.44 16 CYS B O 1
ATOM 2963 N N . ASP B 1 17 ? 2.689 22.047 -12.594 1 91.19 17 ASP B N 1
ATOM 2964 C CA . ASP B 1 17 ? 1.965 22.797 -11.57 1 91.19 17 ASP B CA 1
ATOM 2965 C C . ASP B 1 17 ? 1.376 21.859 -10.516 1 91.19 17 ASP B C 1
ATOM 2967 O O . ASP B 1 17 ? 0.252 21.375 -10.672 1 91.19 17 ASP B O 1
AT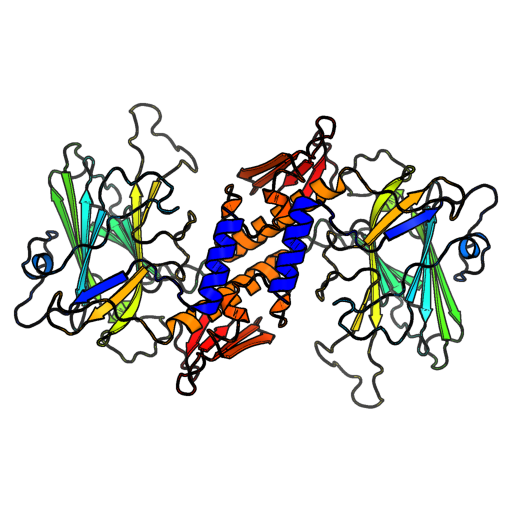OM 2971 N N . ILE B 1 18 ? 2.094 21.672 -9.484 1 93.12 18 ILE B N 1
ATOM 2972 C CA . ILE B 1 18 ? 1.616 20.891 -8.352 1 93.12 18 ILE B CA 1
ATOM 2973 C C . ILE B 1 18 ? 0.998 21.812 -7.309 1 93.12 18 ILE B C 1
ATOM 2975 O O . ILE B 1 18 ? 1.676 22.688 -6.77 1 93.12 18 ILE B O 1
ATOM 2979 N N . PRO B 1 19 ? -0.223 21.594 -7.055 1 92.56 19 PRO B N 1
ATOM 2980 C CA . PRO B 1 19 ? -0.897 22.516 -6.145 1 92.56 19 PRO B CA 1
ATOM 2981 C C . PRO B 1 19 ? -0.321 22.484 -4.73 1 92.56 19 PRO B C 1
ATOM 2983 O O . PRO B 1 19 ? 0.089 21.422 -4.254 1 92.56 19 PRO B O 1
ATOM 2986 N N . TYR B 1 20 ? -0.336 23.625 -4.117 1 95.19 20 TYR B N 1
ATOM 2987 C CA . TYR B 1 20 ? 0.004 23.734 -2.703 1 95.19 20 TYR B CA 1
ATOM 2988 C C . TYR B 1 20 ? -1.2 23.406 -1.828 1 95.19 20 TYR B C 1
ATOM 2990 O O . TYR B 1 20 ? -2.344 23.672 -2.213 1 95.19 20 TYR B O 1
ATOM 2998 N N . PRO B 1 21 ? -0.924 22.828 -0.672 1 96.5 21 PRO B N 1
ATOM 2999 C CA . PRO B 1 21 ? -1.987 22.812 0.335 1 96.5 21 PRO B CA 1
ATOM 3000 C C . PRO B 1 21 ? -2.309 24.203 0.88 1 96.5 21 PRO B C 1
ATOM 3002 O O . PRO B 1 21 ? -1.86 25.203 0.322 1 96.5 21 PRO B O 1
ATOM 3005 N N . ARG B 1 22 ? -3.105 24.234 1.883 1 97.06 22 ARG B N 1
ATOM 3006 C CA . ARG B 1 22 ? -3.326 25.531 2.527 1 97.06 22 ARG B CA 1
ATOM 3007 C C . ARG B 1 22 ? -2.023 26.094 3.078 1 97.06 22 ARG B C 1
ATOM 3009 O O . ARG B 1 22 ? -1.192 25.359 3.607 1 97.06 22 ARG B O 1
ATOM 3016 N N . THR B 1 23 ? -1.873 27.375 2.916 1 97.31 23 THR B N 1
ATOM 3017 C CA . THR B 1 23 ? -0.674 28.062 3.375 1 97.31 23 THR B CA 1
ATOM 3018 C C . THR B 1 23 ? -1.037 29.203 4.324 1 97.31 23 THR B C 1
ATOM 3020 O O . THR B 1 23 ? -2.166 29.703 4.305 1 97.31 23 THR B O 1
ATOM 3023 N N . TYR B 1 24 ? -0.16 29.547 5.152 1 97.19 24 TYR B N 1
ATOM 3024 C CA . TYR B 1 24 ? -0.291 30.672 6.066 1 97.19 24 TYR B CA 1
ATOM 3025 C C . TYR B 1 24 ? 1.053 31.359 6.277 1 97.19 24 TYR B C 1
ATOM 3027 O O . TYR B 1 24 ? 2.055 30.703 6.574 1 97.19 24 TYR B O 1
ATOM 3035 N N . VAL B 1 25 ? 1.062 32.625 6.125 1 97.81 25 VAL B N 1
ATOM 3036 C CA . VAL B 1 25 ? 2.283 33.406 6.336 1 97.81 25 VAL B CA 1
ATOM 3037 C C . VAL B 1 25 ? 2.312 33.938 7.766 1 97.81 25 VAL B C 1
ATOM 3039 O O . VAL B 1 25 ? 1.371 34.625 8.203 1 97.81 25 VAL B O 1
ATOM 3042 N N . ILE B 1 26 ? 3.354 33.656 8.445 1 97.62 26 ILE B N 1
ATOM 3043 C CA . ILE B 1 26 ? 3.547 34.094 9.828 1 97.62 26 ILE B CA 1
ATOM 3044 C C . ILE B 1 26 ? 4.504 35.281 9.859 1 97.62 26 ILE B C 1
ATOM 3046 O O . ILE B 1 26 ? 5.676 35.156 9.5 1 97.62 26 ILE B O 1
ATOM 3050 N N . TYR B 1 27 ? 4.043 36.406 10.359 1 97.44 27 TYR B N 1
ATOM 3051 C CA . TYR B 1 27 ? 4.875 37.594 10.406 1 97.44 27 TYR B CA 1
ATOM 3052 C C . TYR B 1 27 ? 5.531 37.75 11.773 1 97.44 27 TYR B C 1
ATOM 3054 O O . TYR B 1 27 ? 4.891 37.562 12.805 1 97.44 27 TYR B O 1
ATOM 3062 N N . LYS B 1 28 ? 6.715 38.125 11.758 1 96.75 28 LYS B N 1
ATOM 3063 C CA . LYS B 1 28 ? 7.508 38.312 12.969 1 96.75 28 LYS B CA 1
ATOM 3064 C C . LYS B 1 28 ? 6.984 39.5 13.773 1 96.75 28 LYS B C 1
ATOM 3066 O O . LYS B 1 28 ? 6.613 40.531 13.203 1 96.75 28 LYS B O 1
ATOM 3071 N N . LEU B 1 29 ? 6.969 39.344 15.07 1 96.62 29 LEU B N 1
ATOM 3072 C CA . LEU B 1 29 ? 6.707 40.5 15.953 1 96.62 29 LEU B CA 1
ATOM 3073 C C . LEU B 1 29 ? 7.852 41.5 15.906 1 96.62 29 LEU B C 1
ATOM 3075 O O . LEU B 1 29 ? 9.023 41.094 15.977 1 96.62 29 LEU B O 1
ATOM 3079 N N . ARG B 1 30 ? 7.543 42.75 15.664 1 89.69 30 ARG B N 1
ATOM 3080 C CA . ARG B 1 30 ? 8.562 43.781 15.562 1 89.69 30 ARG B CA 1
ATOM 3081 C C . ARG B 1 30 ? 8.25 44.969 16.5 1 89.69 30 ARG B C 1
ATOM 3083 O O . ARG B 1 30 ? 7.09 45.188 16.844 1 89.69 30 ARG B O 1
ATOM 3090 N N . GLY B 1 31 ? 9.344 45.656 16.75 1 82.75 31 GLY B N 1
ATOM 3091 C CA . GLY B 1 31 ? 9.219 46.875 17.516 1 82.75 31 GLY B CA 1
ATOM 3092 C C . GLY B 1 31 ? 8.523 46.688 18.844 1 82.75 31 GLY B C 1
ATOM 3093 O O . GLY B 1 31 ? 8.938 45.844 19.656 1 82.75 31 GLY B O 1
ATOM 3094 N N . ASN B 1 32 ? 7.344 47.344 18.906 1 82.94 32 ASN B N 1
ATOM 3095 C CA . ASN B 1 32 ? 6.605 47.344 20.172 1 82.94 32 ASN B CA 1
ATOM 3096 C C . ASN B 1 32 ? 5.438 46.375 20.141 1 82.94 32 ASN B C 1
ATOM 3098 O O . ASN B 1 32 ? 4.562 46.406 21.016 1 82.94 32 ASN B O 1
ATOM 3102 N N . ASP B 1 33 ? 5.477 45.531 19.125 1 89.56 33 ASP B N 1
ATOM 3103 C CA . ASP B 1 33 ? 4.414 44.531 19.078 1 89.56 33 ASP B CA 1
ATOM 3104 C C . ASP B 1 33 ? 4.582 43.5 20.203 1 89.56 33 ASP B C 1
ATOM 3106 O O . ASP B 1 33 ? 5.648 42.906 20.359 1 89.56 33 ASP B O 1
ATOM 3110 N N . VAL B 1 34 ? 3.537 43.438 21.016 1 90.75 34 VAL B N 1
ATOM 3111 C CA . VAL B 1 34 ? 3.58 42.5 22.125 1 90.75 34 VAL B CA 1
ATOM 3112 C C . VAL B 1 34 ? 2.291 41.688 22.172 1 90.75 34 VAL B C 1
ATOM 3114 O O . VAL B 1 34 ? 1.216 42.188 21.844 1 90.75 34 VAL B O 1
ATOM 3117 N N . ILE B 1 35 ? 2.455 40.5 22.422 1 95.5 35 ILE B N 1
ATOM 3118 C CA . ILE B 1 35 ? 1.312 39.625 22.703 1 95.5 35 ILE B CA 1
ATOM 3119 C C . ILE B 1 35 ? 1.251 39.312 24.203 1 95.5 35 ILE B C 1
ATOM 3121 O O . ILE B 1 35 ? 2.143 38.656 24.734 1 95.5 35 ILE B O 1
ATOM 3125 N N . ASP B 1 36 ? 0.284 39.875 24.875 1 94.44 36 ASP B N 1
ATOM 3126 C CA . ASP B 1 36 ? 0.002 39.531 26.266 1 94.44 36 ASP B CA 1
ATOM 3127 C C . ASP B 1 36 ? -0.857 38.281 26.375 1 94.44 36 ASP B C 1
ATOM 3129 O O . ASP B 1 36 ? -2.006 38.281 25.938 1 94.44 36 ASP B O 1
ATOM 3133 N N . LEU B 1 37 ? -0.343 37.281 26.938 1 96.5 37 LEU B N 1
ATOM 3134 C CA . LEU B 1 37 ? -1.047 36.031 27.016 1 96.5 37 LEU B CA 1
ATOM 3135 C C . LEU B 1 37 ? -2.135 36.062 28.094 1 96.5 37 LEU B C 1
ATOM 3137 O O . LEU B 1 37 ? -1.91 35.656 29.234 1 96.5 37 LEU B O 1
ATOM 3141 N N . ASP B 1 38 ? -3.277 36.5 27.797 1 96.25 38 ASP B N 1
ATOM 3142 C CA . ASP B 1 38 ? -4.418 36.562 28.703 1 96.25 38 ASP B CA 1
ATOM 3143 C C . ASP B 1 38 ? -5.605 35.75 28.156 1 96.25 38 ASP B C 1
ATOM 3145 O O . ASP B 1 38 ? -6.723 35.875 28.656 1 96.25 38 ASP B O 1
ATOM 3149 N N . GLY B 1 39 ? -5.367 35.062 27.109 1 96.19 39 GLY B N 1
ATOM 3150 C CA . GLY B 1 39 ? -6.383 34.188 26.531 1 96.19 39 GLY B CA 1
ATOM 3151 C C . GLY B 1 39 ? -7.246 34.906 25.5 1 96.19 39 GLY B C 1
ATOM 3152 O O . GLY B 1 39 ? -8.016 34.25 24.781 1 96.19 39 GLY B O 1
ATOM 3153 N N . ARG B 1 40 ? -7.062 36.156 25.375 1 96.31 40 ARG B N 1
ATOM 3154 C CA . ARG B 1 40 ? -7.859 36.938 24.438 1 96.31 40 ARG B CA 1
ATOM 3155 C C . ARG B 1 40 ? -7.043 37.344 23.219 1 96.31 40 ARG B C 1
ATOM 3157 O O . ARG B 1 40 ? -5.824 37.5 23.297 1 96.31 40 ARG B O 1
ATOM 3164 N N . LEU B 1 41 ? -7.691 37.438 22.125 1 97.12 41 LEU B N 1
ATOM 3165 C CA . LEU B 1 41 ? -7.012 37.75 20.875 1 97.12 41 LEU B CA 1
ATOM 3166 C C . LEU B 1 41 ? -7.266 39.188 20.469 1 97.12 41 LEU B C 1
ATOM 3168 O O . LEU B 1 41 ? -7.527 39.469 19.297 1 97.12 41 LEU B O 1
ATOM 3172 N N . GLU B 1 42 ? -7.105 40.094 21.438 1 95.81 42 GLU B N 1
ATOM 3173 C CA . GLU B 1 42 ? -7.469 41.469 21.219 1 95.81 42 GLU B CA 1
ATOM 3174 C C . GLU B 1 42 ? -6.227 42.344 21.078 1 95.81 42 GLU B C 1
ATOM 3176 O O . GLU B 1 42 ? -6.328 43.531 20.734 1 95.81 42 GLU B O 1
ATOM 3181 N N . ASP B 1 43 ? -5.07 41.781 21.328 1 96.31 43 ASP B N 1
ATOM 3182 C CA . ASP B 1 43 ? -3.844 42.562 21.156 1 96.31 43 ASP B CA 1
ATOM 3183 C C . ASP B 1 43 ? -3.711 43.062 19.734 1 96.31 43 ASP B C 1
ATOM 3185 O O . ASP B 1 43 ? -4.148 42.406 18.781 1 96.31 43 ASP B O 1
ATOM 3189 N N . LYS B 1 44 ? -3.076 44.25 19.641 1 95.56 44 LYS B N 1
ATOM 3190 C CA . LYS B 1 44 ? -2.834 44.812 18.312 1 95.56 44 LYS B CA 1
ATOM 3191 C C . LYS B 1 44 ? -2.084 43.812 17.422 1 95.56 44 LYS B C 1
ATOM 3193 O O . LYS B 1 44 ? -2.348 43.75 16.219 1 95.56 44 LYS B O 1
ATOM 3198 N N . ALA B 1 45 ? -1.159 43.094 17.969 1 96.62 45 ALA B N 1
ATOM 3199 C CA . ALA B 1 45 ? -0.358 42.156 17.219 1 96.62 45 ALA B CA 1
ATOM 3200 C C . ALA B 1 45 ? -1.245 41.125 16.531 1 96.62 45 ALA B C 1
ATOM 3202 O O . ALA B 1 45 ? -0.937 40.656 15.43 1 96.62 45 ALA B O 1
ATOM 3203 N N . TRP B 1 46 ? -2.299 40.719 17.188 1 97.25 46 TRP B N 1
ATOM 3204 C CA . TRP B 1 46 ? -3.232 39.781 16.578 1 97.25 46 TRP B CA 1
ATOM 3205 C C . TRP B 1 46 ? -4.098 40.469 15.523 1 97.25 46 TRP B C 1
ATOM 3207 O O . TRP B 1 46 ? -4.371 39.875 14.469 1 97.25 46 TRP B O 1
ATOM 3217 N N . LYS B 1 47 ? -4.539 41.656 15.859 1 95.94 47 LYS B N 1
ATOM 3218 C CA . LYS B 1 47 ? -5.453 42.375 14.977 1 95.94 47 LYS B CA 1
ATOM 3219 C C . LYS B 1 47 ? -4.785 42.719 13.641 1 95.94 47 LYS B C 1
ATOM 3221 O O . LYS B 1 47 ? -5.457 42.812 12.609 1 95.94 47 LYS B O 1
ATOM 3226 N N . ASP B 1 48 ? -3.518 42.812 13.633 1 95.19 48 ASP B N 1
ATOM 3227 C CA . ASP B 1 48 ? -2.762 43.25 12.469 1 95.19 48 ASP B CA 1
ATOM 3228 C C . ASP B 1 48 ? -2.611 42.125 11.445 1 95.19 48 ASP B C 1
ATOM 3230 O O . ASP B 1 48 ? -2.238 42.375 10.297 1 95.19 48 ASP B O 1
ATOM 3234 N N . VAL B 1 49 ? -2.838 40.906 11.82 1 96.44 49 VAL B N 1
ATOM 3235 C CA . VAL B 1 49 ? -2.617 39.812 10.891 1 96.44 49 VAL B CA 1
ATOM 3236 C C . VAL B 1 49 ? -3.941 39.125 10.578 1 96.44 49 VAL B C 1
ATOM 3238 O O . VAL B 1 49 ? -4.883 39.188 11.375 1 96.44 49 VAL B O 1
ATOM 3241 N N . ALA B 1 50 ? -4.016 38.531 9.422 1 95.38 50 ALA B N 1
ATOM 3242 C CA . ALA B 1 50 ? -5.238 37.875 8.961 1 95.38 50 ALA B CA 1
ATOM 3243 C C . ALA B 1 50 ? -5.434 36.531 9.648 1 95.38 50 ALA B C 1
ATOM 3245 O O . ALA B 1 50 ? -4.469 35.906 10.125 1 95.38 50 ALA B O 1
ATOM 3246 N N . TRP B 1 51 ? -6.684 36.094 9.719 1 96.94 51 TRP B N 1
ATOM 3247 C CA . TRP B 1 51 ? -7.016 34.719 10.148 1 96.94 51 TRP B CA 1
ATOM 3248 C C . TRP B 1 51 ? -6.645 33.719 9.07 1 96.94 51 TRP B C 1
ATOM 3250 O O . TRP B 1 51 ? -6.594 34.062 7.883 1 96.94 51 TRP B O 1
ATOM 3260 N N . SER B 1 52 ? -6.387 32.5 9.516 1 96.69 52 SER B N 1
ATOM 3261 C CA . SER B 1 52 ? -6.363 31.391 8.578 1 96.69 52 SER B CA 1
ATOM 3262 C C . SER B 1 52 ? -7.734 31.172 7.949 1 96.69 52 SER B C 1
ATOM 3264 O O . SER B 1 52 ? -8.734 31.734 8.406 1 96.69 52 SER B O 1
ATOM 3266 N N . ASP B 1 53 ? -7.738 30.312 6.863 1 96.44 53 ASP B N 1
ATOM 3267 C CA . ASP B 1 53 ? -9.016 29.766 6.414 1 96.44 53 ASP B CA 1
ATOM 3268 C C . ASP B 1 53 ? -9.695 28.969 7.527 1 96.44 53 ASP B C 1
ATOM 3270 O O . ASP B 1 53 ? -9.023 28.391 8.383 1 96.44 53 ASP B O 1
ATOM 3274 N N . SER B 1 54 ? -11.008 28.984 7.449 1 96.88 54 SER B N 1
ATOM 3275 C CA . SER B 1 54 ? -11.758 28.203 8.43 1 96.88 54 SER B CA 1
ATOM 3276 C C . SER B 1 54 ? -11.508 26.719 8.258 1 96.88 54 SER B C 1
ATOM 3278 O O . SER B 1 54 ? -11.25 26.234 7.152 1 96.88 54 SER B O 1
ATOM 3280 N N . PHE B 1 55 ? -11.609 26.062 9.383 1 95.88 55 PHE B N 1
ATOM 3281 C CA . PHE B 1 55 ? -11.422 24.625 9.359 1 95.88 55 PHE B CA 1
ATOM 3282 C C . PHE B 1 55 ? -12.508 23.953 8.523 1 95.88 55 PHE B C 1
ATOM 3284 O O . PHE B 1 55 ? -13.602 24.484 8.367 1 95.88 55 PHE B O 1
ATOM 3291 N N . ILE B 1 56 ? -12.203 22.828 7.965 1 96 56 ILE B N 1
ATOM 3292 C CA . ILE B 1 56 ? -13.133 22.016 7.18 1 96 56 ILE B CA 1
ATOM 3293 C C . ILE B 1 56 ? -13.125 20.578 7.699 1 96 56 ILE B C 1
ATOM 3295 O O . ILE B 1 56 ? -12.336 20.234 8.586 1 96 56 ILE B O 1
ATOM 3299 N N . ASP B 1 57 ? -14.062 19.812 7.145 1 94.25 57 ASP B N 1
ATOM 3300 C CA . ASP B 1 57 ? -14.062 18.406 7.496 1 94.25 57 ASP B CA 1
ATOM 3301 C C . ASP B 1 57 ? -12.719 17.75 7.148 1 94.25 57 ASP B C 1
ATOM 3303 O O . ASP B 1 57 ? -12.148 18.016 6.09 1 94.25 57 ASP B O 1
ATOM 3307 N N . ILE B 1 58 ? -12.266 16.891 8.016 1 93.88 58 ILE B N 1
ATOM 3308 C CA . ILE B 1 58 ? -10.961 16.25 7.852 1 93.88 58 ILE B CA 1
ATOM 3309 C C . ILE B 1 58 ? -10.938 15.484 6.531 1 93.88 58 ILE B C 1
ATOM 3311 O O . ILE B 1 58 ? -9.867 15.273 5.949 1 93.88 58 ILE B O 1
ATOM 3315 N N . GLN B 1 59 ? -12.055 15.133 5.996 1 93.12 59 GLN B N 1
ATOM 3316 C CA . GLN B 1 59 ? -12.133 14.336 4.777 1 93.12 59 GLN B CA 1
ATOM 3317 C C . GLN B 1 59 ? -12.148 15.234 3.537 1 93.12 59 GLN B C 1
ATOM 3319 O O . GLN B 1 59 ? -12.062 14.742 2.41 1 93.12 59 GLN B O 1
ATOM 3324 N N . GLY B 1 60 ? -12.352 16.484 3.752 1 92.88 60 GLY B N 1
ATOM 3325 C CA . GLY B 1 60 ? -12.219 17.391 2.619 1 92.88 60 GLY B CA 1
ATOM 3326 C C . GLY B 1 60 ? -13.445 18.25 2.404 1 92.88 60 GLY B C 1
ATOM 3327 O O . GLY B 1 60 ? -14.383 18.219 3.201 1 92.88 60 GLY B O 1
ATOM 3328 N N . ARG B 1 61 ? -13.43 19 1.325 1 91.44 61 ARG B N 1
ATOM 3329 C CA . ARG B 1 61 ? -14.422 20.047 1.065 1 91.44 61 ARG B CA 1
ATOM 3330 C C . ARG B 1 61 ? -15.711 19.438 0.516 1 91.44 61 ARG B C 1
ATOM 3332 O O . ARG B 1 61 ? -16.75 20.109 0.476 1 91.44 61 ARG B O 1
ATOM 3339 N N . ASP B 1 62 ? -15.633 18.203 0.092 1 88.38 62 ASP B N 1
ATOM 3340 C CA . ASP B 1 62 ? -16.828 17.547 -0.421 1 88.38 62 ASP B CA 1
ATOM 3341 C C . ASP B 1 62 ? -17.75 17.109 0.719 1 88.38 62 ASP B C 1
ATOM 3343 O O . ASP B 1 62 ? -18.859 16.656 0.481 1 88.38 62 ASP B O 1
ATOM 3347 N N . PHE B 1 63 ? -17.328 17.312 1.887 1 90.25 63 PHE B N 1
ATOM 3348 C CA . PHE B 1 63 ? -18.125 17.016 3.07 1 90.25 63 PHE B CA 1
ATOM 3349 C C . PHE B 1 63 ? -18.719 18.281 3.66 1 90.25 63 PHE B C 1
ATOM 3351 O O . PHE B 1 63 ? -18.266 19.391 3.346 1 90.25 63 PHE B O 1
ATOM 3358 N N . PRO B 1 64 ? -19.688 18.125 4.418 1 90.31 64 PRO B N 1
ATOM 3359 C CA . PRO B 1 64 ? -20.344 19.297 4.98 1 90.31 64 PRO B CA 1
ATOM 3360 C C . PRO B 1 64 ? -19.375 20.203 5.75 1 90.31 64 PRO B C 1
ATOM 3362 O O . PRO B 1 64 ? -18.484 19.719 6.445 1 90.31 64 PRO B O 1
ATOM 3365 N N . GLU B 1 65 ? -19.594 21.406 5.559 1 92 65 GLU B N 1
ATOM 3366 C CA . GLU B 1 65 ? -18.797 22.391 6.301 1 92 65 GLU B CA 1
ATOM 3367 C C . GLU B 1 65 ? -19.062 22.281 7.801 1 92 65 GLU B C 1
ATOM 3369 O O . GLU B 1 65 ? -20.203 22.047 8.219 1 92 65 GLU B O 1
ATOM 3374 N N . PRO B 1 66 ? -18.047 22.516 8.547 1 92.25 66 PRO B N 1
ATOM 3375 C CA . PRO B 1 66 ? -18.25 22.547 10 1 92.25 66 PRO B CA 1
ATOM 3376 C C . PRO B 1 66 ? -19.328 23.531 10.422 1 92.25 66 PRO B C 1
ATOM 3378 O O . PRO B 1 66 ? -19.391 24.656 9.898 1 92.25 66 PRO B O 1
ATOM 3381 N N . ARG B 1 67 ? -20.141 23.125 11.344 1 90.19 67 ARG B N 1
ATOM 3382 C CA . ARG B 1 67 ? -21.234 23.969 11.844 1 90.19 67 ARG B CA 1
ATOM 3383 C C . ARG B 1 67 ? -20.688 25.141 12.641 1 90.19 67 ARG B C 1
ATOM 3385 O O . ARG B 1 67 ? -21.328 26.188 12.719 1 90.19 67 ARG B O 1
ATOM 3392 N N . LEU B 1 68 ? -19.562 24.984 13.25 1 90.81 68 LEU B N 1
ATOM 3393 C CA . LEU B 1 68 ? -18.922 26.016 14.062 1 90.81 68 LEU B CA 1
ATOM 3394 C C . LEU B 1 68 ? -17.578 26.406 13.477 1 90.81 68 LEU B C 1
ATOM 3396 O O . LEU B 1 68 ? -16.766 25.547 13.148 1 90.81 68 LEU B O 1
ATOM 3400 N N . LYS B 1 69 ? -17.359 27.641 13.445 1 93.75 69 LYS B N 1
ATOM 3401 C CA . LYS B 1 69 ? -16.125 28.156 12.828 1 93.75 69 LYS B CA 1
ATOM 3402 C C . LYS B 1 69 ? -14.938 28 13.766 1 93.75 69 LYS B C 1
ATOM 3404 O O . LYS B 1 69 ? -15.047 28.234 14.969 1 93.75 69 LYS B O 1
ATOM 3409 N N . THR B 1 70 ? -13.883 27.562 13.25 1 94.19 70 THR B N 1
ATOM 3410 C CA . THR B 1 70 ? -12.578 27.5 13.898 1 94.19 70 THR B CA 1
ATOM 3411 C C . THR B 1 70 ? -11.492 28.062 12.984 1 94.19 70 THR B C 1
ATOM 3413 O O . THR B 1 70 ? -11.414 27.672 11.812 1 94.19 70 THR B O 1
ATOM 3416 N N . LYS B 1 71 ? -10.711 28.984 13.469 1 96.12 71 LYS B N 1
ATOM 3417 C CA . LYS B 1 71 ? -9.617 29.578 12.711 1 96.12 71 LYS B CA 1
ATOM 3418 C C . LYS B 1 71 ? -8.445 29.922 13.617 1 96.12 71 LYS B C 1
ATOM 3420 O O . LYS B 1 71 ? -8.594 29.969 14.844 1 96.12 71 LYS B O 1
ATOM 3425 N N . VAL B 1 72 ? -7.32 30.219 13.039 1 96.94 72 VAL B N 1
ATOM 3426 C CA . VAL B 1 72 ? -6.129 30.469 13.844 1 96.94 72 VAL B CA 1
ATOM 3427 C C . VAL B 1 72 ? -5.367 31.672 13.273 1 96.94 72 VAL B C 1
ATOM 3429 O O . VAL B 1 72 ? -5.551 32.031 12.109 1 96.94 72 VAL B O 1
ATOM 3432 N N . LYS B 1 73 ? -4.641 32.312 14.094 1 97.31 73 LYS B N 1
ATOM 3433 C CA . LYS B 1 73 ? -3.605 33.312 13.781 1 97.31 73 LYS B CA 1
ATOM 3434 C C . LYS B 1 73 ? -2.25 32.875 14.328 1 97.31 73 LYS B C 1
ATOM 3436 O O . LYS B 1 73 ? -2.182 32.156 15.328 1 97.31 73 LYS B O 1
ATOM 3441 N N . MET B 1 74 ? -1.225 33.312 13.625 1 97.25 74 MET B N 1
ATOM 3442 C CA . MET B 1 74 ? 0.114 33 14.109 1 97.25 74 MET B CA 1
ATOM 3443 C C . MET B 1 74 ? 1.055 34.188 13.945 1 97.25 74 MET B C 1
ATOM 3445 O O . MET B 1 74 ? 0.951 34.906 12.969 1 97.25 74 MET B O 1
ATOM 3449 N N . ARG B 1 75 ? 1.866 34.312 14.859 1 97.69 75 ARG B N 1
ATOM 3450 C CA . ARG B 1 75 ? 2.996 35.25 14.891 1 97.69 75 ARG B CA 1
ATOM 3451 C C . ARG B 1 75 ? 4.23 34.594 15.492 1 97.69 75 ARG B C 1
ATOM 3453 O O . ARG B 1 75 ? 4.145 33.469 16.031 1 97.69 75 ARG B O 1
ATOM 3460 N N . TYR B 1 76 ? 5.391 35.25 15.32 1 97 76 TYR B N 1
ATOM 3461 C CA . TYR B 1 76 ? 6.562 34.656 15.969 1 97 76 TYR B CA 1
ATOM 3462 C C . TYR B 1 76 ? 7.582 35.719 16.312 1 97 76 TYR B C 1
ATOM 3464 O O . TYR B 1 76 ? 7.504 36.844 15.82 1 97 76 TYR B O 1
ATOM 3472 N N . ASP B 1 77 ? 8.422 35.5 17.219 1 95.75 77 ASP B N 1
ATOM 3473 C CA . ASP B 1 77 ? 9.625 36.281 17.516 1 95.75 77 ASP B CA 1
ATOM 3474 C C . ASP B 1 77 ? 10.852 35.375 17.625 1 95.75 77 ASP B C 1
ATOM 3476 O O . ASP B 1 77 ? 10.883 34.281 17.047 1 95.75 77 ASP B O 1
ATOM 3480 N N . TYR B 1 78 ? 11.867 35.844 18.25 1 93.06 78 TYR B N 1
ATOM 3481 C CA . TYR B 1 78 ? 13.125 35.125 18.25 1 93.06 78 TYR B CA 1
ATOM 3482 C C . TYR B 1 78 ? 13.047 33.906 19.172 1 93.06 78 TYR B C 1
ATOM 3484 O O . TYR B 1 78 ? 13.883 33 19.078 1 93.06 78 TYR B O 1
ATOM 3492 N N . ARG B 1 79 ? 12 33.844 20 1 94.31 79 ARG B N 1
ATOM 3493 C CA . ARG B 1 79 ? 11.984 32.781 20.984 1 94.31 79 ARG B CA 1
ATOM 3494 C C . ARG B 1 79 ? 10.758 31.891 20.828 1 94.31 79 ARG B C 1
ATOM 3496 O O . ARG B 1 79 ? 10.797 30.688 21.125 1 94.31 79 ARG B O 1
ATOM 3503 N N . PHE B 1 80 ? 9.648 32.5 20.359 1 96.25 80 PHE B N 1
ATOM 3504 C CA . PHE B 1 80 ? 8.398 31.766 20.469 1 96.25 80 PHE B CA 1
ATOM 3505 C C . PHE B 1 80 ? 7.633 31.797 19.156 1 96.25 80 PHE B C 1
ATOM 3507 O O . PHE B 1 80 ? 7.684 32.781 18.422 1 96.25 80 PHE B O 1
ATOM 3514 N N . LEU B 1 81 ? 6.996 30.703 18.859 1 96.44 81 LEU B N 1
ATOM 3515 C CA . LEU B 1 81 ? 5.848 30.672 17.953 1 96.44 81 LEU B CA 1
ATOM 3516 C C . LEU B 1 81 ? 4.559 30.969 18.719 1 96.44 81 LEU B C 1
ATOM 3518 O O . LEU B 1 81 ? 4.211 30.266 19.656 1 96.44 81 LEU B O 1
ATOM 3522 N N . TYR B 1 82 ? 3.875 31.984 18.344 1 97.38 82 TYR B N 1
ATOM 3523 C CA . TYR B 1 82 ? 2.594 32.312 18.953 1 97.38 82 TYR B CA 1
ATOM 3524 C C . TYR B 1 82 ? 1.434 31.828 18.094 1 97.38 82 TYR B C 1
ATOM 3526 O O . TYR B 1 82 ? 1.43 32.031 16.875 1 97.38 82 TYR B O 1
ATOM 3534 N N . ILE B 1 83 ? 0.486 31.234 18.766 1 96.81 83 ILE B N 1
ATOM 3535 C CA . ILE B 1 83 ? -0.711 30.75 18.078 1 96.81 83 ILE B CA 1
ATOM 3536 C C . ILE B 1 83 ? -1.956 31.25 18.812 1 96.81 83 ILE B C 1
ATOM 3538 O O . ILE B 1 83 ? -2.064 31.125 20.031 1 96.81 83 ILE B O 1
ATOM 3542 N N . GLY B 1 84 ? -2.801 31.891 18.156 1 97 84 GLY B N 1
ATOM 3543 C CA . GLY B 1 84 ? -4.133 32.25 18.609 1 97 84 GLY B CA 1
ATOM 3544 C C . GLY B 1 84 ? -5.234 31.5 17.875 1 97 84 GLY B C 1
ATOM 3545 O O . GLY B 1 84 ? -5.258 31.469 16.656 1 97 84 GLY B O 1
ATOM 3546 N N . ALA B 1 85 ? -6.098 30.906 18.641 1 95.75 85 ALA B N 1
ATOM 3547 C CA . ALA B 1 85 ? -7.191 30.156 18.047 1 95.75 85 ALA B CA 1
ATOM 3548 C C . ALA B 1 85 ? -8.547 30.656 18.516 1 95.75 85 ALA B C 1
ATOM 3550 O O . ALA B 1 85 ? -8.711 30.984 19.703 1 95.75 85 ALA B O 1
ATOM 3551 N N . LEU B 1 86 ? -9.438 30.734 17.594 1 96.19 86 LEU B N 1
ATOM 3552 C CA . LEU B 1 86 ? -10.836 31.047 17.875 1 96.19 86 LEU B CA 1
ATOM 3553 C C . LEU B 1 86 ? -11.727 29.844 17.578 1 96.19 86 LEU B C 1
ATOM 3555 O O . LEU B 1 86 ? -11.711 29.312 16.469 1 96.19 86 LEU B O 1
ATOM 3559 N N . LEU B 1 87 ? -12.453 29.453 18.578 1 92.88 87 LEU B N 1
ATOM 3560 C CA . LEU B 1 87 ? -13.398 28.344 18.438 1 92.88 87 LEU B CA 1
ATOM 3561 C C . LEU B 1 87 ? -14.812 28.781 18.812 1 92.88 87 LEU B C 1
ATOM 3563 O O . LEU B 1 87 ? -15.109 28.969 20 1 92.88 87 LEU B O 1
ATOM 3567 N N . GLU B 1 88 ? -15.602 28.875 17.797 1 92.62 88 GLU B N 1
ATOM 3568 C CA . GLU B 1 88 ? -17.016 29.031 18.109 1 92.62 88 GLU B CA 1
ATOM 3569 C C . GLU B 1 88 ? -17.562 27.797 18.828 1 92.62 88 GLU B C 1
ATOM 3571 O O . GLU B 1 88 ? -17.281 26.672 18.422 1 92.62 88 GLU B O 1
ATOM 3576 N N . GLU B 1 89 ? -18.234 28.078 19.938 1 87.88 89 GLU B N 1
ATOM 3577 C CA . GLU B 1 89 ? -18.734 26.969 20.734 1 87.88 89 GLU B CA 1
ATOM 3578 C C . GLU B 1 89 ? -19.828 27.438 21.703 1 87.88 89 GLU B C 1
ATOM 3580 O O . GLU B 1 89 ? -19.531 28.016 22.75 1 87.88 89 GLU B O 1
ATOM 3585 N N . PRO B 1 90 ? -21.016 27.062 21.375 1 85.19 90 PRO B N 1
ATOM 3586 C CA . PRO B 1 90 ? -22.078 27.453 22.297 1 85.19 90 PRO B CA 1
ATOM 3587 C C . PRO B 1 90 ? -22.016 26.672 23.625 1 85.19 90 PRO B C 1
ATOM 3589 O O . PRO B 1 90 ? -22.438 27.188 24.656 1 85.19 90 PRO B O 1
ATOM 3592 N N . ASP B 1 91 ? -21.484 25.438 23.531 1 80.88 91 ASP B N 1
ATOM 3593 C CA . ASP B 1 91 ? -21.391 24.594 24.719 1 80.88 91 ASP B CA 1
ATOM 3594 C C . ASP B 1 91 ? -19.938 24.266 25.047 1 80.88 91 ASP B C 1
ATOM 3596 O O . ASP B 1 91 ? -19.469 23.156 24.766 1 80.88 91 ASP B O 1
ATOM 3600 N N . VAL B 1 92 ? -19.344 25.156 25.734 1 79.25 92 VAL B N 1
ATOM 3601 C CA . VAL B 1 92 ? -17.938 24.938 26.078 1 79.25 92 VAL B CA 1
ATOM 3602 C C . VAL B 1 92 ? -17.828 24.016 27.281 1 79.25 92 VAL B C 1
ATOM 3604 O O . VAL B 1 92 ? -18.312 24.344 28.375 1 79.25 92 VAL B O 1
ATOM 3607 N N . TRP B 1 93 ? -17.219 22.828 27.016 1 75.56 93 TRP B N 1
ATOM 3608 C CA . TRP B 1 93 ? -17.094 21.859 28.094 1 75.56 93 TRP B CA 1
ATOM 3609 C C . TRP B 1 93 ? -15.648 21.375 28.234 1 75.56 93 TRP B C 1
ATOM 3611 O O . TRP B 1 93 ? -14.969 21.156 27.219 1 75.56 93 TRP B O 1
ATOM 3621 N N . ALA B 1 94 ? -15.164 21.281 29.484 1 79.5 94 ALA B N 1
ATOM 3622 C CA . ALA B 1 94 ? -13.867 20.688 29.812 1 79.5 94 ALA B CA 1
ATOM 3623 C C . ALA B 1 94 ? -13.859 20.125 31.219 1 79.5 94 ALA B C 1
ATOM 3625 O O . ALA B 1 94 ? -14.031 20.859 32.188 1 79.5 94 ALA B O 1
ATOM 3626 N N . ASN B 1 95 ? -13.57 18.75 31.281 1 75.94 95 ASN B N 1
ATOM 3627 C CA . ASN B 1 95 ? -13.617 18.125 32.594 1 75.94 95 ASN B CA 1
ATOM 3628 C C . ASN B 1 95 ? -12.258 17.547 32.969 1 75.94 95 ASN B C 1
ATOM 3630 O O . ASN B 1 95 ? -12.023 17.234 34.156 1 75.94 95 ASN B O 1
ATOM 3634 N N . VAL B 1 96 ? -11.438 17.422 32.031 1 75.44 96 VAL B N 1
ATOM 3635 C CA . VAL B 1 96 ? -10.102 16.906 32.312 1 75.44 96 VAL B CA 1
ATOM 3636 C C . VAL B 1 96 ? -9.273 18 33 1 75.44 96 VAL B C 1
ATOM 3638 O O . VAL B 1 96 ? -9.18 19.125 32.5 1 75.44 96 VAL B O 1
ATOM 3641 N N . THR B 1 97 ? -8.625 17.625 34.125 1 80.19 97 THR B N 1
ATOM 3642 C CA . THR B 1 97 ? -7.898 18.641 34.875 1 80.19 97 THR B CA 1
ATOM 3643 C C . THR B 1 97 ? -6.441 18.219 35.062 1 80.19 97 THR B C 1
ATOM 3645 O O . THR B 1 97 ? -5.652 18.969 35.656 1 80.19 97 THR B O 1
ATOM 3648 N N . LEU B 1 98 ? -6.145 17.078 34.531 1 79.56 98 LEU B N 1
ATOM 3649 C CA . LEU B 1 98 ? -4.773 16.609 34.719 1 79.56 98 LEU B CA 1
ATOM 3650 C C . LEU B 1 98 ? -3.965 16.781 33.438 1 79.56 98 LEU B C 1
ATOM 3652 O O . LEU B 1 98 ? -4.469 16.531 32.344 1 79.56 98 LEU B O 1
ATOM 3656 N N . HIS B 1 99 ? -2.758 17.219 33.719 1 81.75 99 HIS B N 1
ATOM 3657 C CA . HIS B 1 99 ? -1.812 17.328 32.594 1 81.75 99 HIS B CA 1
ATOM 3658 C C . HIS B 1 99 ? -1.674 15.992 31.875 1 81.75 99 HIS B C 1
ATOM 3660 O O . HIS B 1 99 ? -1.625 14.93 32.5 1 81.75 99 HIS B O 1
ATOM 3666 N N . ASP B 1 100 ? -1.707 16.062 30.422 1 73.19 100 ASP B N 1
ATOM 3667 C CA . ASP B 1 100 ? -1.546 14.93 29.531 1 73.19 100 ASP B CA 1
ATOM 3668 C C . ASP B 1 100 ? -2.783 14.039 29.547 1 73.19 100 ASP B C 1
ATOM 3670 O O . ASP B 1 100 ? -2.73 12.891 29.109 1 73.19 100 ASP B O 1
ATOM 3674 N N . GLY B 1 101 ? -3.795 14.516 30.094 1 67.94 101 GLY B N 1
ATOM 3675 C CA . GLY B 1 101 ? -5.074 13.836 29.953 1 67.94 101 GLY B CA 1
ATOM 3676 C C . GLY B 1 101 ? -5.676 13.977 28.578 1 67.94 101 GLY B C 1
ATOM 3677 O O . GLY B 1 101 ? -5.164 14.734 27.75 1 67.94 101 GLY B O 1
ATOM 3678 N N . PRO B 1 102 ? -6.703 13.055 28.375 1 60.5 102 PRO B N 1
ATOM 3679 C CA . PRO B 1 102 ? -7.336 13.164 27.062 1 60.5 102 PRO B CA 1
ATOM 3680 C C . PRO B 1 102 ? -7.863 14.57 26.766 1 60.5 102 PRO B C 1
ATOM 3682 O O . PRO B 1 102 ? -8.406 15.227 27.672 1 60.5 102 PRO B O 1
ATOM 3685 N N . GLY B 1 103 ? -7.328 15.227 25.797 1 57.66 103 GLY B N 1
ATOM 3686 C CA . GLY B 1 103 ? -7.695 16.609 25.516 1 57.66 103 GLY B CA 1
ATOM 3687 C C . GLY B 1 103 ? -8.617 16.75 24.312 1 57.66 103 GLY B C 1
ATOM 3688 O O . GLY B 1 103 ? -8.93 15.758 23.656 1 57.66 103 GLY B O 1
ATOM 3689 N N . ALA B 1 104 ? -9.258 17.969 24.188 1 56.69 104 ALA B N 1
ATOM 3690 C CA . ALA B 1 104 ? -10.344 18.25 23.25 1 56.69 104 ALA B CA 1
ATOM 3691 C C . ALA B 1 104 ? -9.812 18.906 21.984 1 56.69 104 ALA B C 1
ATOM 3693 O O . ALA B 1 104 ? -10.461 18.859 20.938 1 56.69 104 ALA B O 1
ATOM 3694 N N . TRP B 1 105 ? -8.648 19.594 21.984 1 59.28 105 TRP B N 1
ATOM 3695 C CA . TRP B 1 105 ? -8.18 20.344 20.828 1 59.28 105 TRP B CA 1
ATOM 3696 C C . TRP B 1 105 ? -6.727 20 20.5 1 59.28 105 TRP B C 1
ATOM 3698 O O . TRP B 1 105 ? -5.805 20.578 21.078 1 59.28 105 TRP B O 1
ATOM 3708 N N . PRO B 1 106 ? -6.504 19.156 19.562 1 68.12 106 PRO B N 1
ATOM 3709 C CA . PRO B 1 106 ? -5.109 18.844 19.219 1 68.12 106 PRO B CA 1
ATOM 3710 C C . PRO B 1 106 ? -4.574 19.703 18.078 1 68.12 106 PRO B C 1
ATOM 3712 O O . PRO B 1 106 ? -5.332 20.094 17.188 1 68.12 106 PRO B O 1
ATOM 3715 N N . LEU B 1 107 ? -3.438 20.281 18.25 1 72.44 107 LEU B N 1
ATOM 3716 C CA . LEU B 1 107 ? -2.645 20.875 17.188 1 72.44 107 LEU B CA 1
ATOM 3717 C C . LEU B 1 107 ? -1.385 20.047 16.922 1 72.44 107 LEU B C 1
ATOM 3719 O O . LEU B 1 107 ? -0.844 19.438 17.844 1 72.44 107 LEU B O 1
ATOM 3723 N N . TRP B 1 108 ? -0.961 19.969 15.617 1 75.44 108 TRP B N 1
ATOM 3724 C CA . TRP B 1 108 ? 0.288 19.328 15.234 1 75.44 108 TRP B CA 1
ATOM 3725 C C . TRP B 1 108 ? 1.207 20.297 14.5 1 75.44 108 TRP B C 1
ATOM 3727 O O . TRP B 1 108 ? 0.815 20.906 13.5 1 75.44 108 TRP B O 1
ATOM 3737 N N . ILE B 1 109 ? 2.451 20.484 15.016 1 64.94 109 ILE B N 1
ATOM 3738 C CA . ILE B 1 109 ? 3.566 21.156 14.344 1 64.94 109 ILE B CA 1
ATOM 3739 C C . ILE B 1 109 ? 4.832 20.312 14.492 1 64.94 109 ILE B C 1
ATOM 3741 O O . ILE B 1 109 ? 5.215 19.953 15.602 1 64.94 109 ILE B O 1
ATOM 3745 N N . PHE B 1 110 ? 5.59 20.047 13.359 1 64.62 110 PHE B N 1
ATOM 3746 C CA . PHE B 1 110 ? 6.762 19.172 13.32 1 64.62 110 PHE B CA 1
ATOM 3747 C C . PHE B 1 110 ? 6.477 17.844 14.008 1 64.62 110 PHE B C 1
ATOM 3749 O O . PHE B 1 110 ? 7.301 17.344 14.773 1 64.62 110 PHE B O 1
ATOM 3756 N N . TYR B 1 111 ? 5.422 17.469 13.891 1 77.5 111 TYR B N 1
ATOM 3757 C CA . TYR B 1 111 ? 4.84 16.234 14.406 1 77.5 111 TYR B CA 1
ATOM 3758 C C . TYR B 1 111 ? 4.906 16.188 15.922 1 77.5 111 TYR B C 1
ATOM 3760 O O . TYR B 1 111 ? 5.094 15.117 16.516 1 77.5 111 TYR B O 1
ATOM 3768 N N . LYS B 1 112 ? 5.07 17.469 16.484 1 88.38 112 LYS B N 1
ATOM 3769 C CA . LYS B 1 112 ? 4.734 17.672 17.891 1 88.38 112 LYS B CA 1
ATOM 3770 C C . LYS B 1 112 ? 3.23 17.859 18.078 1 88.38 112 LYS B C 1
ATOM 3772 O O . LYS B 1 112 ? 2.598 18.625 17.344 1 88.38 112 LYS B O 1
ATOM 3777 N N . GLU B 1 113 ? 2.762 17.078 18.906 1 89.81 113 GLU B N 1
ATOM 3778 C CA . GLU B 1 113 ? 1.33 17.172 19.172 1 89.81 113 GLU B CA 1
ATOM 3779 C C . GLU B 1 113 ? 1.062 17.891 20.484 1 89.81 113 GLU B C 1
ATOM 3781 O O . GLU B 1 113 ? 1.561 17.484 21.531 1 89.81 113 GLU B O 1
ATOM 3786 N N . ILE B 1 114 ? 0.384 18.953 20.406 1 91.56 114 ILE B N 1
ATOM 3787 C CA . ILE B 1 114 ? -0.018 19.734 21.578 1 91.56 114 ILE B CA 1
ATOM 3788 C C . ILE B 1 114 ? -1.54 19.859 21.625 1 91.56 114 ILE B C 1
ATOM 3790 O O . ILE B 1 114 ? -2.164 20.234 20.625 1 91.56 114 ILE B O 1
ATOM 3794 N N . THR B 1 115 ? -2.088 19.484 22.734 1 89.25 115 THR B N 1
ATOM 3795 C CA . THR B 1 115 ? -3.529 19.578 22.922 1 89.25 115 THR B CA 1
ATOM 3796 C C . THR B 1 115 ? -3.859 20.453 24.141 1 89.25 115 THR B C 1
ATOM 3798 O O . THR B 1 115 ? -3.137 20.438 25.125 1 89.25 115 THR B O 1
ATOM 3801 N N . ILE B 1 116 ? -4.906 21.234 24.016 1 88.44 116 ILE B N 1
ATOM 3802 C CA . ILE B 1 116 ? -5.352 22.078 25.109 1 88.44 116 ILE B CA 1
ATOM 3803 C C . ILE B 1 116 ? -6.875 22.062 25.203 1 88.44 116 ILE B C 1
ATOM 3805 O O . ILE B 1 116 ? -7.562 22.031 24.188 1 88.44 116 ILE B O 1
ATOM 3809 N N . ASN B 1 117 ? -7.379 22.047 26.391 1 85.56 117 ASN B N 1
ATOM 3810 C CA . ASN B 1 117 ? -8.828 22.125 26.562 1 85.56 117 ASN B CA 1
ATOM 3811 C C . ASN B 1 117 ? -9.266 23.5 27.062 1 85.56 117 ASN B C 1
ATOM 3813 O O . ASN B 1 117 ? -8.438 24.391 27.219 1 85.56 117 ASN B O 1
ATOM 3817 N N . ALA B 1 118 ? -10.539 23.656 27.281 1 87.06 118 ALA B N 1
ATOM 3818 C CA . ALA B 1 118 ? -11.094 24.969 27.625 1 87.06 118 ALA B CA 1
ATOM 3819 C C . ALA B 1 118 ? -10.727 25.375 29.047 1 87.06 118 ALA B C 1
ATOM 3821 O O . ALA B 1 118 ? -10.922 26.531 29.438 1 87.06 118 ALA B O 1
ATOM 3822 N N . ARG B 1 119 ? -10.125 24.469 29.781 1 87.56 119 ARG B N 1
ATOM 3823 C CA . ARG B 1 119 ? -9.625 24.781 31.125 1 87.56 119 ARG B CA 1
ATOM 3824 C C . ARG B 1 119 ? -8.156 25.203 31.062 1 87.56 119 ARG B C 1
ATOM 3826 O O . ARG B 1 119 ? -7.602 25.656 32.062 1 87.56 119 ARG B O 1
ATOM 3833 N N . GLY B 1 120 ? -7.602 25.016 29.906 1 88.81 120 GLY B N 1
ATOM 3834 C CA . GLY B 1 120 ? -6.195 25.359 29.75 1 88.81 120 GLY B CA 1
ATOM 3835 C C . GLY B 1 120 ? -5.262 24.203 30.062 1 88.81 120 GLY B C 1
ATOM 3836 O O . GLY B 1 120 ? -4.051 24.391 30.188 1 88.81 120 GLY B O 1
ATOM 3837 N N . ILE B 1 121 ? -5.828 23.062 30.188 1 88.06 121 ILE B N 1
ATOM 3838 C CA . ILE B 1 121 ? -5.004 21.891 30.469 1 88.06 121 ILE B CA 1
ATOM 3839 C C . ILE B 1 121 ? -4.332 21.422 29.172 1 88.06 121 ILE B C 1
ATOM 3841 O O . ILE B 1 121 ? -4.996 21.25 28.156 1 88.06 121 ILE B O 1
ATOM 3845 N N . VAL B 1 122 ? -3.049 21.188 29.328 1 90.19 122 VAL B N 1
ATOM 3846 C CA . VAL B 1 122 ? -2.25 20.859 28.156 1 90.19 122 VAL B CA 1
ATOM 3847 C C . VAL B 1 122 ? -1.858 19.391 28.188 1 90.19 122 VAL B C 1
ATOM 3849 O O . VAL B 1 122 ? -1.578 18.844 29.25 1 90.19 122 VAL B O 1
ATOM 3852 N N . ALA B 1 123 ? -1.886 18.766 27.062 1 88.44 123 ALA B N 1
ATOM 3853 C CA . ALA B 1 123 ? -1.235 17.5 26.797 1 88.44 123 ALA B CA 1
ATOM 3854 C C . ALA B 1 123 ? -0.287 17.594 25.609 1 88.44 123 ALA B C 1
ATOM 3856 O O . ALA B 1 123 ? -0.593 18.281 24.609 1 88.44 123 ALA B O 1
ATOM 3857 N N . ASP B 1 124 ? 0.914 17.062 25.734 1 90.31 124 ASP B N 1
ATOM 3858 C CA . ASP B 1 124 ? 1.874 17.172 24.641 1 90.31 124 ASP B CA 1
ATOM 3859 C C . ASP B 1 124 ? 2.662 15.875 24.469 1 90.31 124 ASP B C 1
ATOM 3861 O O . ASP B 1 124 ? 2.861 15.133 25.422 1 90.31 124 ASP B O 1
ATOM 3865 N N . LEU B 1 125 ? 2.926 15.516 23.297 1 89.62 125 LEU B N 1
ATOM 3866 C CA . LEU B 1 125 ? 3.75 14.375 22.922 1 89.62 125 LEU B CA 1
ATOM 3867 C C . LEU B 1 125 ? 4.465 14.625 21.594 1 89.62 125 LEU B C 1
ATOM 3869 O O . LEU B 1 125 ? 4.121 15.562 20.875 1 89.62 125 LEU B O 1
ATOM 3873 N N . MET B 1 126 ? 5.492 13.906 21.422 1 89.12 126 MET B N 1
ATOM 3874 C CA . MET B 1 126 ? 6.191 14 20.141 1 89.12 126 MET B CA 1
ATOM 3875 C C . MET B 1 126 ? 6.199 12.648 19.422 1 89.12 126 MET B C 1
ATOM 3877 O O . MET B 1 126 ? 6.363 11.609 20.062 1 89.12 126 MET B O 1
ATOM 3881 N N . MET B 1 127 ? 5.984 12.742 18.094 1 87.31 127 MET B N 1
ATOM 3882 C CA . MET B 1 127 ? 6.051 11.539 17.266 1 87.31 127 MET B CA 1
ATOM 3883 C C . MET B 1 127 ? 7.43 11.391 16.641 1 87.31 127 MET B C 1
ATOM 3885 O O . MET B 1 127 ? 8.016 12.375 16.172 1 87.31 127 MET B O 1
ATOM 3889 N N . THR B 1 128 ? 7.961 10.25 16.547 1 81.88 128 THR B N 1
ATOM 3890 C CA . THR B 1 128 ? 9.242 9.992 15.906 1 81.88 128 THR B CA 1
ATOM 3891 C C . THR B 1 128 ? 9.094 9.984 14.391 1 81.88 128 THR B C 1
ATOM 3893 O O . THR B 1 128 ? 9.953 10.5 13.672 1 81.88 128 THR B O 1
ATOM 3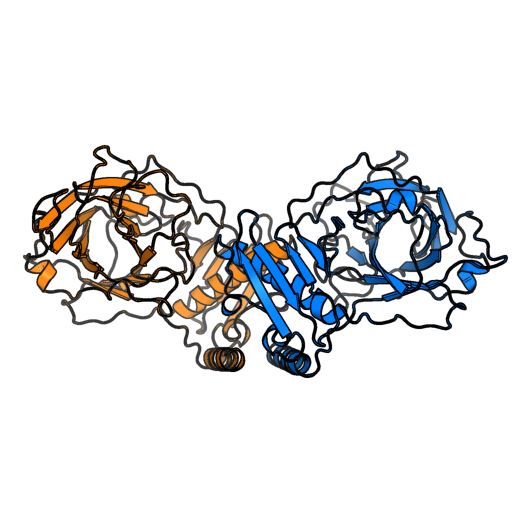896 N N . LYS B 1 129 ? 8.094 9.391 13.914 1 87 129 LYS B N 1
ATOM 3897 C CA . LYS B 1 129 ? 7.652 9.297 12.531 1 87 129 LYS B CA 1
ATOM 3898 C C . LYS B 1 129 ? 6.168 8.953 12.445 1 87 129 LYS B C 1
ATOM 3900 O O . LYS B 1 129 ? 5.52 8.734 13.477 1 87 129 LYS B O 1
ATOM 3905 N N . PRO B 1 130 ? 5.637 9.062 11.219 1 89.5 130 PRO B N 1
ATOM 3906 C CA . PRO B 1 130 ? 4.203 8.773 11.109 1 89.5 130 PRO B CA 1
ATOM 3907 C C . PRO B 1 130 ? 3.854 7.352 11.531 1 89.5 130 PRO B C 1
ATOM 3909 O O . PRO B 1 130 ? 4.672 6.438 11.383 1 89.5 130 PRO B O 1
ATOM 3912 N N . TYR B 1 131 ? 2.652 7.215 12.008 1 90.38 131 TYR B N 1
ATOM 3913 C CA . TYR B 1 131 ? 2.184 5.895 12.422 1 90.38 131 TYR B CA 1
ATOM 3914 C C . TYR B 1 131 ? 2.26 4.902 11.266 1 90.38 131 TYR B C 1
ATOM 3916 O O . TYR B 1 131 ? 2.582 3.73 11.469 1 90.38 131 TYR B O 1
ATOM 3924 N N . VAL B 1 132 ? 1.989 5.301 10.047 1 92.62 132 VAL B N 1
ATOM 3925 C CA . VAL B 1 132 ? 2.006 4.43 8.875 1 92.62 132 VAL B CA 1
ATOM 3926 C C . VAL B 1 132 ? 3.42 3.9 8.648 1 92.62 132 VAL B C 1
ATOM 3928 O O . VAL B 1 132 ? 3.607 2.891 7.965 1 92.62 132 VAL B O 1
ATOM 3931 N N . ASP B 1 133 ? 4.383 4.586 9.211 1 92.12 133 ASP B N 1
ATOM 3932 C CA . ASP B 1 133 ? 5.781 4.176 9.117 1 92.12 133 ASP B CA 1
ATOM 3933 C C . ASP B 1 133 ? 6.254 3.541 10.43 1 92.12 133 ASP B C 1
ATOM 3935 O O . ASP B 1 133 ? 7.453 3.51 10.711 1 92.12 133 ASP B O 1
ATOM 3939 N N . SER B 1 134 ? 5.34 3.184 11.273 1 90.19 134 SER B N 1
ATOM 3940 C CA . SER B 1 134 ? 5.609 2.514 12.547 1 90.19 134 SER B CA 1
ATOM 3941 C C . SER B 1 134 ? 6.195 3.482 13.57 1 90.19 134 SER B C 1
ATOM 3943 O O . SER B 1 134 ? 7.059 3.105 14.367 1 90.19 134 SER B O 1
ATOM 3945 N N . GLY B 1 135 ? 5.742 4.668 13.445 1 89.94 135 GLY B N 1
ATOM 3946 C CA . GLY B 1 135 ? 6.141 5.645 14.453 1 89.94 135 GLY B CA 1
ATOM 3947 C C . GLY B 1 135 ? 5.492 5.406 15.805 1 89.94 135 GLY B C 1
ATOM 3948 O O . GLY B 1 135 ? 4.438 4.77 15.891 1 89.94 135 GLY B O 1
ATOM 3949 N N . GLU B 1 136 ? 6.223 5.895 16.844 1 88.44 136 GLU B N 1
ATOM 3950 C CA . GLU B 1 136 ? 5.73 5.773 18.203 1 88.44 136 GLU B CA 1
ATOM 3951 C C . GLU B 1 136 ? 5.648 7.141 18.891 1 88.44 136 GLU B C 1
ATOM 3953 O O . GLU B 1 136 ? 6.512 7.996 18.672 1 88.44 136 GLU B O 1
ATOM 3958 N N . PRO B 1 137 ? 4.613 7.273 19.688 1 88.62 137 PRO B N 1
ATOM 3959 C CA . PRO B 1 137 ? 4.527 8.516 20.453 1 88.62 137 PRO B CA 1
ATOM 3960 C C . PRO B 1 137 ? 5.473 8.531 21.656 1 88.62 137 PRO B C 1
ATOM 3962 O O . PRO B 1 137 ? 5.578 7.539 22.375 1 88.62 137 PRO B O 1
ATOM 3965 N N . LEU B 1 138 ? 6.184 9.547 21.766 1 89.12 138 LEU B N 1
ATOM 3966 C CA . LEU B 1 138 ? 6.996 9.805 22.953 1 89.12 138 LEU B CA 1
ATOM 3967 C C . LEU B 1 138 ? 6.254 10.719 23.922 1 89.12 138 LEU B C 1
ATOM 3969 O O . LEU B 1 138 ? 6.344 11.945 23.828 1 89.12 138 LEU B O 1
ATOM 3973 N N . GLN B 1 139 ? 5.691 10.156 24.891 1 87.31 139 GLN B N 1
ATOM 3974 C CA . GLN B 1 139 ? 4.777 10.844 25.797 1 87.31 139 GLN B CA 1
ATOM 3975 C C . GLN B 1 139 ? 5.539 11.688 26.812 1 87.31 139 GLN B C 1
ATOM 3977 O O . GLN B 1 139 ? 4.957 12.555 27.469 1 87.31 139 GLN B O 1
ATOM 3982 N N . PHE B 1 140 ? 6.773 11.469 26.922 1 87.5 140 PHE B N 1
ATOM 3983 C CA . PHE B 1 140 ? 7.539 12.18 27.938 1 87.5 140 PHE B CA 1
ATOM 3984 C C . PHE B 1 140 ? 7.984 13.547 27.406 1 87.5 140 PHE B C 1
ATOM 3986 O O . PHE B 1 140 ? 8.453 14.383 28.188 1 87.5 140 PHE B O 1
ATOM 3993 N N . TRP B 1 141 ? 7.863 13.789 26.109 1 90 141 TRP B N 1
ATOM 3994 C CA . TRP B 1 141 ? 8.211 15.102 25.578 1 90 141 TRP B CA 1
ATOM 3995 C C . TRP B 1 141 ? 7.305 16.188 26.156 1 90 141 TRP B C 1
ATOM 3997 O O . TRP B 1 141 ? 6.09 16 26.266 1 90 141 TRP B O 1
ATOM 4007 N N . GLU B 1 142 ? 7.914 17.344 26.5 1 91.06 142 GLU B N 1
ATOM 4008 C CA . GLU B 1 142 ? 7.191 18.5 27.031 1 91.06 142 GLU B CA 1
ATOM 4009 C C . GLU B 1 142 ? 7.387 19.719 26.141 1 91.06 142 GLU B C 1
ATOM 4011 O O . GLU B 1 142 ? 8.508 20.031 25.734 1 91.06 142 GLU B O 1
ATOM 4016 N N . SER B 1 143 ? 6.305 20.391 25.875 1 90.88 143 SER B N 1
ATOM 4017 C CA . SER B 1 143 ? 6.352 21.547 24.969 1 90.88 143 SER B CA 1
ATOM 4018 C C . SER 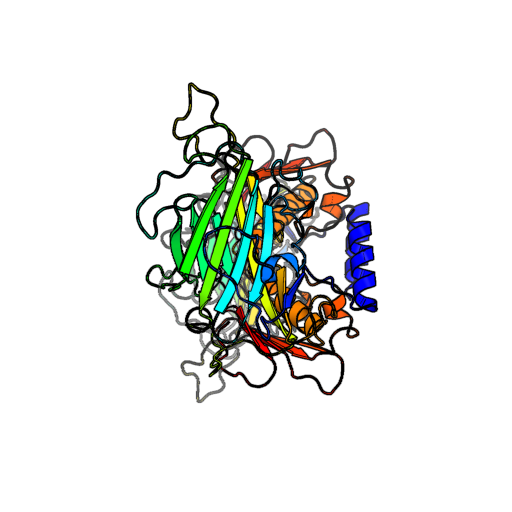B 1 143 ? 6.863 22.781 25.688 1 90.88 143 SER B C 1
ATOM 4020 O O . SER B 1 143 ? 7.312 23.734 25.031 1 90.88 143 SER B O 1
ATOM 4022 N N . ASP B 1 144 ? 6.758 22.828 27.016 1 93.12 144 ASP B N 1
ATOM 4023 C CA . ASP B 1 144 ? 7.109 23.984 27.828 1 93.12 144 ASP B CA 1
ATOM 4024 C C . ASP B 1 144 ? 6.375 25.234 27.344 1 93.12 144 ASP B C 1
ATOM 4026 O O . ASP B 1 144 ? 6.902 26.359 27.453 1 93.12 144 ASP B O 1
ATOM 4030 N N . LEU B 1 145 ? 5.207 25.062 26.719 1 94.44 145 LEU B N 1
ATOM 4031 C CA . LEU B 1 145 ? 4.453 26.219 26.219 1 94.44 145 LEU B CA 1
ATOM 4032 C C . LEU B 1 145 ? 3.83 26.984 27.375 1 94.44 145 LEU B C 1
ATOM 4034 O O . LEU B 1 145 ? 3.693 26.469 28.484 1 94.44 145 LEU B O 1
ATOM 4038 N N . VAL B 1 146 ? 3.611 28.266 27.156 1 95.81 146 VAL B N 1
ATOM 4039 C CA . VAL B 1 146 ? 2.766 29.094 28 1 95.81 146 VAL B CA 1
ATOM 4040 C C . VAL B 1 146 ? 1.463 29.422 27.281 1 95.81 146 VAL B C 1
ATOM 4042 O O . VAL B 1 146 ? 1.476 29.766 26.094 1 95.81 146 VAL B O 1
ATOM 4045 N N . SER B 1 147 ? 0.333 29.156 28 1 94.25 147 SER B N 1
ATOM 4046 C CA . SER B 1 147 ? -0.941 29.375 27.312 1 94.25 147 SER B CA 1
ATOM 4047 C C . SER B 1 147 ? -1.983 29.953 28.266 1 94.25 147 SER B C 1
ATOM 4049 O O . SER B 1 147 ? -1.846 29.844 29.484 1 94.25 147 SER B O 1
ATOM 4051 N N . GLU B 1 148 ? -2.859 30.656 27.75 1 96.19 148 GLU B N 1
ATOM 4052 C CA . GLU B 1 148 ? -4.059 31.141 28.422 1 96.19 148 GLU B CA 1
ATOM 4053 C C . GLU B 1 148 ? -5.305 30.922 27.562 1 96.19 148 GLU B C 1
ATOM 4055 O O . GLU B 1 148 ? -5.234 30.969 26.344 1 96.19 148 GLU B O 1
ATOM 4060 N N . VAL B 1 149 ? -6.422 30.625 28.25 1 93.94 149 VAL B N 1
ATOM 4061 C CA . VAL B 1 149 ? -7.695 30.406 27.562 1 93.94 149 VAL B CA 1
ATOM 4062 C C . VAL B 1 149 ? -8.727 31.406 28.047 1 93.94 149 VAL B C 1
ATOM 4064 O O . VAL B 1 149 ? -8.75 31.766 29.234 1 93.94 149 VAL B O 1
ATOM 4067 N N . TYR B 1 150 ? -9.5 31.906 27.188 1 94.88 150 TYR B N 1
ATOM 4068 C CA . TYR B 1 150 ? -10.633 32.75 27.516 1 94.88 150 TYR B CA 1
ATOM 4069 C C . TYR B 1 150 ? -11.938 32.156 27 1 94.88 150 TYR B C 1
ATOM 4071 O O . TYR B 1 150 ? -12.016 31.703 25.859 1 94.88 150 TYR B O 1
ATOM 4079 N N . VAL B 1 151 ? -12.922 32.062 27.875 1 92.56 151 VAL B N 1
ATOM 4080 C CA . VAL B 1 151 ? -14.25 31.578 27.5 1 92.56 151 VAL B CA 1
ATOM 4081 C C . VAL B 1 151 ? -15.258 32.719 27.578 1 92.56 151 VAL B C 1
ATOM 4083 O O . VAL B 1 151 ? -15.406 33.344 28.625 1 92.56 151 VAL B O 1
ATOM 4086 N N . GLN B 1 152 ? -15.805 33.062 26.453 1 93.44 152 GLN B N 1
ATOM 4087 C CA . GLN B 1 152 ? -16.906 34 26.484 1 93.44 152 GLN B CA 1
ATOM 4088 C C . GLN B 1 152 ? -18.172 33.344 27.062 1 93.44 152 GLN B C 1
ATOM 4090 O O . GLN B 1 152 ? -18.969 32.781 26.344 1 93.44 152 GLN B O 1
ATOM 4095 N N . GLY B 1 153 ? -18.422 33.562 28.188 1 88.69 153 GLY B N 1
ATOM 4096 C CA . GLY B 1 153 ? -19.406 32.875 29 1 88.69 153 GLY B CA 1
ATOM 4097 C C . GLY B 1 153 ? -18.797 32.156 30.188 1 88.69 153 GLY B C 1
ATOM 4098 O O . GLY B 1 153 ? -17.922 32.688 30.875 1 88.69 153 GLY B O 1
ATOM 4099 N N . SER B 1 154 ? -19.391 30.969 30.562 1 84.88 154 SER B N 1
ATOM 4100 C CA . SER B 1 154 ? -18.875 30.188 31.688 1 84.88 154 SER B CA 1
ATOM 4101 C C . SER B 1 154 ? -18.641 28.734 31.297 1 84.88 154 SER B C 1
ATOM 4103 O O . SER B 1 154 ? -19.438 28.156 30.547 1 84.88 154 SER B O 1
ATOM 4105 N N . LEU B 1 155 ? -17.562 28.25 31.812 1 83.81 155 LEU B N 1
ATOM 4106 C CA . LEU B 1 155 ? -17.203 26.859 31.547 1 83.81 155 LEU B CA 1
ATOM 4107 C C . LEU B 1 155 ? -18.297 25.906 32.062 1 83.81 155 LEU B C 1
ATOM 4109 O O . LEU B 1 155 ? -18.812 26.094 33.156 1 83.81 155 LEU B O 1
ATOM 4113 N N . ASN B 1 156 ? -18.656 25 31.156 1 77.31 156 ASN B N 1
ATOM 4114 C CA . ASN B 1 156 ? -19.594 23.938 31.5 1 77.31 156 ASN B CA 1
ATOM 4115 C C . ASN B 1 156 ? -21 24.469 31.703 1 77.31 156 ASN B C 1
ATOM 4117 O O . ASN B 1 156 ? -21.734 23.984 32.562 1 77.31 156 ASN B O 1
ATOM 4121 N N . ASN B 1 157 ? -21.25 25.578 31.203 1 77.94 157 ASN B N 1
ATOM 4122 C CA . ASN B 1 157 ? -22.578 26.172 31.141 1 77.94 157 ASN B CA 1
ATOM 4123 C C . ASN B 1 157 ? -23.016 26.438 29.703 1 77.94 157 ASN B C 1
ATOM 4125 O O . ASN B 1 157 ? -22.266 27.016 28.922 1 77.94 157 ASN B O 1
ATOM 4129 N N . PRO B 1 158 ? -24.203 25.938 29.344 1 72.38 158 PRO B N 1
ATOM 4130 C CA . PRO B 1 158 ? -24.672 26.156 27.984 1 72.38 158 PRO B CA 1
ATOM 4131 C C . PRO B 1 158 ? -24.938 27.641 27.672 1 72.38 158 PRO B C 1
ATOM 4133 O O . PRO B 1 158 ? -25.344 28.391 28.562 1 72.38 158 PRO B O 1
ATOM 4136 N N . ARG B 1 159 ? -24.531 28.266 26.953 1 72.81 159 ARG B N 1
ATOM 4137 C CA . ARG B 1 159 ? -24.812 29.641 26.531 1 72.81 159 ARG B CA 1
ATOM 4138 C C . ARG B 1 159 ? -23.531 30.406 26.234 1 72.81 159 ARG B C 1
ATOM 4140 O O . ARG B 1 159 ? -23.391 31.562 26.609 1 72.81 159 ARG B O 1
ATOM 4147 N N . ASN B 1 160 ? -22.734 29.641 25.672 1 76.69 160 ASN B N 1
ATOM 4148 C CA . ASN B 1 160 ? -21.484 30.297 25.266 1 76.69 160 ASN B CA 1
ATOM 4149 C C . ASN B 1 160 ? -21.5 30.641 23.781 1 76.69 160 ASN B C 1
ATOM 4151 O O . ASN B 1 160 ? -22.406 30.25 23.047 1 76.69 160 ASN B O 1
ATOM 4155 N N . GLU B 1 161 ? -20.547 31.547 23.531 1 86.81 161 GLU B N 1
ATOM 4156 C CA . GLU B 1 161 ? -20.406 31.922 22.125 1 86.81 161 GLU B CA 1
ATOM 4157 C C . GLU B 1 161 ? -19.141 31.297 21.516 1 86.81 161 GLU B C 1
ATOM 4159 O O . GLU B 1 161 ? -19.203 30.656 20.469 1 86.81 161 GLU B O 1
ATOM 4164 N N . TYR B 1 162 ? -18.094 31.531 22.188 1 92.38 162 TYR B N 1
ATOM 4165 C CA . TYR B 1 162 ? -16.812 31.016 21.703 1 92.38 162 TYR B CA 1
ATOM 4166 C C . TYR B 1 162 ? -15.789 30.922 22.812 1 92.38 162 TYR B C 1
ATOM 4168 O O . TYR B 1 162 ? -16.031 31.391 23.938 1 92.38 162 TYR B O 1
ATOM 4176 N N . TRP B 1 163 ? -14.711 30.281 22.641 1 92 163 TRP B N 1
ATOM 4177 C CA . TRP B 1 163 ? -13.516 30.375 23.469 1 92 163 TRP B CA 1
ATOM 4178 C C . TRP B 1 163 ? -12.266 30.547 22.609 1 92 163 TRP B C 1
ATOM 4180 O O . TRP B 1 163 ? -12.266 30.203 21.422 1 92 163 TRP B O 1
ATOM 4190 N N . THR B 1 164 ? -11.328 31.219 23.188 1 94.88 164 THR B N 1
ATOM 4191 C CA . THR B 1 164 ? -10.086 31.5 22.484 1 94.88 164 THR B CA 1
ATOM 4192 C C . THR B 1 164 ? -8.891 30.953 23.25 1 94.88 164 THR B C 1
ATOM 4194 O O . THR B 1 164 ? -8.953 30.797 24.469 1 94.88 164 THR B O 1
ATOM 4197 N N . ILE B 1 165 ? -7.93 30.609 22.484 1 94.56 165 ILE B N 1
ATOM 4198 C CA . ILE B 1 165 ? -6.668 30.109 23.016 1 94.56 165 ILE B CA 1
ATOM 4199 C C . ILE B 1 165 ? -5.523 31 22.562 1 94.56 165 ILE B C 1
ATOM 4201 O O . ILE B 1 165 ? -5.465 31.406 21.406 1 94.56 165 ILE B O 1
ATOM 4205 N N . GLU B 1 166 ? -4.715 31.375 23.484 1 96.31 166 GLU B N 1
ATOM 4206 C CA . GLU B 1 166 ? -3.422 31.984 23.203 1 96.31 166 GLU B CA 1
ATOM 4207 C C . GLU B 1 166 ? -2.273 31.125 23.719 1 96.31 166 GLU B C 1
ATOM 4209 O O . GLU B 1 166 ? -2.248 30.766 24.891 1 96.31 166 GLU B O 1
ATOM 4214 N N . MET B 1 167 ? -1.34 30.812 22.828 1 95.31 167 MET B N 1
ATOM 4215 C CA . MET B 1 167 ? -0.208 30.031 23.312 1 95.31 167 MET B CA 1
ATOM 4216 C C . MET B 1 167 ? 1.102 30.547 22.719 1 95.31 167 MET B C 1
ATOM 4218 O O . MET B 1 167 ? 1.12 31.078 21.609 1 95.31 167 MET B O 1
ATOM 4222 N N . ALA B 1 168 ? 2.104 30.5 23.453 1 96.88 168 ALA B N 1
ATOM 4223 C CA . ALA B 1 168 ? 3.49 30.719 23.062 1 96.88 168 ALA B CA 1
ATOM 4224 C C . ALA B 1 168 ? 4.312 29.438 23.219 1 96.88 168 ALA B C 1
ATOM 4226 O O . ALA B 1 168 ? 4.508 28.953 24.328 1 96.88 168 ALA B O 1
ATOM 4227 N N . VAL B 1 169 ? 4.766 28.922 22.109 1 95.25 169 VAL B N 1
ATOM 4228 C CA . VAL B 1 169 ? 5.547 27.688 22.109 1 95.25 169 VAL B CA 1
ATOM 4229 C C . VAL B 1 169 ? 7.012 28 21.812 1 95.25 169 VAL B C 1
ATOM 4231 O O . VAL B 1 169 ? 7.332 28.562 20.766 1 95.25 169 VAL B O 1
ATOM 4234 N N . PRO B 1 170 ? 7.91 27.594 22.703 1 94.69 170 PRO B N 1
ATOM 4235 C CA . PRO B 1 170 ? 9.32 27.875 22.438 1 94.69 170 PRO B CA 1
ATOM 4236 C C . PRO B 1 170 ? 9.859 27.109 21.219 1 94.69 170 PRO B C 1
ATOM 4238 O O . PRO B 1 170 ? 9.625 25.906 21.094 1 94.69 170 PRO B O 1
ATOM 4241 N N . PHE B 1 171 ? 10.648 27.812 20.391 1 92.81 171 PHE B N 1
ATOM 4242 C CA . PHE B 1 171 ? 11.289 27.141 19.266 1 92.81 171 PHE B CA 1
ATOM 4243 C C . PHE B 1 171 ? 12.281 26.094 19.734 1 92.81 171 PHE B C 1
ATOM 4245 O O . PHE B 1 171 ? 12.461 25.047 19.094 1 92.81 171 PHE B O 1
ATOM 4252 N N . SER B 1 172 ? 12.867 26.375 20.875 1 89.19 172 SER B N 1
ATOM 4253 C CA . SER B 1 172 ? 13.836 25.438 21.438 1 89.19 172 SER B CA 1
ATOM 4254 C C . SER B 1 172 ? 13.211 24.062 21.656 1 89.19 172 SER B C 1
ATOM 4256 O O . SER B 1 172 ? 13.859 23.031 21.438 1 89.19 172 SER B O 1
ATOM 4258 N N . THR B 1 173 ? 12 24.031 22.062 1 88.88 173 THR B N 1
ATOM 4259 C CA . THR B 1 173 ? 11.32 22.766 22.281 1 88.88 173 THR B CA 1
ATOM 4260 C C . THR B 1 173 ? 10.836 22.172 20.969 1 88.88 173 THR B C 1
ATOM 4262 O O . THR B 1 173 ? 10.875 20.953 20.781 1 88.88 173 THR B O 1
ATOM 4265 N N . LEU B 1 174 ? 10.43 23 20.047 1 89.12 174 LEU B N 1
ATOM 4266 C CA . LEU B 1 174 ? 9.953 22.516 18.766 1 89.12 174 LEU B CA 1
ATOM 4267 C C . LEU B 1 174 ? 11.094 21.891 17.953 1 89.12 174 LEU B C 1
ATOM 4269 O O . LEU B 1 174 ? 10.867 20.969 17.172 1 89.12 174 LEU B O 1
ATOM 4273 N N . TYR B 1 175 ? 12.227 22.359 18.188 1 86 175 TYR B N 1
ATOM 4274 C CA . TYR B 1 175 ? 13.375 21.859 17.438 1 86 175 TYR B CA 1
ATOM 4275 C C . TYR B 1 175 ? 13.914 20.578 18.062 1 86 175 TYR B C 1
ATOM 4277 O O . TYR B 1 175 ? 14.727 19.875 17.453 1 86 175 TYR B O 1
ATOM 4285 N N . GLN B 1 176 ? 13.484 20.219 19.203 1 81.75 176 GLN B N 1
ATOM 4286 C CA . GLN B 1 176 ? 13.961 19 19.844 1 81.75 176 GLN B CA 1
ATOM 4287 C C . GLN B 1 176 ? 13.609 17.781 19 1 81.75 176 GLN B C 1
ATOM 4289 O O . GLN B 1 176 ? 12.453 17.594 18.625 1 81.75 176 GLN B O 1
ATOM 4294 N N . GLY B 1 177 ? 14.625 16.859 18.719 1 73.38 177 GLY B N 1
ATOM 4295 C CA . GLY B 1 177 ? 14.391 15.617 17.984 1 73.38 177 GLY B CA 1
ATOM 4296 C C . GLY B 1 177 ? 14.125 15.828 16.516 1 73.38 177 GLY B C 1
ATOM 4297 O O . GLY B 1 177 ? 13.711 14.898 15.812 1 73.38 177 GLY B O 1
ATOM 4298 N N . SER B 1 178 ? 14.016 17 16.141 1 65.69 178 SER B N 1
ATOM 4299 C CA . SER B 1 178 ? 13.812 17.281 14.719 1 65.69 178 SER B CA 1
ATOM 4300 C C . SER B 1 178 ? 15.148 17.375 13.984 1 65.69 178 SER B C 1
ATOM 4302 O O . SER B 1 178 ? 16.172 17.734 14.578 1 65.69 178 SER B O 1
ATOM 4304 N N . GLY B 1 179 ? 15.727 16.125 13.477 1 53.97 179 GLY B N 1
ATOM 4305 C CA . GLY B 1 179 ? 17 16.047 12.781 1 53.97 179 GLY B CA 1
ATOM 4306 C C . GLY B 1 179 ? 17.719 17.375 12.703 1 53.97 179 GLY B C 1
ATOM 4307 O O . GLY B 1 179 ? 18.781 17.484 12.102 1 53.97 179 GLY B O 1
ATOM 4308 N N . ALA B 1 180 ? 17.125 18.281 12.414 1 47.44 180 ALA B N 1
ATOM 4309 C CA . ALA B 1 180 ? 17.891 19.453 12.016 1 47.44 180 ALA B CA 1
ATOM 4310 C C . ALA B 1 180 ? 18.859 19.891 13.117 1 47.44 180 ALA B C 1
ATOM 4312 O O . ALA B 1 180 ? 18.484 19.953 14.289 1 47.44 180 ALA B O 1
ATOM 4313 N N . SER B 1 181 ? 20.031 19.594 13.047 1 45.44 181 SER B N 1
ATOM 4314 C CA . SER B 1 181 ? 21.172 20.312 13.609 1 45.44 181 SER B CA 1
ATOM 4315 C C . SER B 1 181 ? 20.812 21.766 13.945 1 45.44 181 SER B C 1
ATOM 4317 O O . SER B 1 181 ? 21.656 22.656 13.891 1 45.44 181 SER B O 1
ATOM 4319 N N . MET B 1 182 ? 19.531 22.156 13.938 1 50.41 182 MET B N 1
ATOM 4320 C CA . MET B 1 182 ? 19.531 23.594 13.695 1 50.41 182 MET B CA 1
ATOM 4321 C C . MET B 1 182 ? 20.094 24.344 14.898 1 50.41 182 MET B C 1
ATOM 4323 O O . MET B 1 182 ? 19.562 24.25 16 1 50.41 182 MET B O 1
ATOM 4327 N N . ASN B 1 183 ? 21.234 24.078 15.008 1 60.47 183 ASN B N 1
ATOM 4328 C CA . ASN B 1 183 ? 21.828 25.094 15.875 1 60.47 183 ASN B CA 1
ATOM 4329 C C . ASN B 1 183 ? 21.125 26.438 15.734 1 60.47 183 ASN B C 1
ATOM 4331 O O . ASN B 1 183 ? 21.781 27.484 15.703 1 60.47 183 ASN B O 1
ATOM 4335 N N . ARG B 1 184 ? 19.703 26.25 15.422 1 74.44 184 ARG B N 1
ATOM 4336 C CA . ARG B 1 184 ? 19.031 27.531 15.297 1 74.44 184 ARG B CA 1
ATOM 4337 C C . ARG B 1 184 ? 18.062 27.766 16.453 1 74.44 184 ARG B C 1
ATOM 4339 O O . ARG B 1 184 ? 17.531 26.812 17.016 1 74.44 184 ARG B O 1
ATOM 4346 N N . SER B 1 185 ? 17.984 28.953 16.828 1 81.69 185 SER B N 1
ATOM 4347 C CA . SER B 1 185 ? 17.141 29.375 17.922 1 81.69 185 SER B CA 1
ATOM 4348 C C . SER B 1 185 ? 15.75 29.766 17.438 1 81.69 185 SER B C 1
ATOM 4350 O O . SER B 1 185 ? 14.781 29.734 18.203 1 81.69 185 SER B O 1
ATOM 4352 N N . SER B 1 186 ? 15.625 30.125 16.156 1 88.62 186 SER B N 1
ATOM 4353 C CA . SER B 1 186 ? 14.352 30.531 15.562 1 88.62 186 SER B CA 1
ATOM 4354 C C . SER B 1 186 ? 14.367 30.375 14.047 1 88.62 186 SER B C 1
ATOM 4356 O O . SER B 1 186 ? 15.438 30.266 13.438 1 88.62 186 SER B O 1
ATOM 4358 N N . PRO B 1 187 ? 13.211 30.297 13.445 1 90.81 187 PRO B N 1
ATOM 4359 C CA . PRO B 1 187 ? 13.156 30.172 11.992 1 90.81 187 PRO B CA 1
ATOM 4360 C C . PRO B 1 187 ? 13.688 31.422 11.281 1 90.81 187 PRO B C 1
ATOM 4362 O O . PRO B 1 187 ? 13.625 32.531 11.828 1 90.81 187 PRO B O 1
ATOM 4365 N N . ILE B 1 188 ? 14.219 31.188 10.086 1 90.31 188 ILE B N 1
ATOM 4366 C CA . ILE B 1 188 ? 14.711 32.312 9.273 1 90.31 188 ILE B CA 1
ATOM 4367 C C . ILE B 1 188 ? 13.625 32.75 8.297 1 90.31 188 ILE B C 1
ATOM 4369 O O . ILE B 1 188 ? 12.641 32.031 8.086 1 90.31 188 ILE B O 1
ATOM 4373 N N . HIS B 1 189 ? 13.836 33.938 7.738 1 92.94 189 HIS B N 1
ATOM 4374 C CA . HIS B 1 189 ? 12.922 34.5 6.734 1 92.94 189 HIS B CA 1
ATOM 4375 C C . HIS B 1 189 ? 12.711 33.5 5.594 1 92.94 189 HIS B C 1
ATOM 4377 O O . HIS B 1 189 ? 13.68 32.938 5.078 1 92.94 189 HIS B O 1
ATOM 4383 N N . ASP B 1 190 ? 11.438 33.125 5.301 1 93 190 ASP B N 1
ATOM 4384 C CA . ASP B 1 190 ? 11 32.281 4.191 1 93 190 ASP B CA 1
ATOM 4385 C C . ASP B 1 190 ? 11.07 30.812 4.559 1 93 190 ASP B C 1
ATOM 4387 O O . ASP B 1 190 ? 10.781 29.938 3.729 1 93 190 ASP B O 1
ATOM 4391 N N . GLU B 1 191 ? 11.438 30.562 5.777 1 92.06 191 GLU B N 1
ATOM 4392 C CA . GLU B 1 191 ? 11.406 29.172 6.199 1 92.06 191 GLU B CA 1
ATOM 4393 C C . GLU B 1 191 ? 9.977 28.641 6.262 1 92.06 191 GLU B C 1
ATOM 4395 O O . GLU B 1 191 ? 9.07 29.344 6.719 1 92.06 191 GLU B O 1
ATOM 4400 N N . THR B 1 192 ? 9.836 27.406 5.75 1 93.5 192 THR B N 1
ATOM 4401 C CA . THR B 1 192 ? 8.5 26.828 5.664 1 93.5 192 THR B CA 1
ATOM 4402 C C . THR B 1 192 ? 8.414 25.531 6.461 1 93.5 192 THR B C 1
ATOM 4404 O O . THR B 1 192 ? 9.328 24.703 6.41 1 93.5 192 THR B O 1
ATOM 4407 N N . TRP B 1 193 ? 7.344 25.438 7.293 1 92.25 193 TRP B N 1
ATOM 4408 C CA . TRP B 1 193 ? 7.059 24.234 8.062 1 92.25 193 TRP B CA 1
ATOM 4409 C C . TRP B 1 193 ? 5.695 23.656 7.688 1 92.25 193 TRP B C 1
ATOM 4411 O O . TRP B 1 193 ? 4.832 24.375 7.176 1 92.25 193 TRP B O 1
ATOM 4421 N N . ARG B 1 194 ? 5.578 22.312 7.883 1 92.75 194 ARG B N 1
ATOM 4422 C CA . ARG B 1 194 ? 4.262 21.688 7.828 1 92.75 194 ARG B CA 1
ATOM 4423 C C . ARG B 1 194 ? 3.549 21.781 9.172 1 92.75 194 ARG B C 1
ATOM 4425 O O . ARG B 1 194 ? 4.172 21.625 10.227 1 92.75 194 ARG B O 1
ATOM 4432 N N . ALA B 1 195 ? 2.303 22.062 9.102 1 94.06 195 ALA B N 1
ATOM 4433 C CA . ALA B 1 195 ? 1.491 22.141 10.32 1 94.06 195 ALA B CA 1
ATOM 4434 C C . ALA B 1 195 ? 0.033 21.797 10.023 1 94.06 195 ALA B C 1
ATOM 4436 O O . ALA B 1 195 ? -0.409 21.859 8.875 1 94.06 195 ALA B O 1
ATOM 4437 N N . ASN B 1 196 ? -0.604 21.312 11.023 1 95.69 196 ASN B N 1
ATOM 4438 C CA . ASN B 1 196 ? -2.051 21.141 10.945 1 95.69 196 ASN B CA 1
ATOM 4439 C C . ASN B 1 196 ? -2.711 21.328 12.305 1 95.69 196 ASN B C 1
ATOM 4441 O O . ASN B 1 196 ? -2.041 21.281 13.336 1 95.69 196 ASN B O 1
ATOM 4445 N N . PHE B 1 197 ? -3.932 21.688 12.312 1 94.5 197 PHE B N 1
ATOM 4446 C CA . PHE B 1 197 ? -4.77 21.922 13.477 1 94.5 197 PHE B CA 1
ATOM 4447 C C . PHE B 1 197 ? -6.07 21.141 13.383 1 94.5 197 PHE B C 1
ATOM 4449 O O . PHE B 1 197 ? -6.652 21.016 12.305 1 94.5 197 PHE B O 1
ATOM 4456 N N . LEU B 1 198 ? -6.43 20.641 14.484 1 92.06 198 LEU B N 1
ATOM 4457 C CA . LEU B 1 198 ? -7.609 19.781 14.5 1 92.06 198 LEU B CA 1
ATOM 4458 C C . LEU B 1 198 ? -8.531 20.156 15.664 1 92.06 198 LEU B C 1
ATOM 4460 O O . LEU B 1 198 ? -8.062 20.578 16.719 1 92.06 198 LEU B O 1
ATOM 4464 N N . ARG B 1 199 ? -9.766 20.047 15.453 1 87.31 199 ARG B N 1
ATOM 4465 C CA . ARG B 1 199 ? -10.805 20.188 16.469 1 87.31 199 ARG B CA 1
ATOM 4466 C C . ARG B 1 199 ? -11.734 18.969 16.453 1 87.31 199 ARG B C 1
ATOM 4468 O O . ARG B 1 199 ? -12.188 18.531 15.398 1 87.31 199 ARG B O 1
ATOM 4475 N N . CYS B 1 200 ? -11.867 18.438 17.594 1 81.31 200 CYS B N 1
ATOM 4476 C CA . CYS B 1 200 ? -12.844 17.375 17.75 1 81.31 200 CYS B CA 1
ATOM 4477 C C . CYS B 1 200 ? -14.227 17.938 18.031 1 81.31 200 CYS B C 1
ATOM 4479 O O . CYS B 1 200 ? -14.422 18.656 19.016 1 81.31 200 CYS B O 1
ATOM 4481 N N . ALA B 1 201 ? -15.125 17.672 17.094 1 71.75 201 ALA B N 1
ATOM 4482 C CA . ALA B 1 201 ? -16.469 18.172 17.312 1 71.75 201 ALA B CA 1
ATOM 4483 C C . ALA B 1 201 ? -17.406 17.062 17.797 1 71.75 201 ALA B C 1
ATOM 4485 O O . ALA B 1 201 ? -17.547 16.031 17.125 1 71.75 201 ALA B O 1
ATOM 4486 N N . LYS B 1 202 ? -17.578 17 19.109 1 60.56 202 LYS B N 1
ATOM 4487 C CA . LYS B 1 202 ? -18.516 16 19.641 1 60.56 202 LYS B CA 1
ATOM 4488 C C . LYS B 1 202 ? -19.953 16.328 19.266 1 60.56 202 LYS B C 1
ATOM 4490 O O . LYS B 1 202 ? -20.328 17.5 19.203 1 60.56 202 LYS B O 1
ATOM 4495 N N . ILE B 1 203 ? -20.641 15.586 18.656 1 50.12 203 ILE B N 1
ATOM 4496 C CA . ILE B 1 203 ? -22.062 15.789 18.391 1 50.12 203 ILE B CA 1
ATOM 4497 C C . ILE B 1 203 ? -22.844 15.742 19.719 1 50.12 203 ILE B C 1
ATOM 4499 O O . ILE B 1 203 ? -22.562 14.906 20.578 1 50.12 203 ILE B O 1
ATOM 4503 N N . LYS B 1 204 ? -23.562 16.984 20.047 1 47.12 204 LYS B N 1
ATOM 4504 C CA . LYS B 1 204 ? -24.453 17.125 21.188 1 47.12 204 LYS B CA 1
ATOM 4505 C C . LYS B 1 204 ? -25.219 15.828 21.453 1 47.12 204 LYS B C 1
ATOM 4507 O O . LYS B 1 204 ? -25.828 15.258 20.531 1 47.12 204 LYS B O 1
ATOM 4512 N N . ARG B 1 205 ? -24.875 15.211 22.719 1 41.97 205 ARG B N 1
ATOM 4513 C CA . ARG B 1 205 ? -25.734 14.203 23.328 1 41.97 205 ARG B CA 1
ATOM 4514 C C . ARG B 1 205 ? -27.141 14.75 23.562 1 41.97 205 ARG B C 1
ATOM 4516 O O . ARG B 1 205 ? -27.297 15.773 24.234 1 41.97 205 ARG B O 1
ATOM 4523 N N . MET B 1 206 ? -28.125 14.547 23.031 1 35.44 206 MET B N 1
ATOM 4524 C CA . MET B 1 206 ? -29.375 14.641 23.766 1 35.44 206 MET B CA 1
ATOM 4525 C C . MET B 1 206 ? -29.281 13.914 25.094 1 35.44 206 MET B C 1
ATOM 4527 O O . MET B 1 206 ? -28.453 13.023 25.266 1 35.44 206 MET B O 1
ATOM 4531 N N . LYS B 1 207 ? -30.188 14.148 26.188 1 34.84 207 LYS B N 1
ATOM 4532 C CA . LYS B 1 207 ? -30.297 13.742 27.594 1 34.84 207 LYS B CA 1
ATOM 4533 C C . LYS B 1 207 ? -29.812 12.312 27.797 1 34.84 207 LYS B C 1
ATOM 4535 O O . LYS B 1 207 ? -29.141 12.023 28.781 1 34.84 207 LYS B O 1
ATOM 4540 N N . ARG B 1 208 ? -30.844 11.258 27.625 1 34.25 208 ARG B N 1
ATOM 4541 C CA . ARG B 1 208 ? -30.766 9.938 28.25 1 34.25 208 ARG B CA 1
ATOM 4542 C C . ARG B 1 208 ? -29.406 9.305 28.031 1 34.25 208 ARG B C 1
ATOM 4544 O O . ARG B 1 208 ? -28.859 8.672 28.938 1 34.25 208 ARG B O 1
ATOM 4551 N N . PHE B 1 209 ? -29.156 8.516 26.906 1 28.75 209 PHE B N 1
ATOM 4552 C CA . PHE B 1 209 ? -28.109 7.539 26.609 1 28.75 209 PHE B CA 1
ATOM 4553 C C . PHE B 1 209 ? -26.781 8.227 26.375 1 28.75 209 PHE B C 1
ATOM 4555 O O . PHE B 1 209 ? -26.484 8.648 25.25 1 28.75 209 PHE B O 1
ATOM 4562 N N . LEU B 1 210 ? -26.328 9.086 27.078 1 32.06 210 LEU B N 1
ATOM 4563 C CA . LEU B 1 210 ? -25.016 9.719 27.078 1 32.06 210 LEU B CA 1
ATOM 4564 C C . LEU B 1 210 ? -23.906 8.664 27.031 1 32.06 210 LEU B C 1
ATOM 4566 O O . LEU B 1 210 ? -22.734 9 27.188 1 32.06 210 LEU B O 1
ATOM 4570 N N . LEU B 1 211 ? -24.234 7.398 27.609 1 30.5 211 LEU B N 1
ATOM 4571 C CA . LEU B 1 211 ? -23.203 6.414 27.906 1 30.5 211 LEU B CA 1
ATOM 4572 C C . LEU B 1 211 ? -22.141 6.391 26.797 1 30.5 211 LEU B C 1
ATOM 4574 O O . LEU B 1 211 ? -22.391 6.902 25.703 1 30.5 211 LEU B O 1
ATOM 4578 N N . PHE B 1 212 ? -21.422 5.066 26.781 1 30.7 212 PHE B N 1
ATOM 4579 C CA . PHE B 1 212 ? -20.312 4.512 26.031 1 30.7 212 PHE B CA 1
ATOM 4580 C C . PHE B 1 212 ? -20.531 4.684 24.531 1 30.7 212 PHE B C 1
ATOM 4582 O O . PHE B 1 212 ? -20.922 3.738 23.844 1 30.7 212 PHE B O 1
ATOM 4589 N N . GLN B 1 213 ? -21.297 5.516 24.156 1 33.91 213 GLN B N 1
ATOM 4590 C CA . GLN B 1 213 ? -21.547 5.41 22.719 1 33.91 213 GLN B CA 1
ATOM 4591 C C . GLN B 1 213 ? -20.234 5.184 21.969 1 33.91 213 GLN B C 1
ATOM 4593 O O . GLN B 1 213 ? -19.266 5.91 22.172 1 33.91 213 GLN B O 1
ATOM 4598 N N . SER B 1 214 ? -19.938 3.949 21.453 1 35.97 214 SER B N 1
ATOM 4599 C CA . SER B 1 214 ? -19 3.283 20.547 1 35.97 214 SER B CA 1
ATOM 4600 C C . SER B 1 214 ? -18.297 4.285 19.641 1 35.97 214 SER B C 1
ATOM 4602 O O . SER B 1 214 ? -18.703 5.445 19.547 1 35.97 214 SER B O 1
ATOM 4604 N N . LYS B 1 215 ? -17.469 3.713 18.578 1 38.75 215 LYS B N 1
ATOM 4605 C CA . LYS B 1 215 ? -16.797 4.422 17.484 1 38.75 215 LYS B CA 1
ATOM 4606 C C . LYS B 1 215 ? -17.703 5.496 16.891 1 38.75 215 LYS B C 1
ATOM 4608 O O . LYS B 1 215 ? -18.391 5.262 15.891 1 38.75 215 LYS B O 1
ATOM 4613 N N . ILE B 1 216 ? -18.531 6.199 17.531 1 40.38 216 ILE B N 1
ATOM 4614 C CA . ILE B 1 216 ? -19.422 7.289 17.141 1 40.38 216 ILE B CA 1
ATOM 4615 C C . ILE B 1 216 ? -18.641 8.305 16.312 1 40.38 216 ILE B C 1
ATOM 4617 O O . ILE B 1 216 ? -17.5 8.648 16.641 1 40.38 216 ILE B O 1
ATOM 4621 N N . SER B 1 217 ? -19.141 8.75 15.203 1 51.09 217 SER B N 1
ATOM 4622 C CA . SER B 1 217 ? -18.734 9.57 14.07 1 51.09 217 SER B CA 1
ATOM 4623 C C . SER B 1 217 ? -18.234 10.93 14.523 1 51.09 217 SER B C 1
ATOM 4625 O O . SER B 1 217 ? -19.016 11.836 14.781 1 51.09 217 SER B O 1
ATOM 4627 N N . ALA B 1 218 ? -17.469 11.047 15.516 1 57.59 218 ALA B N 1
ATOM 4628 C CA . ALA B 1 218 ? -16.844 12.359 15.664 1 57.59 218 ALA B CA 1
ATOM 4629 C C . ALA B 1 218 ? -16.5 12.969 14.305 1 57.59 218 ALA B C 1
ATOM 4631 O O . ALA B 1 218 ? -16.109 12.25 13.383 1 57.59 218 ALA B O 1
ATOM 4632 N N . ASN B 1 219 ? -17.047 14.172 14.273 1 78.38 219 ASN B N 1
ATOM 4633 C CA . ASN B 1 219 ? -16.594 14.969 13.141 1 78.38 219 ASN B CA 1
ATOM 4634 C C . ASN B 1 219 ? -15.273 15.664 13.43 1 78.38 219 ASN B C 1
ATOM 4636 O O . ASN B 1 219 ? -15.062 16.188 14.523 1 78.38 219 ASN B O 1
ATOM 4640 N N . TRP B 1 220 ? -14.391 15.391 12.766 1 88.19 220 TRP B N 1
ATOM 4641 C CA . TRP B 1 220 ? -13.086 16.031 12.859 1 88.19 220 TRP B CA 1
ATOM 4642 C C . TRP B 1 220 ? -12.969 17.156 11.836 1 88.19 220 TRP B C 1
ATOM 4644 O O . TRP B 1 220 ? -13.219 16.953 10.648 1 88.19 220 TRP B O 1
ATOM 4654 N N . TRP B 1 221 ? -12.633 18.328 12.461 1 92.75 221 TRP B N 1
ATOM 4655 C CA . TRP B 1 221 ? -12.422 19.484 11.594 1 92.75 221 TRP B CA 1
ATOM 4656 C C . TRP B 1 221 ? -10.961 19.922 11.625 1 92.75 221 TRP B C 1
ATOM 4658 O O . TRP B 1 221 ? -10.32 19.906 12.68 1 92.75 221 TRP B O 1
ATOM 4668 N N . VAL B 1 222 ? -10.43 20.234 10.5 1 95.12 222 VAL B N 1
ATOM 4669 C CA . VAL B 1 222 ? -9 20.516 10.398 1 95.12 222 VAL B CA 1
ATOM 4670 C C . VAL B 1 222 ? -8.789 21.766 9.547 1 95.12 222 VAL B C 1
ATOM 4672 O O . VAL B 1 222 ? -9.664 22.156 8.773 1 95.12 222 VAL B O 1
ATOM 4675 N N . TRP B 1 223 ? -7.613 22.391 9.805 1 96.56 223 TRP B N 1
ATOM 4676 C CA . TRP B 1 223 ? -7.227 23.484 8.93 1 96.56 223 TRP B CA 1
ATOM 4677 C C . TRP B 1 223 ? -6.918 22.969 7.523 1 96.56 223 TRP B C 1
ATOM 4679 O O . TRP B 1 223 ? -7.504 23.438 6.543 1 96.56 223 TRP B O 1
ATOM 4689 N N . GLN B 1 224 ? -6.137 21.938 7.43 1 96.88 224 GLN B N 1
ATOM 4690 C CA . GLN B 1 224 ? -5.805 21.297 6.164 1 96.88 224 GLN B CA 1
ATOM 4691 C C . GLN B 1 224 ? -6.238 19.828 6.164 1 96.88 224 GLN B C 1
ATOM 4693 O O . GLN B 1 224 ? -5.809 19.047 7.016 1 96.88 224 GLN B O 1
ATOM 4698 N N . SER B 1 225 ? -7.047 19.5 5.18 1 96 225 SER B N 1
ATOM 4699 C CA . SER B 1 225 ? -7.566 18.141 5.109 1 96 225 SER B CA 1
ATOM 4700 C C . SER B 1 225 ? -6.543 17.172 4.508 1 96 225 SER B C 1
ATOM 4702 O O . SER B 1 225 ? -6.008 17.438 3.426 1 96 225 SER B O 1
ATOM 4704 N N . PRO B 1 226 ? -6.324 16.094 5.211 1 94.94 226 PRO B N 1
ATOM 4705 C CA . PRO B 1 226 ? -5.539 15.023 4.582 1 94.94 226 PRO B CA 1
ATOM 4706 C C . PRO B 1 226 ? -6.379 14.133 3.67 1 94.94 226 PRO B C 1
ATOM 4708 O O . PRO B 1 226 ? -5.863 13.164 3.104 1 94.94 226 PRO B O 1
ATOM 4711 N N . GLN B 1 227 ? -7.664 14.32 3.58 1 93.5 227 GLN B N 1
ATOM 4712 C CA . GLN B 1 227 ? -8.609 13.641 2.699 1 93.5 227 GLN B CA 1
ATOM 4713 C C . GLN B 1 227 ? -8.906 12.227 3.193 1 93.5 227 GLN B C 1
ATOM 4715 O O . GLN B 1 227 ? -9.367 11.383 2.428 1 93.5 227 GLN B O 1
ATOM 4720 N N . VAL B 1 228 ? -8.5 11.93 4.352 1 93.25 228 VAL B N 1
ATOM 4721 C CA . VAL B 1 228 ? -8.797 10.688 5.062 1 93.25 228 VAL B CA 1
ATOM 4722 C C . VAL B 1 228 ? -8.961 10.969 6.555 1 93.25 228 VAL B C 1
ATOM 4724 O O . VAL B 1 228 ? -8.445 11.969 7.062 1 93.25 228 VAL B O 1
ATOM 4727 N N . THR B 1 229 ? -9.672 10.125 7.227 1 90.44 229 THR B N 1
ATOM 4728 C CA . THR B 1 229 ? -9.891 10.352 8.648 1 90.44 229 THR B CA 1
ATOM 4729 C C . THR B 1 229 ? -8.656 9.945 9.461 1 90.44 229 THR B C 1
ATOM 4731 O O . THR B 1 229 ? -8.742 9.102 10.344 1 90.44 229 THR B O 1
ATOM 4734 N N . ASN B 1 230 ? -7.586 10.539 9.148 1 92.75 230 ASN B N 1
ATOM 4735 C CA . ASN B 1 230 ? -6.293 10.391 9.812 1 92.75 230 ASN B CA 1
ATOM 4736 C C . ASN B 1 230 ? -5.441 11.648 9.664 1 92.75 230 ASN B C 1
ATOM 4738 O O . ASN B 1 230 ? -4.93 11.93 8.578 1 92.75 230 ASN B O 1
ATOM 4742 N N . VAL B 1 231 ? -5.285 12.32 10.68 1 92.44 231 VAL B N 1
ATOM 4743 C CA . VAL B 1 231 ? -4.535 13.57 10.609 1 92.44 231 VAL B CA 1
ATOM 4744 C C . VAL B 1 231 ? -3.037 13.281 10.672 1 92.44 231 VAL B C 1
ATOM 4746 O O . VAL B 1 231 ? -2.215 14.148 10.367 1 92.44 231 VAL B O 1
ATOM 4749 N N . HIS B 1 232 ? -2.66 12.062 11.086 1 93.38 232 HIS B N 1
ATOM 4750 C CA . HIS B 1 232 ? -1.259 11.711 11.281 1 93.38 232 HIS B CA 1
ATOM 4751 C C . HIS B 1 232 ? -0.579 11.391 9.953 1 93.38 232 HIS B C 1
ATOM 4753 O O . HIS B 1 232 ? 0.058 10.352 9.812 1 93.38 232 HIS B O 1
ATOM 4759 N N . LEU B 1 233 ? -0.725 12.258 9.023 1 94.56 233 LEU B N 1
ATOM 4760 C CA . LEU B 1 233 ? -0.1 12.266 7.707 1 94.56 233 LEU B CA 1
ATOM 4761 C C . LEU B 1 233 ? 0.575 13.602 7.43 1 94.56 233 LEU B C 1
ATOM 4763 O O . LEU B 1 233 ? 0.068 14.406 6.641 1 94.56 233 LEU B O 1
ATOM 4767 N N . PRO B 1 234 ? 1.744 13.781 7.961 1 93.69 234 PRO B N 1
ATOM 4768 C CA . PRO B 1 234 ? 2.383 15.102 7.934 1 93.69 234 PRO B CA 1
ATOM 4769 C C . PRO B 1 234 ? 2.645 15.602 6.52 1 93.69 234 PRO B C 1
ATOM 4771 O O . PRO B 1 234 ? 2.648 16.812 6.281 1 93.69 234 PRO B O 1
ATOM 4774 N N . ASP B 1 235 ? 2.805 14.727 5.555 1 94.31 235 ASP B N 1
ATOM 4775 C CA . ASP B 1 235 ? 3.061 15.125 4.172 1 94.31 235 ASP B CA 1
ATOM 4776 C C . ASP B 1 235 ? 1.839 15.805 3.561 1 94.31 235 ASP B C 1
ATOM 4778 O O . ASP B 1 235 ? 1.936 16.438 2.504 1 94.31 235 ASP B O 1
ATOM 4782 N N . ARG B 1 236 ? 0.72 15.719 4.262 1 95.69 236 ARG B N 1
ATOM 4783 C CA . ARG B 1 236 ? -0.521 16.266 3.725 1 95.69 236 ARG B CA 1
ATOM 4784 C C . ARG B 1 236 ? -1 17.453 4.551 1 95.69 236 ARG B C 1
ATOM 4786 O O . ARG B 1 236 ? -2.127 17.922 4.379 1 95.69 236 ARG B O 1
ATOM 4793 N N . TRP B 1 237 ? -0.159 17.891 5.441 1 96.25 237 TRP B N 1
ATOM 4794 C CA . TRP B 1 237 ? -0.496 19.062 6.254 1 96.25 237 TRP B CA 1
ATOM 4795 C C . TRP B 1 237 ? -0.315 20.359 5.457 1 96.25 237 TRP B C 1
ATOM 4797 O O . TRP B 1 237 ? 0.208 20.328 4.34 1 96.25 237 TRP B O 1
ATOM 4807 N N . GLY B 1 238 ? -0.84 21.438 6.031 1 96.69 238 GLY B N 1
ATOM 4808 C CA . GLY B 1 238 ? -0.62 22.734 5.422 1 96.69 238 GLY B CA 1
ATOM 4809 C C . GLY B 1 238 ? 0.794 23.25 5.613 1 96.69 238 GLY B C 1
ATOM 4810 O O . GLY B 1 238 ? 1.623 22.594 6.238 1 96.69 238 GLY B O 1
ATOM 4811 N N . LEU B 1 239 ? 1.029 24.406 4.957 1 96.44 239 LEU B N 1
ATOM 4812 C CA . LEU B 1 239 ? 2.35 25.016 5.027 1 96.44 239 LEU B CA 1
ATOM 4813 C C . LEU B 1 239 ? 2.279 26.375 5.719 1 96.44 239 LEU B C 1
ATOM 4815 O O . LEU B 1 239 ? 1.445 27.219 5.367 1 96.44 239 LEU B O 1
ATOM 4819 N N . ILE B 1 240 ? 3.135 26.531 6.703 1 95.94 240 ILE B N 1
ATOM 4820 C CA . ILE B 1 240 ? 3.303 27.828 7.336 1 95.94 240 ILE B CA 1
ATOM 4821 C C . ILE B 1 240 ? 4.684 28.391 7.004 1 95.94 240 ILE B C 1
ATOM 4823 O O . ILE B 1 240 ? 5.664 27.641 6.941 1 95.94 240 ILE B O 1
ATOM 4827 N N . GLN B 1 241 ? 4.715 29.625 6.715 1 96.44 241 GLN B N 1
ATOM 4828 C CA . GLN B 1 241 ? 5.961 30.266 6.293 1 96.44 241 GLN B CA 1
ATOM 4829 C C . GLN B 1 241 ? 6.277 31.484 7.148 1 96.44 241 GLN B C 1
ATOM 4831 O O . GLN B 1 241 ? 5.418 32.344 7.344 1 96.44 241 GLN B O 1
ATOM 4836 N N . PHE B 1 242 ? 7.531 31.5 7.633 1 95.88 242 PHE B N 1
ATOM 4837 C CA . PHE B 1 242 ? 7.973 32.594 8.5 1 95.88 242 PHE B CA 1
ATOM 4838 C C . PHE B 1 242 ? 8.508 33.75 7.676 1 95.88 242 PHE B C 1
ATOM 4840 O O . PHE B 1 242 ? 9.328 33.562 6.781 1 95.88 242 PHE B O 1
ATOM 4847 N N . GLN B 1 243 ? 8.016 34.938 8.016 1 96 243 GLN B N 1
ATOM 4848 C CA . GLN B 1 243 ? 8.445 36.125 7.285 1 96 243 GLN B CA 1
ATOM 4849 C C . GLN B 1 243 ? 8.906 37.219 8.242 1 96 243 GLN B C 1
ATOM 4851 O O . GLN B 1 243 ? 8.172 37.594 9.156 1 96 243 GLN B O 1
ATOM 4856 N N . ASP B 1 244 ? 10.094 37.594 7.996 1 94.06 244 ASP B N 1
ATOM 4857 C CA . ASP B 1 244 ? 10.602 38.812 8.641 1 94.06 244 ASP B CA 1
ATOM 4858 C C . ASP B 1 244 ? 10.438 40.031 7.727 1 94.06 244 ASP B C 1
ATOM 4860 O O . ASP B 1 244 ? 11.422 40.531 7.176 1 94.06 244 ASP B O 1
ATOM 4864 N N . ALA B 1 245 ? 9.203 40.438 7.52 1 92.38 245 ALA B N 1
ATOM 4865 C CA . ALA B 1 245 ? 8.789 41.531 6.637 1 92.38 245 ALA B CA 1
ATOM 4866 C C . ALA B 1 245 ? 7.613 42.312 7.23 1 92.38 245 ALA B C 1
ATOM 4868 O O . ALA B 1 245 ? 7.102 41.938 8.289 1 92.38 245 ALA B O 1
ATOM 4869 N N . LYS B 1 246 ? 7.336 43.438 6.535 1 92 246 LYS B N 1
ATOM 4870 C CA . LYS B 1 246 ? 6.164 44.188 6.953 1 92 246 LYS B CA 1
ATOM 4871 C C . LYS B 1 246 ? 4.898 43.344 6.887 1 92 246 LYS B C 1
ATOM 4873 O O . LYS B 1 246 ? 4.711 42.562 5.941 1 92 246 LYS B O 1
ATOM 4878 N N . ILE B 1 247 ? 4.117 43.469 7.863 1 92.31 247 ILE B N 1
ATOM 4879 C CA . ILE B 1 247 ? 2.912 42.656 8.023 1 92.31 247 ILE B CA 1
ATOM 4880 C C . ILE B 1 247 ? 2.053 42.781 6.762 1 92.31 247 ILE B C 1
ATOM 4882 O O . ILE B 1 247 ? 1.867 43.875 6.223 1 92.31 247 ILE B O 1
ATOM 4886 N N . ASN B 1 248 ? 1.556 41.719 6.332 1 87.38 248 ASN B N 1
ATOM 4887 C CA . ASN B 1 248 ? 0.607 41.562 5.234 1 87.38 248 ASN B CA 1
ATOM 4888 C C . ASN B 1 248 ? 1.158 42.125 3.934 1 87.38 248 ASN B C 1
ATOM 4890 O O . ASN B 1 248 ? 0.393 42.531 3.055 1 87.38 248 ASN B O 1
ATOM 4894 N N . SER B 1 249 ? 2.439 42.25 3.836 1 86.62 249 SER B N 1
ATOM 4895 C CA . SER B 1 249 ? 3.068 42.844 2.654 1 86.62 249 SER B CA 1
ATOM 4896 C C . SER B 1 249 ? 3.562 41.75 1.703 1 86.62 249 SER B C 1
ATOM 4898 O O . SER B 1 249 ? 4.051 42.062 0.611 1 86.62 249 SER B O 1
ATOM 4900 N N . SER B 1 250 ? 3.453 40.594 2.139 1 85.12 250 SER B N 1
ATOM 4901 C CA . SER B 1 250 ? 4.004 39.531 1.338 1 85.12 250 SER B CA 1
ATOM 4902 C C . SER B 1 250 ? 3.002 38.375 1.188 1 85.12 250 SER B C 1
ATOM 4904 O O . SER B 1 250 ? 1.926 38.406 1.787 1 85.12 250 SER B O 1
ATOM 4906 N N . ARG B 1 251 ? 3.299 37.531 0.228 1 90.19 251 ARG B N 1
ATOM 4907 C CA . ARG B 1 251 ? 2.549 36.281 0.016 1 90.19 251 ARG B CA 1
ATOM 4908 C C . ARG B 1 251 ? 3.441 35.062 0.202 1 90.19 251 ARG B C 1
ATOM 4910 O O . ARG B 1 251 ? 4.664 35.188 0.278 1 90.19 251 ARG B O 1
ATOM 4917 N N . PHE B 1 252 ? 2.785 34 0.403 1 94.38 252 PHE B N 1
ATOM 4918 C CA . PHE B 1 252 ? 3.527 32.75 0.512 1 94.38 252 PHE B CA 1
ATOM 4919 C C . PHE B 1 252 ? 4.461 32.562 -0.68 1 94.38 252 PHE B C 1
ATOM 4921 O O . PHE B 1 252 ? 4.027 32.656 -1.831 1 94.38 252 PHE B O 1
ATOM 4928 N N . MET B 1 253 ? 5.699 32.375 -0.389 1 91.69 253 MET B N 1
ATOM 4929 C CA . MET B 1 253 ? 6.695 32.188 -1.441 1 91.69 253 MET B CA 1
ATOM 4930 C C . MET B 1 253 ? 6.852 30.703 -1.784 1 91.69 253 MET B C 1
ATOM 4932 O O . MET B 1 253 ? 7.102 29.875 -0.902 1 91.69 253 MET B O 1
ATOM 4936 N N . THR B 1 254 ? 6.77 30.453 -3.018 1 89 254 THR B N 1
ATOM 4937 C CA . THR B 1 254 ? 6.895 29.078 -3.498 1 89 254 THR B CA 1
ATOM 4938 C C . THR B 1 254 ? 8.352 28.625 -3.449 1 89 254 THR B C 1
ATOM 4940 O O . THR B 1 254 ? 9.266 29.422 -3.65 1 89 254 THR B O 1
ATOM 4943 N N . SER B 1 255 ? 8.5 27.438 -3.174 1 88.25 255 SER B N 1
ATOM 4944 C CA . SER B 1 255 ? 9.836 26.844 -3.152 1 88.25 255 SER B CA 1
ATOM 4945 C C . SER B 1 255 ? 10.195 26.25 -4.508 1 88.25 255 SER B C 1
ATOM 4947 O O . SER B 1 255 ? 9.367 25.609 -5.148 1 88.25 255 SER B O 1
ATOM 4949 N N . GLU B 1 256 ? 11.445 26.422 -4.887 1 87.62 256 GLU B N 1
ATOM 4950 C CA . GLU B 1 256 ? 11.938 25.797 -6.105 1 87.62 256 GLU B CA 1
ATOM 4951 C C . GLU B 1 256 ? 12.031 24.281 -5.938 1 87.62 256 GLU B C 1
ATOM 4953 O O . GLU B 1 256 ? 12.133 23.547 -6.922 1 87.62 256 GLU B O 1
ATOM 4958 N N . LYS B 1 257 ? 11.953 23.922 -4.699 1 90.88 257 LYS B N 1
ATOM 4959 C CA . LYS B 1 257 ? 12.086 22.5 -4.406 1 90.88 257 LYS B CA 1
ATOM 4960 C C . LYS B 1 257 ? 10.727 21.812 -4.352 1 90.88 257 LYS B C 1
ATOM 4962 O O . LYS B 1 257 ? 10.633 20.609 -4.141 1 90.88 257 LYS B O 1
ATOM 4967 N N . TRP B 1 258 ? 9.711 22.547 -4.566 1 94 258 TRP B N 1
ATOM 4968 C CA . TRP B 1 258 ? 8.367 22.047 -4.328 1 94 258 TRP B CA 1
ATOM 4969 C C . TRP B 1 258 ? 8.062 20.859 -5.227 1 94 258 TRP B C 1
ATOM 4971 O O . TRP B 1 258 ? 7.598 19.812 -4.758 1 94 258 TRP B O 1
ATOM 4981 N N . VAL B 1 259 ? 8.375 20.984 -6.512 1 94.25 259 VAL B N 1
ATOM 4982 C CA . VAL B 1 259 ? 8.078 19.922 -7.469 1 94.25 259 VAL B CA 1
ATOM 4983 C C . VAL B 1 259 ? 8.898 18.688 -7.133 1 94.25 259 VAL B C 1
ATOM 4985 O O . VAL B 1 259 ? 8.367 17.578 -7.086 1 94.25 259 VAL B O 1
ATOM 4988 N N . ALA B 1 260 ? 10.156 18.891 -6.859 1 94.69 260 ALA B N 1
ATOM 4989 C CA . ALA B 1 260 ? 11.023 17.781 -6.516 1 94.69 260 ALA B CA 1
ATOM 4990 C C . ALA B 1 260 ? 10.594 17.125 -5.203 1 94.69 260 ALA B C 1
ATOM 4992 O O . ALA B 1 260 ? 10.625 15.898 -5.07 1 94.69 260 ALA B O 1
ATOM 4993 N N . THR B 1 261 ? 10.25 17.938 -4.227 1 95.5 261 THR B N 1
ATOM 4994 C CA . THR B 1 261 ? 9.766 17.422 -2.951 1 95.5 261 THR B CA 1
ATOM 4995 C C . THR B 1 261 ? 8.555 16.516 -3.164 1 95.5 261 THR B C 1
ATOM 4997 O O . THR B 1 261 ? 8.492 15.414 -2.613 1 95.5 261 THR B O 1
ATOM 5000 N N . ASN B 1 262 ? 7.656 16.953 -3.977 1 96.56 262 ASN B N 1
ATOM 5001 C CA . ASN B 1 262 ? 6.457 16.156 -4.211 1 96.56 262 ASN B CA 1
ATOM 5002 C C . ASN B 1 262 ? 6.77 14.891 -5 1 96.56 262 ASN B C 1
ATOM 5004 O O . ASN B 1 262 ? 6.164 13.844 -4.77 1 96.56 262 ASN B O 1
ATOM 5008 N N . ALA B 1 263 ? 7.691 14.992 -5.914 1 96.75 263 ALA B N 1
ATOM 5009 C CA . ALA B 1 263 ? 8.102 13.797 -6.641 1 96.75 263 ALA B CA 1
ATOM 5010 C C . ALA B 1 263 ? 8.68 12.75 -5.691 1 96.75 263 ALA B C 1
ATOM 5012 O O . ALA B 1 263 ? 8.406 11.555 -5.836 1 96.75 263 ALA B O 1
ATOM 5013 N N . LEU B 1 264 ? 9.5 13.203 -4.715 1 97.38 264 LEU B N 1
ATOM 5014 C CA . LEU B 1 264 ? 10.055 12.312 -3.699 1 97.38 264 LEU B CA 1
ATOM 5015 C C . LEU B 1 264 ? 8.945 11.664 -2.881 1 97.38 264 LEU B C 1
ATOM 5017 O O . LEU B 1 264 ? 8.93 10.445 -2.703 1 97.38 264 LEU B O 1
ATOM 5021 N N . LEU B 1 265 ? 8.047 12.453 -2.453 1 97.62 265 LEU B N 1
ATOM 5022 C CA . LEU B 1 265 ? 6.984 11.977 -1.577 1 97.62 265 LEU B CA 1
ATOM 5023 C C . LEU B 1 265 ? 6.035 11.047 -2.33 1 97.62 265 LEU B C 1
ATOM 5025 O O . LEU B 1 265 ? 5.594 10.031 -1.787 1 97.62 265 LEU B O 1
ATOM 5029 N N . ASP B 1 266 ? 5.695 11.383 -3.57 1 97.25 266 ASP B N 1
ATOM 5030 C CA . ASP B 1 266 ? 4.855 10.516 -4.391 1 97.25 266 ASP B CA 1
ATOM 5031 C C . ASP B 1 266 ? 5.531 9.172 -4.633 1 97.25 266 ASP B C 1
ATOM 5033 O O . ASP B 1 266 ? 4.879 8.125 -4.578 1 97.25 266 ASP B O 1
ATOM 5037 N N . THR B 1 267 ? 6.793 9.219 -4.922 1 98.06 267 THR B N 1
ATOM 5038 C CA . THR B 1 267 ? 7.527 7.98 -5.16 1 98.06 267 THR B CA 1
ATOM 5039 C C . THR B 1 267 ? 7.617 7.148 -3.883 1 98.06 267 THR B C 1
ATOM 5041 O O . THR B 1 267 ? 7.43 5.934 -3.914 1 98.06 267 THR B O 1
ATOM 5044 N N . TYR B 1 268 ? 7.91 7.84 -2.777 1 97.88 268 TYR B N 1
ATOM 5045 C CA . TYR B 1 268 ? 7.91 7.172 -1.482 1 97.88 268 TYR B CA 1
ATOM 5046 C C . TYR B 1 268 ? 6.594 6.445 -1.241 1 97.88 268 TYR B C 1
ATOM 5048 O O . TYR B 1 268 ? 6.582 5.258 -0.913 1 97.88 268 TYR B O 1
ATOM 5056 N N . SER B 1 269 ? 5.523 7.117 -1.397 1 98.06 269 SER B N 1
ATOM 5057 C CA . SER B 1 269 ? 4.199 6.555 -1.167 1 98.06 269 SER B CA 1
ATOM 5058 C C . SER B 1 269 ? 3.926 5.379 -2.102 1 98.06 269 SER B C 1
ATOM 5060 O O . SER B 1 269 ? 3.352 4.371 -1.688 1 98.06 269 SER B O 1
ATOM 5062 N N . ALA B 1 270 ? 4.285 5.535 -3.35 1 98.12 270 ALA B N 1
ATOM 5063 C CA . ALA B 1 270 ? 4.07 4.469 -4.324 1 98.12 270 ALA B CA 1
ATOM 5064 C C . ALA B 1 270 ? 4.855 3.217 -3.955 1 98.12 270 ALA B C 1
ATOM 5066 O O . ALA B 1 270 ? 4.379 2.096 -4.148 1 98.12 270 ALA B O 1
ATOM 5067 N N . LEU B 1 271 ? 6.051 3.428 -3.463 1 98.44 271 LEU B N 1
ATOM 5068 C CA . LEU B 1 271 ? 6.879 2.301 -3.043 1 98.44 271 LEU B CA 1
ATOM 5069 C C . LEU B 1 271 ? 6.262 1.59 -1.845 1 98.44 271 LEU B C 1
ATOM 5071 O O . LEU B 1 271 ? 6.25 0.358 -1.784 1 98.44 271 LEU B O 1
ATOM 5075 N N . GLN B 1 272 ? 5.75 2.383 -0.903 1 98 272 GLN B N 1
ATOM 5076 C CA . GLN B 1 272 ? 5.07 1.795 0.245 1 98 272 GLN B CA 1
ATOM 5077 C C . GLN B 1 272 ? 3.836 1.007 -0.191 1 98 272 GLN B C 1
ATOM 5079 O O . GLN B 1 272 ? 3.605 -0.107 0.284 1 98 272 GLN B O 1
ATOM 5084 N N . ALA B 1 273 ? 3.08 1.588 -1.046 1 98.31 273 ALA B N 1
ATOM 5085 C CA . ALA B 1 273 ? 1.892 0.924 -1.574 1 98.31 273 ALA B CA 1
ATOM 5086 C C . ALA B 1 273 ? 2.26 -0.367 -2.299 1 98.31 273 ALA B C 1
ATOM 5088 O O . ALA B 1 273 ? 1.603 -1.396 -2.119 1 98.31 273 ALA B O 1
ATOM 5089 N N . PHE B 1 274 ? 3.279 -0.284 -3.129 1 98.25 274 PHE B N 1
ATOM 5090 C CA . PHE B 1 274 ? 3.752 -1.445 -3.873 1 98.25 274 PHE B CA 1
ATOM 5091 C C . PHE B 1 274 ? 4.168 -2.562 -2.926 1 98.25 274 PHE B C 1
ATOM 5093 O O . PHE B 1 274 ? 3.824 -3.727 -3.139 1 98.25 274 PHE B O 1
ATOM 5100 N N . HIS B 1 275 ? 4.863 -2.213 -1.943 1 97.62 275 HIS B N 1
ATOM 5101 C CA . HIS B 1 275 ? 5.32 -3.176 -0.948 1 97.62 275 HIS B CA 1
ATOM 5102 C C . HIS B 1 275 ? 4.141 -3.848 -0.251 1 97.62 275 HIS B C 1
ATOM 5104 O O . HIS B 1 275 ? 4.18 -5.051 0.024 1 97.62 275 HIS B O 1
ATOM 5110 N N . ALA B 1 276 ? 3.135 -3.088 -0.021 1 97 276 ALA B N 1
ATOM 5111 C CA . ALA B 1 276 ? 1.972 -3.607 0.694 1 97 276 ALA B CA 1
ATOM 5112 C C . ALA B 1 276 ? 1.266 -4.691 -0.118 1 97 276 ALA B C 1
ATOM 5114 O O . ALA B 1 276 ? 0.705 -5.633 0.446 1 97 276 ALA B O 1
ATOM 5115 N N . VAL B 1 277 ? 1.335 -4.598 -1.4 1 97.25 277 VAL B N 1
ATOM 5116 C CA . VAL B 1 277 ? 0.542 -5.488 -2.238 1 97.25 277 VAL B CA 1
ATOM 5117 C C . VAL B 1 277 ? 1.42 -6.625 -2.758 1 97.25 277 VAL B C 1
ATOM 5119 O O . VAL B 1 277 ? 0.921 -7.707 -3.08 1 97.25 277 VAL B O 1
ATOM 5122 N N . THR B 1 278 ? 2.75 -6.426 -2.766 1 97 278 THR B N 1
ATOM 5123 C CA . THR B 1 278 ? 3.602 -7.426 -3.4 1 97 278 THR B CA 1
ATOM 5124 C C . THR B 1 278 ? 4.578 -8.023 -2.393 1 97 278 THR B C 1
ATOM 5126 O O . THR B 1 278 ? 5.191 -9.062 -2.656 1 97 278 THR B O 1
ATOM 5129 N N . GLY B 1 279 ? 4.773 -7.332 -1.289 1 95.69 279 GLY B N 1
ATOM 5130 C CA . GLY B 1 279 ? 5.723 -7.789 -0.285 1 95.69 279 GLY B CA 1
ATOM 5131 C C . GLY B 1 279 ? 7.152 -7.379 -0.587 1 95.69 279 GLY B C 1
ATOM 5132 O O . GLY B 1 279 ? 8.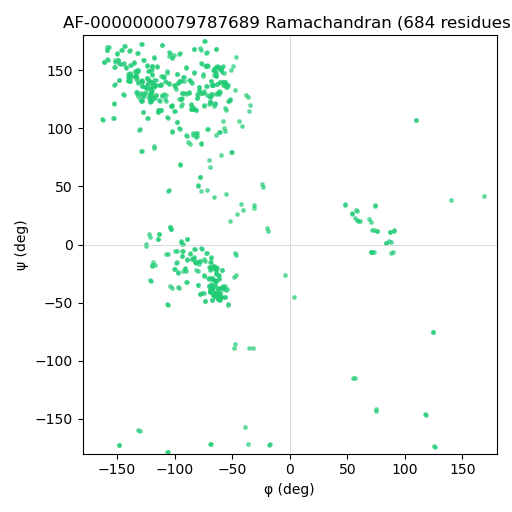07 -7.734 0.151 1 95.69 279 GLY B O 1
ATOM 5133 N N . ARG B 1 280 ? 7.32 -6.625 -1.745 1 95.69 280 ARG B N 1
ATOM 5134 C CA . ARG B 1 280 ? 8.656 -6.203 -2.154 1 95.69 280 ARG B CA 1
ATOM 5135 C C . ARG B 1 280 ? 8.664 -4.73 -2.553 1 95.69 280 ARG B C 1
ATOM 5137 O O . ARG B 1 280 ? 7.648 -4.195 -2.994 1 95.69 280 ARG B O 1
ATOM 5144 N N . TYR B 1 281 ? 9.836 -4.102 -2.311 1 96.94 281 TYR B N 1
ATOM 5145 C CA . TYR B 1 281 ? 10.086 -2.836 -2.992 1 96.94 281 TYR B CA 1
ATOM 5146 C C . TYR B 1 281 ? 10.625 -3.07 -4.398 1 96.94 281 TYR B C 1
ATOM 5148 O O . TYR B 1 281 ? 10.961 -4.199 -4.758 1 96.94 281 TYR B O 1
ATOM 5156 N N . THR B 1 282 ? 10.664 -2.021 -5.18 1 96.31 282 THR B N 1
ATOM 5157 C CA . THR B 1 282 ? 11.18 -2.148 -6.539 1 96.31 282 THR B CA 1
ATOM 5158 C C . THR B 1 282 ? 12.023 -0.934 -6.914 1 96.31 282 THR B C 1
ATOM 5160 O O . THR B 1 282 ? 11.797 0.166 -6.402 1 96.31 282 THR B O 1
ATOM 5163 N N . ASP B 1 283 ? 13.047 -1.158 -7.719 1 95.69 283 ASP B N 1
ATOM 5164 C CA . ASP B 1 283 ? 13.828 -0.051 -8.266 1 95.69 283 ASP B CA 1
ATOM 5165 C C . ASP B 1 283 ? 13.32 0.345 -9.648 1 95.69 283 ASP B C 1
ATOM 5167 O O . ASP B 1 283 ? 13.906 1.216 -10.305 1 95.69 283 ASP B O 1
ATOM 5171 N N . ARG B 1 284 ? 12.242 -0.337 -10.062 1 93.19 284 ARG B N 1
ATOM 5172 C CA . ARG B 1 284 ? 11.641 -0.055 -11.359 1 93.19 284 ARG B CA 1
ATOM 5173 C C . ARG B 1 284 ? 10.438 0.87 -11.219 1 93.19 284 ARG B C 1
ATOM 5175 O O . ARG B 1 284 ? 9.352 0.429 -10.828 1 93.19 284 ARG B O 1
ATOM 5182 N N . LYS B 1 285 ? 10.578 2.082 -11.578 1 91.81 285 LYS B N 1
ATOM 5183 C CA . LYS B 1 285 ? 9.523 3.08 -11.383 1 91.81 285 LYS B CA 1
ATOM 5184 C C . LYS B 1 285 ? 8.312 2.781 -12.266 1 91.81 285 LYS B C 1
ATOM 5186 O O . LYS B 1 285 ? 7.199 3.203 -11.953 1 91.81 285 LYS B O 1
ATOM 5191 N N . GLU B 1 286 ? 8.453 1.962 -13.367 1 88.56 286 GLU B N 1
ATOM 5192 C CA . GLU B 1 286 ? 7.363 1.639 -14.281 1 88.56 286 GLU B CA 1
ATOM 5193 C C . GLU B 1 286 ? 6.324 0.746 -13.617 1 88.56 286 GLU B C 1
ATOM 5195 O O . GLU B 1 286 ? 5.191 0.643 -14.086 1 88.56 286 GLU B O 1
ATOM 5200 N N . LEU B 1 287 ? 6.711 0.083 -12.539 1 92.56 287 LEU B N 1
ATOM 5201 C CA . LEU B 1 287 ? 5.793 -0.807 -11.836 1 92.56 287 LEU B CA 1
ATOM 5202 C C . LEU B 1 287 ? 4.969 -0.037 -10.812 1 92.56 287 LEU B C 1
ATOM 5204 O O . LEU B 1 287 ? 4.023 -0.58 -10.234 1 92.56 287 LEU B O 1
ATOM 5208 N N . LEU B 1 288 ? 5.301 1.231 -10.602 1 95 288 LEU B N 1
ATOM 5209 C CA . LEU B 1 288 ? 4.664 2.037 -9.562 1 95 288 LEU B CA 1
ATOM 5210 C C . LEU B 1 288 ? 3.555 2.902 -10.156 1 95 288 LEU B C 1
ATOM 5212 O O . LEU B 1 288 ? 3.641 3.326 -11.305 1 95 288 LEU B O 1
ATOM 5216 N N . HIS B 1 289 ? 2.539 3.09 -9.312 1 92.81 289 HIS B N 1
ATOM 5217 C CA . HIS B 1 289 ? 1.53 4.082 -9.664 1 92.81 289 HIS B CA 1
ATOM 5218 C C . HIS B 1 289 ? 1.996 5.492 -9.312 1 92.81 289 HIS B C 1
ATOM 5220 O O . HIS B 1 289 ? 1.85 5.93 -8.172 1 92.81 289 HIS B O 1
ATOM 5226 N N . LEU B 1 290 ? 2.535 6.152 -10.305 1 93.31 290 LEU B N 1
ATOM 5227 C CA . LEU B 1 290 ? 3.035 7.508 -10.102 1 93.31 290 LEU B CA 1
ATOM 5228 C C . LEU B 1 290 ? 2.297 8.5 -11 1 93.31 290 LEU B C 1
ATOM 5230 O O . LEU B 1 290 ? 1.872 8.148 -12.102 1 93.31 290 LEU B O 1
ATOM 5234 N N . PRO B 1 291 ? 2.109 9.711 -10.492 1 91.69 291 PRO B N 1
ATOM 5235 C CA . PRO B 1 291 ? 1.543 10.719 -11.391 1 91.69 291 PRO B CA 1
ATOM 5236 C C . PRO B 1 291 ? 2.432 10.992 -12.602 1 91.69 291 PRO B C 1
ATOM 5238 O O . PRO B 1 291 ? 3.658 10.906 -12.5 1 91.69 291 PRO B O 1
ATOM 5241 N N . PRO B 1 292 ? 1.812 11.414 -13.664 1 89.19 292 PRO B N 1
ATOM 5242 C CA . PRO B 1 292 ? 2.533 11.57 -14.93 1 89.19 292 PRO B CA 1
ATOM 5243 C C . PRO B 1 292 ? 3.66 12.594 -14.844 1 89.19 292 PRO B C 1
ATOM 5245 O O . PRO B 1 292 ? 4.664 12.477 -15.547 1 89.19 292 PRO B O 1
ATOM 5248 N N . TYR B 1 293 ? 3.553 13.594 -14.023 1 91.12 293 TYR B N 1
ATOM 5249 C CA . TYR B 1 293 ? 4.574 14.633 -13.992 1 91.12 293 TYR B CA 1
ATOM 5250 C C . TYR B 1 293 ? 5.918 14.07 -13.547 1 91.12 293 TYR B C 1
ATOM 5252 O O . TYR B 1 293 ? 6.969 14.633 -13.867 1 91.12 293 TYR B O 1
ATOM 5260 N N . VAL B 1 294 ? 5.898 12.914 -12.859 1 92.19 294 VAL B N 1
ATOM 5261 C CA . VAL B 1 294 ? 7.121 12.281 -12.375 1 92.19 294 VAL B CA 1
ATOM 5262 C C . VAL B 1 294 ? 7.863 11.633 -13.547 1 92.19 294 VAL B C 1
ATOM 5264 O O . VAL B 1 294 ? 9.094 11.531 -13.523 1 92.19 294 VAL B O 1
ATOM 5267 N N . PHE B 1 295 ? 7.102 11.258 -14.594 1 85.56 295 PHE B N 1
ATOM 5268 C CA . PHE B 1 295 ? 7.668 10.523 -15.719 1 85.56 295 PHE B CA 1
ATOM 5269 C C . PHE B 1 295 ? 7.969 11.469 -16.875 1 85.56 295 PHE B C 1
ATOM 5271 O O . PHE B 1 295 ? 8.68 11.102 -17.812 1 85.56 295 PHE B O 1
ATOM 5278 N N . SER B 1 296 ? 7.473 12.609 -16.891 1 81.5 296 SER B N 1
ATOM 5279 C CA . SER B 1 296 ? 7.441 13.461 -18.062 1 81.5 296 SER B CA 1
ATOM 5280 C C . SER B 1 296 ? 8.844 13.93 -18.453 1 81.5 296 SER B C 1
ATOM 5282 O O . SER B 1 296 ? 9.086 14.312 -19.594 1 81.5 296 SER B O 1
ATOM 5284 N N . GLY B 1 297 ? 9.719 13.883 -17.531 1 85.12 297 GLY B N 1
ATOM 5285 C CA . GLY B 1 297 ? 11.039 14.43 -17.781 1 85.12 297 GLY B CA 1
ATOM 5286 C C . GLY B 1 297 ? 11.047 15.945 -17.875 1 85.12 297 GLY B C 1
ATOM 5287 O O . GLY B 1 297 ? 12.109 16.562 -17.969 1 85.12 297 GLY B O 1
ATOM 5288 N N . LYS B 1 298 ? 9.906 16.484 -17.844 1 88.44 298 LYS B N 1
ATOM 5289 C CA . LYS B 1 298 ? 9.773 17.938 -17.969 1 88.44 298 LYS B CA 1
ATOM 5290 C C . LYS B 1 298 ? 9.812 18.594 -16.594 1 88.44 298 LYS B C 1
ATOM 5292 O O . LYS B 1 298 ? 10.297 19.719 -16.469 1 88.44 298 LYS B O 1
ATOM 5297 N N . CYS B 1 299 ? 9.336 17.953 -15.633 1 92.5 299 CYS B N 1
ATOM 5298 C CA . CYS B 1 299 ? 9.156 18.594 -14.328 1 92.5 299 CYS B CA 1
ATOM 5299 C C . CYS B 1 299 ? 10.328 18.281 -13.406 1 92.5 299 CYS B C 1
ATOM 5301 O O . CYS B 1 299 ? 10.703 19.109 -12.578 1 92.5 299 CYS B O 1
ATOM 5303 N N . VAL B 1 300 ? 10.812 17.125 -13.508 1 92.38 300 VAL B N 1
ATOM 5304 C CA . VAL B 1 300 ? 12.023 16.703 -12.812 1 92.38 300 VAL B CA 1
ATOM 5305 C C . VAL B 1 300 ? 12.953 15.984 -13.789 1 92.38 300 VAL B C 1
ATOM 5307 O O . VAL B 1 300 ? 12.508 15.406 -14.773 1 92.38 300 VAL B O 1
ATOM 5310 N N . ASP B 1 301 ? 14.25 16.078 -13.602 1 86.31 301 ASP B N 1
ATOM 5311 C CA . ASP B 1 301 ? 15.211 15.508 -14.539 1 86.31 301 ASP B CA 1
ATOM 5312 C C . ASP B 1 301 ? 15.258 13.984 -14.43 1 86.31 301 ASP B C 1
ATOM 5314 O O . ASP B 1 301 ? 15.344 13.281 -15.438 1 86.31 301 ASP B O 1
ATOM 5318 N N . ASP B 1 302 ? 15.375 13.57 -13.172 1 84.69 302 ASP B N 1
ATOM 5319 C CA . ASP B 1 302 ? 15.484 12.125 -13.008 1 84.69 302 ASP B CA 1
ATOM 5320 C C . ASP B 1 302 ? 14.945 11.68 -11.648 1 84.69 302 ASP B C 1
ATOM 5322 O O . ASP B 1 302 ? 15.094 12.391 -10.656 1 84.69 302 ASP B O 1
ATOM 5326 N N . VAL B 1 303 ? 14.242 10.656 -11.68 1 94.19 303 VAL B N 1
ATOM 5327 C CA . VAL B 1 303 ? 13.859 9.961 -10.453 1 94.19 303 VAL B CA 1
ATOM 5328 C C . VAL B 1 303 ? 14.516 8.586 -10.422 1 94.19 303 VAL B C 1
ATOM 5330 O O . VAL B 1 303 ? 14.258 7.742 -11.281 1 94.19 303 VAL B O 1
ATOM 5333 N N . ASN B 1 304 ? 15.344 8.422 -9.484 1 96.38 304 ASN B N 1
ATOM 5334 C CA . ASN B 1 304 ? 16.078 7.164 -9.359 1 96.38 304 ASN B CA 1
ATOM 5335 C C . ASN B 1 304 ? 15.742 6.445 -8.055 1 96.38 304 ASN B C 1
ATOM 5337 O O . ASN B 1 304 ? 15.641 7.078 -7.004 1 96.38 304 ASN B O 1
ATOM 5341 N N . ILE B 1 305 ? 15.57 5.211 -8.148 1 97.69 305 ILE B N 1
ATOM 5342 C CA . ILE B 1 305 ? 15.289 4.371 -6.984 1 97.69 305 ILE B CA 1
ATOM 5343 C C . ILE B 1 305 ? 16.391 3.326 -6.828 1 97.69 305 ILE B C 1
ATOM 5345 O O . ILE B 1 305 ? 16.703 2.592 -7.77 1 97.69 305 ILE B O 1
ATOM 5349 N N . LYS B 1 306 ? 16.969 3.266 -5.73 1 97.5 306 LYS B N 1
ATOM 5350 C CA . LYS B 1 306 ? 17.938 2.23 -5.387 1 97.5 306 LYS B CA 1
ATOM 5351 C C . LYS B 1 306 ? 17.484 1.44 -4.16 1 97.5 306 LYS B C 1
ATOM 5353 O O . LYS B 1 306 ? 17.094 2.023 -3.15 1 97.5 306 LYS B O 1
ATOM 5358 N N . LEU B 1 307 ? 17.531 0.167 -4.34 1 96.19 307 LEU B N 1
ATOM 5359 C CA . LEU B 1 307 ? 17.188 -0.68 -3.199 1 96.19 307 LEU B CA 1
ATOM 5360 C C . LEU B 1 307 ? 18.422 -0.949 -2.34 1 96.19 307 LEU B C 1
ATOM 5362 O O . LEU B 1 307 ? 19.516 -1.104 -2.861 1 96.19 307 LEU B O 1
ATOM 5366 N N . ASP B 1 308 ? 18.188 -0.95 -1.083 1 91.25 308 ASP B N 1
ATOM 5367 C CA . ASP B 1 308 ? 19.266 -1.276 -0.141 1 91.25 308 ASP B CA 1
ATOM 5368 C C . ASP B 1 308 ? 18.703 -1.975 1.098 1 91.25 308 ASP B C 1
ATOM 5370 O O . ASP B 1 308 ? 17.547 -2.383 1.118 1 91.25 308 ASP B O 1
ATOM 5374 N N . TRP B 1 309 ? 19.516 -2.193 2.072 1 87.69 309 TRP B N 1
ATOM 5375 C CA . TRP B 1 309 ? 19.141 -2.977 3.246 1 87.69 309 TRP B CA 1
ATOM 5376 C C . TRP B 1 309 ? 18.047 -2.268 4.047 1 87.69 309 TRP B C 1
ATOM 5378 O O . TRP B 1 309 ? 17.297 -2.908 4.789 1 87.69 309 TRP B O 1
ATOM 5388 N N . SER B 1 310 ? 17.875 -1.025 3.852 1 85.62 310 SER B N 1
ATOM 5389 C CA . SER B 1 310 ? 16.875 -0.267 4.598 1 85.62 310 SER B CA 1
ATOM 5390 C C . SER B 1 310 ? 15.555 -0.212 3.842 1 85.62 310 SER B C 1
ATOM 5392 O O . SER B 1 310 ? 14.539 0.245 4.383 1 85.62 310 SER B O 1
ATOM 5394 N N . GLY B 1 311 ? 15.562 -0.709 2.707 1 94.12 311 GLY B N 1
ATOM 5395 C CA . GLY B 1 311 ? 14.391 -0.667 1.85 1 94.12 311 GLY B CA 1
ATOM 5396 C C . GLY B 1 311 ? 14.656 -0.024 0.502 1 94.12 311 GLY B C 1
ATOM 5397 O O . GLY B 1 311 ? 14.891 -0.72 -0.489 1 94.12 311 GLY B O 1
ATOM 5398 N N . PHE B 1 312 ? 14.766 1.34 0.537 1 97.69 312 PHE B N 1
ATOM 5399 C CA . PHE B 1 312 ? 15.047 2.031 -0.716 1 97.69 312 PHE B CA 1
ATOM 5400 C C . PHE B 1 312 ? 15.594 3.43 -0.451 1 97.69 312 PHE B C 1
ATOM 5402 O O . PHE B 1 312 ? 15.484 3.943 0.664 1 97.69 312 PHE B O 1
ATOM 5409 N N . HIS B 1 313 ? 16.266 3.938 -1.376 1 96.94 313 HIS B N 1
ATOM 5410 C CA . HIS B 1 313 ? 16.734 5.316 -1.473 1 96.94 313 HIS B CA 1
ATOM 5411 C C . HIS B 1 313 ? 16.328 5.945 -2.801 1 96.94 313 HIS B C 1
ATOM 5413 O O . HIS B 1 313 ? 16.766 5.5 -3.863 1 96.94 313 HIS B O 1
ATOM 5419 N N . VAL B 1 314 ? 15.453 6.938 -2.693 1 97.75 314 VAL B N 1
ATOM 5420 C CA . VAL B 1 314 ? 14.992 7.637 -3.889 1 97.75 314 VAL B CA 1
ATOM 5421 C C . VAL B 1 314 ? 15.75 8.945 -4.051 1 97.75 314 VAL B C 1
ATOM 5423 O O . VAL B 1 314 ? 15.961 9.68 -3.076 1 97.75 314 VAL B O 1
ATOM 5426 N N . THR B 1 315 ? 16.156 9.25 -5.227 1 96.62 315 THR B N 1
ATOM 5427 C CA . THR B 1 315 ? 16.797 10.516 -5.551 1 96.62 315 THR B CA 1
ATOM 5428 C C . THR B 1 315 ? 16.078 11.211 -6.699 1 96.62 315 THR B C 1
ATOM 5430 O O . THR B 1 315 ? 15.656 10.562 -7.656 1 96.62 315 THR B O 1
ATOM 5433 N N . VAL B 1 316 ? 15.867 12.492 -6.531 1 95.69 316 VAL B N 1
ATOM 5434 C CA . VAL B 1 316 ? 15.234 13.312 -7.562 1 95.69 316 VAL B CA 1
ATOM 5435 C C . VAL B 1 316 ? 16.078 14.547 -7.836 1 95.69 316 VAL B C 1
ATOM 5437 O O . VAL B 1 316 ? 16.469 15.266 -6.906 1 95.69 316 VAL B O 1
ATOM 5440 N N . LYS B 1 317 ? 16.328 14.75 -9.039 1 91.06 317 LYS B N 1
ATOM 5441 C CA . LYS B 1 317 ? 17.016 15.977 -9.453 1 91.06 317 LYS B CA 1
ATOM 5442 C C . LYS B 1 317 ? 16.016 17 -9.992 1 91.06 317 LYS B C 1
ATOM 5444 O O . LYS B 1 317 ? 15.359 16.766 -11 1 91.06 317 LYS B O 1
ATOM 5449 N N . PRO B 1 318 ? 15.906 18.156 -9.227 1 88.38 318 PRO B N 1
ATOM 5450 C CA . PRO B 1 318 ? 15.031 19.203 -9.758 1 88.38 318 PRO B CA 1
ATOM 5451 C C . PRO B 1 318 ? 15.453 19.672 -11.148 1 88.38 318 PRO B C 1
ATOM 5453 O O . PRO B 1 318 ? 16.609 19.5 -11.539 1 88.38 318 PRO B O 1
ATOM 5456 N N . LYS B 1 319 ? 14.367 20.141 -11.797 1 82.94 319 LYS B N 1
ATOM 5457 C CA . LYS B 1 319 ? 14.688 20.719 -13.102 1 82.94 319 LYS B CA 1
ATOM 5458 C C . LYS B 1 319 ? 15.492 22 -12.953 1 82.94 319 LYS B C 1
ATOM 5460 O O . LYS B 1 319 ? 15.203 22.828 -12.078 1 82.94 319 LYS B O 1
ATOM 5465 N N . GLY B 1 320 ? 16.516 22.125 -13.594 1 73.81 320 GLY B N 1
ATOM 5466 C CA . GLY B 1 320 ? 17.391 23.297 -13.531 1 73.81 320 GLY B CA 1
ATOM 5467 C C . GLY B 1 320 ? 18.703 23.016 -12.844 1 73.81 320 GLY B C 1
ATOM 5468 O O . GLY B 1 320 ? 18.75 22.312 -11.836 1 73.81 320 GLY B O 1
ATOM 5469 N N . GLY B 1 321 ? 19.734 22.938 -13.523 1 65.19 321 GLY B N 1
ATOM 5470 C CA . GLY B 1 321 ? 21.078 22.438 -13.297 1 65.19 321 GLY B CA 1
ATOM 5471 C C . GLY B 1 321 ? 21.688 22.922 -11.992 1 65.19 321 GLY B C 1
ATOM 5472 O O . GLY B 1 321 ? 22.578 22.266 -11.438 1 65.19 321 GLY B O 1
ATOM 5473 N N . ASN B 1 322 ? 21.031 23.906 -11.188 1 78.38 322 ASN B N 1
ATOM 5474 C CA . ASN B 1 322 ? 21.781 24.406 -10.039 1 78.38 322 ASN B CA 1
ATOM 5475 C C . ASN B 1 322 ? 21.109 24.016 -8.727 1 78.38 322 ASN B C 1
ATOM 5477 O O . ASN B 1 322 ? 21.625 24.328 -7.645 1 78.38 322 ASN B O 1
ATOM 5481 N N . LEU B 1 323 ? 20.094 23.266 -8.742 1 84.69 323 LEU B N 1
ATOM 5482 C CA . LEU B 1 323 ? 19.422 22.891 -7.504 1 84.69 323 LEU B CA 1
ATOM 5483 C C . LEU B 1 323 ? 19.953 21.578 -6.965 1 84.69 323 LEU B C 1
ATOM 5485 O O . LEU B 1 323 ? 20.375 20.703 -7.738 1 84.69 323 LEU B O 1
ATOM 5489 N N . GLU B 1 324 ? 20.016 21.5 -5.656 1 89.56 324 GLU B N 1
ATOM 5490 C CA . GLU B 1 324 ? 20.484 20.297 -5 1 89.56 324 GLU B CA 1
ATOM 5491 C C . GLU B 1 324 ? 19.531 19.125 -5.258 1 89.56 324 GLU B C 1
ATOM 5493 O O . GLU B 1 324 ? 18.328 19.328 -5.383 1 89.56 324 GLU B O 1
ATOM 5498 N N . GLU B 1 325 ? 20.141 18.016 -5.293 1 93.19 325 GLU B N 1
ATOM 5499 C CA . GLU B 1 325 ? 19.375 16.781 -5.453 1 93.19 325 GLU B CA 1
ATOM 5500 C C . GLU B 1 325 ? 18.594 16.453 -4.188 1 93.19 325 GLU B C 1
ATOM 5502 O O . GLU B 1 325 ? 19.109 16.609 -3.076 1 93.19 325 GLU B O 1
ATOM 5507 N N . GLY B 1 326 ? 17.344 16.047 -4.395 1 94.75 326 GLY B N 1
ATOM 5508 C CA . GLY B 1 326 ? 16.531 15.594 -3.277 1 94.75 326 GLY B CA 1
ATOM 5509 C C . GLY B 1 326 ? 16.656 14.102 -3.02 1 94.75 326 GLY B C 1
ATOM 5510 O O . GLY B 1 326 ? 16.906 13.328 -3.945 1 94.75 326 GLY B O 1
ATOM 5511 N N . HIS B 1 327 ? 16.438 13.727 -1.744 1 95.56 327 HIS B N 1
ATOM 5512 C CA . HIS B 1 327 ? 16.562 12.336 -1.307 1 95.56 327 HIS B CA 1
ATOM 5513 C C . HIS B 1 327 ? 15.438 11.961 -0.355 1 95.56 327 HIS B C 1
ATOM 5515 O O . HIS B 1 327 ? 15 12.781 0.457 1 95.56 327 HIS B O 1
ATOM 5521 N N . ILE B 1 328 ? 15.031 10.719 -0.417 1 95.25 328 ILE B N 1
ATOM 5522 C CA . ILE B 1 328 ? 14.164 10.18 0.621 1 95.25 328 ILE B CA 1
ATOM 5523 C C . ILE B 1 328 ? 14.453 8.695 0.814 1 95.25 328 ILE B C 1
ATOM 5525 O O . ILE B 1 328 ? 14.68 7.969 -0.156 1 95.25 328 ILE B O 1
ATOM 5529 N N . LYS B 1 329 ? 14.422 8.242 2.039 1 94.81 329 LYS B N 1
ATOM 5530 C CA . LYS B 1 329 ? 14.672 6.848 2.381 1 94.81 329 LYS B CA 1
ATOM 5531 C C . LYS B 1 329 ? 13.398 6.168 2.877 1 94.81 329 LYS B C 1
ATOM 5533 O O . LYS B 1 329 ? 12.375 6.824 3.07 1 94.81 329 LYS B O 1
ATOM 5538 N N . ALA B 1 330 ? 13.477 4.855 3.051 1 94.94 330 ALA B N 1
ATOM 5539 C CA . ALA B 1 330 ? 12.32 4.035 3.398 1 94.94 330 ALA B CA 1
ATOM 5540 C C . ALA B 1 330 ? 11.766 4.422 4.77 1 94.94 330 ALA B C 1
ATOM 5542 O O . ALA B 1 330 ? 10.617 4.109 5.09 1 94.94 330 ALA B O 1
ATOM 5543 N N . ASP B 1 331 ? 12.547 5.031 5.594 1 89.56 331 ASP B N 1
ATOM 5544 C CA . ASP B 1 331 ? 12.086 5.441 6.914 1 89.56 331 ASP B CA 1
ATOM 5545 C C . ASP B 1 331 ? 11.477 6.844 6.871 1 89.56 331 ASP B C 1
ATOM 5547 O O . ASP B 1 331 ? 11.258 7.465 7.914 1 89.56 331 ASP B O 1
ATOM 5551 N N . HIS B 1 332 ? 11.367 7.434 5.672 1 91.88 332 HIS B N 1
ATOM 5552 C CA . HIS B 1 332 ? 10.648 8.68 5.43 1 91.88 332 HIS B CA 1
ATOM 5553 C C . HIS B 1 332 ? 11.547 9.891 5.668 1 91.88 332 HIS B C 1
ATOM 5555 O O . HIS B 1 332 ? 11.062 11.023 5.746 1 91.88 332 HIS B O 1
ATOM 5561 N N . PHE B 1 333 ? 12.812 9.68 5.828 1 89.62 333 PHE B N 1
ATOM 5562 C CA . PHE B 1 333 ? 13.758 10.781 5.961 1 89.62 333 PHE B CA 1
ATOM 5563 C C . PHE B 1 333 ? 13.992 11.461 4.617 1 89.62 333 PHE B C 1
ATOM 5565 O O . PHE B 1 333 ? 14.484 10.836 3.678 1 89.62 333 PHE B O 1
ATOM 5572 N N . LEU B 1 334 ? 13.68 12.734 4.496 1 92.25 334 LEU B N 1
ATOM 5573 C CA . LEU B 1 334 ? 13.766 13.5 3.26 1 92.25 334 LEU B CA 1
ATOM 5574 C C . LEU B 1 334 ? 14.719 14.68 3.412 1 92.25 334 LEU B C 1
ATOM 5576 O O . LEU B 1 334 ? 14.664 15.406 4.406 1 92.25 334 LEU B O 1
ATOM 5580 N N . TRP B 1 335 ? 15.68 14.828 2.469 1 90.81 335 TRP B N 1
ATOM 5581 C CA . TRP B 1 335 ? 16.609 15.953 2.533 1 90.81 335 TRP B CA 1
ATOM 5582 C C . TRP B 1 335 ? 17.062 16.359 1.138 1 90.81 335 TRP B C 1
ATOM 5584 O O . TRP B 1 335 ? 16.828 15.641 0.165 1 90.81 335 TRP B O 1
ATOM 5594 N N . PHE B 1 336 ? 17.609 17.5 1.012 1 91.25 336 PHE B N 1
ATOM 5595 C CA . PHE B 1 336 ? 18.234 17.969 -0.221 1 91.25 336 PHE B CA 1
ATOM 5596 C C . PHE B 1 336 ? 19.734 18.203 -0.022 1 91.25 336 PHE B C 1
ATOM 5598 O O . PHE B 1 336 ? 20.156 18.719 1.015 1 91.25 336 PHE B O 1
ATOM 5605 N N . GLY B 1 337 ? 20.5 17.859 -1.017 1 89.88 337 GLY B N 1
ATOM 5606 C CA . GLY B 1 337 ? 21.938 18.031 -0.933 1 89.88 337 GLY B CA 1
ATOM 5607 C C . GLY B 1 337 ? 22.609 17 -0.04 1 89.88 337 GLY B C 1
ATOM 5608 O O . GLY B 1 337 ? 22.344 15.812 -0.142 1 89.88 337 GLY B O 1
ATOM 5609 N N . LYS B 1 338 ? 23.625 17.391 0.733 1 83.69 338 LYS B N 1
ATOM 5610 C CA . LYS B 1 338 ? 24.328 16.484 1.634 1 83.69 338 LYS B CA 1
ATOM 5611 C C . LYS B 1 338 ? 23.469 16.109 2.834 1 83.69 338 LYS B C 1
ATOM 5613 O O . LYS B 1 338 ? 22.734 16.953 3.363 1 83.69 338 LYS B O 1
ATOM 5618 N N . GLU B 1 339 ? 23.5 14.695 2.906 1 71.38 339 GLU B N 1
ATOM 5619 C CA . GLU B 1 339 ? 22.719 14.211 4.031 1 71.38 339 GLU B CA 1
ATOM 5620 C C . GLU B 1 339 ? 23.109 14.914 5.328 1 71.38 339 GLU B C 1
ATOM 5622 O O . GLU B 1 339 ? 24.266 14.875 5.738 1 71.38 339 GLU B O 1
ATOM 5627 N N . ASP B 1 340 ? 22.594 16.016 5.422 1 57.84 340 ASP B N 1
ATOM 5628 C CA . ASP B 1 340 ? 22.797 16.594 6.746 1 57.84 340 ASP B CA 1
ATOM 5629 C C . ASP B 1 340 ? 21.75 16.094 7.738 1 57.84 340 ASP B C 1
ATOM 5631 O O . ASP B 1 340 ? 20.594 15.859 7.363 1 57.84 340 ASP B O 1
ATOM 5635 N N . MET B 1 341 ? 22.109 15.055 8.445 1 49.66 341 MET B N 1
ATOM 5636 C CA . MET B 1 341 ? 21.219 14.367 9.383 1 49.66 341 MET B CA 1
ATOM 5637 C C . MET B 1 341 ? 20.109 15.297 9.844 1 49.66 341 MET B C 1
ATOM 5639 O O . MET B 1 341 ? 20.266 16.031 10.82 1 49.66 341 MET B O 1
ATOM 5643 N N . GLN B 1 342 ? 19.453 15.945 8.859 1 42.66 342 GLN B N 1
ATOM 5644 C CA . GLN B 1 342 ? 18.281 16.609 9.414 1 42.66 342 GLN B CA 1
ATOM 5645 C C . GLN B 1 342 ? 17.125 15.633 9.602 1 42.66 342 GLN B C 1
ATOM 5647 O O . GLN B 1 342 ? 16.797 14.859 8.703 1 42.66 342 GLN B O 1
ATOM 5652 N N . TYR B 1 343 ? 16.984 15.078 10.695 1 39.09 343 TYR B N 1
ATOM 5653 C CA . TYR B 1 343 ? 15.859 14.203 11.016 1 39.09 343 TYR B CA 1
ATOM 5654 C C . TYR B 1 343 ? 14.539 14.945 10.914 1 39.09 343 TYR B C 1
ATOM 5656 O O . TYR B 1 343 ? 14.438 16.109 11.32 1 39.09 343 TYR B O 1
ATOM 5664 N N . PHE B 1 344 ? 13.828 14.883 9.898 1 36.91 344 PHE B N 1
ATOM 5665 C CA . PHE B 1 344 ? 12.461 15.375 9.922 1 36.91 344 PHE B CA 1
ATOM 5666 C C . PHE B 1 344 ? 11.602 14.539 10.859 1 36.91 344 PHE B C 1
ATOM 5668 O O . PHE B 1 344 ? 11.812 13.328 10.984 1 36.91 344 PHE B O 1
#

Sequence (688 aa):
RHLLENDVEACRAVTCDIPYPRTYVIYKLRGNDVIDLDGRLEDKAWKDVAWSDSFIDIQGRDFPEPRLKTKVKMRYDYRFLYIGALLEEPDVWANVTLHDGPGAWPLWIFYKEITINARGIVADLMMTKPYVDSGEPLQFWESDLVSEVYVQGSLNNPRNEYWTIEMAVPFSTLYQGSGASMNRSSPIHDETWRANFLRCAKIKRMKRFLLFQSKISANWWVWQSPQVTNVHLPDRWGLIQFQDAKINSSRFMTSEKWVATNALLDTYSALQAFHAVTGRYTDRKELLHLPPYVFSGKCVDDVNIKLDWSGFHVTVKPKGGNLEEGHIKADHFLWFGKEDMQYFRHLLENDVEACRAVTCDIPYPRTYVIYKLRGNDVIDLDGRLEDKAWKDVAWSDSFIDIQGRDFPEPRLKTKVKMRYDYRFLYIGALLEEPDVWANVTLHDGPGAWPLWIFYKEITINARGIVADLMMTKPYVDSGEPLQFWESDLVSEVYVQGSLNNPRNEYWTIEMAVPFSTLYQGSGASMNRSSPIHDETWRANFLRCAKIKRMKRFLLFQSKISANWWVWQSPQVTNVHLPDRWGLIQFQDAKINSSRFMTSEKWVATNALLDTYSALQAFHAVTGRYTDRKELLHLPPYVFSGKCVDDVNIKLDWSGFHVTVKPKGGNLEEGHIKADHFLWFGKEDMQYF

Foldseek 3Di:
DVVVVLVVLVVCLAVVDDDAFFEAEAEEQDDPQDDDFAADQPGPNNVLADKADWWAFLQDDVDDGDPWTKIKHWYHYLWWIKIKIKTFDQFAEDDDDDAQPDAFKWKAWLQWIWGAGQVGHIFIWHWLAFVLLVIDIGRVQDQPKDKHKDWQPDYRDRGGTIMMMIIITTVVSVCPSQLPPPPGRDDDAFDKTFIKIKGWDDDDDDPDPPPPPDPDDTGMIMSFHPSDPDPRPRVRGHMYTYHHDDHPPDDRDDDLCVSVVVLQVQQLVQQSVVCVVPVAGDQDCVVTDGRSSNVSCNQWPDWTWDQDPQHIKIWTHGPDVPFFIWIATNSGAIDGHPPSSRSD/DVVVVLVVLVVCLAVVDDDAFFEAEAEEDDDPQDDDFAADQPGPNNVLADKADWWAFLQDDVDDGDPWTKIKHWYHYLWWIKIKIKTFDQFAEDDDDDAQPDAFKWKAWLQWIWGAGQVGHIFIWHWLAFVLLVIDIGRVQDQPKDKHKDWQPDYRDGGTTIMMMIIITTVVSVCPSQQPPPPGRDDDAFDKTFIKIKGWDDDDDDPDPPPPPPPPPTGMIMSFHPSDPDPRPRVRGHMYTYHHDDHPPDDRDDDLCVSVVVLQVQQLVQQSVVCVVPVAGDQDCVVTDGRSSNVSCNQWPDWTWDQDPQHIKIWTHGPDVPFFIWIATNSGAIDTHPPSSRSD